Protein AF-0000000080706696 (afdb_homodimer)

Secondary structure (DSSP, 8-state):
--EEEEEE---HHHHHHHHHHHTS--HHHHHTTT-GGGT-HHHHHHHHHHHT--EEEEEPPTTSTT-HHHHH-HHHHHHHHHHHHHHHHHHHHHSTTTEEEEE----S-HHHHHHHHHHHHHTT---EEEEEESTTSPPTTSGGGHHHHHHHHHHT-EEEEEE---TTS-SSGGGTTT---TTHIIIIIHHHHHHHHHHHHHHTTHHHH-TT-EEEESGGGTTTTTSHHHHHHHHHHTT-S-STHHHHHHTT-EE---SSS--HHHHHHHHHHH-GGGB-----TT---SSTTHHHHHHHHHHHHTT--HHHHHIIIIIHHHHHH-GGGGGG-S--------------------/--EEEEEE---HHHHHHHHHHHTS--HHHHHTTT-GGGT-HHHHHHHHHHHT--EEEEEPPTTSTT-HHHHH-HHHHHHHHHHHHHHHHHHHHHSTTTEEEEE----S-HHHHHHHHHHHHHTT---EEEEEESTTSPPTTSGGGHHHHHHHHHHT-EEEEEE---TTS-SSGGGTTT---TTHIIIIIHHHHHHHHHHHHHHTTHHHH-TT-EEEESGGGTTTTTSHHHHHHHHHHHT-S-STHHHHHHTT-EE---SSS--HHHHHHHHHHH-GGGB-----TT---SSTTHHHHHHHHHHHHTT--HHHHHIIIIIHHHHHH-GGGGGG-S--------------------

pLDDT: mean 89.33, std 17.1, range [19.23, 98.94]

Structure (mmCIF, N/CA/C/O backbone):
data_AF-0000000080706696-model_v1
#
loop_
_entity.id
_entity.type
_entity.pdbx_description
1 polymer 'Amidohydrolase-related domain-containing protein'
#
loop_
_atom_site.group_PDB
_atom_site.id
_atom_site.type_symbol
_atom_site.label_atom_id
_atom_site.label_alt_id
_atom_site.label_comp_id
_atom_site.label_asym_id
_atom_site.label_entity_id
_atom_site.label_seq_id
_atom_site.pdbx_PDB_ins_code
_atom_site.Cartn_x
_atom_site.Cartn_y
_atom_site.Cartn_z
_atom_site.occupancy
_atom_site.B_iso_or_equiv
_atom_site.auth_seq_id
_atom_site.auth_comp_id
_atom_site.auth_asym_id
_atom_site.auth_atom_id
_atom_site.pdbx_PDB_model_num
ATOM 1 N N . MET A 1 1 ? -19.75 -23 -13.977 1 93.62 1 MET A N 1
ATOM 2 C CA . MET A 1 1 ? -18.391 -23.438 -13.711 1 93.62 1 MET A CA 1
ATOM 3 C C . MET A 1 1 ? -17.609 -22.344 -12.977 1 93.62 1 MET A C 1
ATOM 5 O O . MET A 1 1 ? -17.719 -21.172 -13.312 1 93.62 1 MET A O 1
ATOM 9 N N . LYS A 1 2 ? -16.906 -22.703 -11.922 1 97 2 LYS A N 1
ATOM 10 C CA . LYS A 1 2 ? -16.031 -21.781 -11.211 1 97 2 LYS A CA 1
ATOM 11 C C . LYS A 1 2 ? -14.602 -22.297 -11.164 1 97 2 LYS A C 1
ATOM 13 O O . LYS A 1 2 ? -14.352 -23.406 -10.68 1 97 2 LYS A O 1
ATOM 18 N N . ILE A 1 3 ? -13.703 -21.5 -11.719 1 97.81 3 ILE A N 1
ATOM 19 C CA . ILE A 1 3 ? -12.273 -21.797 -11.68 1 97.81 3 ILE A CA 1
ATOM 20 C C . ILE A 1 3 ? -11.57 -20.781 -10.781 1 97.81 3 ILE A C 1
ATOM 22 O O . ILE A 1 3 ? -11.547 -19.578 -11.078 1 97.81 3 ILE A O 1
ATOM 26 N N . ASP A 1 4 ? -11.102 -21.234 -9.648 1 98.38 4 ASP A N 1
ATOM 27 C CA . ASP A 1 4 ? -10.289 -20.391 -8.789 1 98.38 4 ASP A CA 1
ATOM 28 C C . ASP A 1 4 ? -8.859 -20.281 -9.305 1 98.38 4 ASP A C 1
ATOM 30 O O . ASP A 1 4 ? -8.078 -21.234 -9.18 1 98.38 4 ASP A O 1
ATOM 34 N N . SER A 1 5 ? -8.539 -19.125 -9.805 1 98.44 5 SER A N 1
ATOM 35 C CA . SER A 1 5 ? -7.324 -18.938 -10.594 1 98.44 5 SER A CA 1
ATOM 36 C C . SER A 1 5 ? -6.105 -18.766 -9.695 1 98.44 5 SER A C 1
ATOM 38 O O . SER A 1 5 ? -4.973 -18.734 -10.18 1 98.44 5 SER A O 1
ATOM 40 N N . TYR A 1 6 ? -6.301 -18.656 -8.406 1 98.56 6 TYR A N 1
ATOM 41 C CA . TYR A 1 6 ? -5.172 -18.391 -7.52 1 98.56 6 TYR A CA 1
ATOM 42 C C . TYR A 1 6 ? -5.395 -19.016 -6.148 1 98.56 6 TYR A C 1
ATOM 44 O O . TYR A 1 6 ? -5.938 -18.359 -5.246 1 98.56 6 TYR A O 1
ATOM 52 N N . THR A 1 7 ? -4.969 -20.188 -5.957 1 98.12 7 THR A N 1
ATOM 53 C CA . THR A 1 7 ? -4.957 -20.922 -4.695 1 98.12 7 THR A CA 1
ATOM 54 C C . THR A 1 7 ? -3.559 -21.453 -4.395 1 98.12 7 THR A C 1
ATOM 56 O O . THR A 1 7 ? -2.646 -21.328 -5.211 1 98.12 7 THR A O 1
ATOM 59 N N . HIS A 1 8 ? -3.451 -22.016 -3.197 1 97.25 8 HIS A N 1
ATOM 60 C CA . HIS A 1 8 ? -2.119 -22.5 -2.84 1 97.25 8 HIS A CA 1
ATOM 61 C C . HIS A 1 8 ? -2.135 -23.984 -2.523 1 97.25 8 HIS A C 1
ATOM 63 O O . HIS A 1 8 ? -3.141 -24.516 -2.041 1 97.25 8 HIS A O 1
ATOM 69 N N . PHE A 1 9 ? -1.037 -24.562 -2.805 1 96.69 9 PHE A N 1
ATOM 70 C CA . PHE A 1 9 ? -0.8 -25.953 -2.434 1 96.69 9 PHE A CA 1
ATOM 71 C C . PHE A 1 9 ? 0.66 -26.172 -2.055 1 96.69 9 PHE A C 1
ATOM 73 O O . PHE A 1 9 ? 1.562 -25.641 -2.705 1 96.69 9 PHE A O 1
ATOM 80 N N . ALA A 1 10 ? 0.862 -26.875 -0.998 1 93.69 10 ALA A N 1
ATOM 81 C CA . ALA A 1 10 ? 2.201 -27.203 -0.517 1 93.69 10 ALA A CA 1
ATOM 82 C C . ALA A 1 10 ? 2.514 -28.688 -0.746 1 93.69 10 ALA A C 1
ATOM 84 O O . ALA A 1 10 ? 1.875 -29.562 -0.156 1 93.69 10 ALA A O 1
ATOM 85 N N . CYS A 1 11 ? 3.51 -28.922 -1.52 1 93.75 11 CYS A N 1
ATOM 86 C CA . CYS A 1 11 ? 3.936 -30.297 -1.795 1 93.75 11 CYS A CA 1
ATOM 87 C C . CYS A 1 11 ? 4.73 -30.859 -0.626 1 93.75 11 CYS A C 1
ATOM 89 O O . CYS A 1 11 ? 5.805 -30.359 -0.297 1 93.75 11 CYS A O 1
ATOM 91 N N . PRO A 1 12 ? 4.277 -31.938 -0.066 1 93 12 PRO A N 1
ATOM 92 C CA . PRO A 1 12 ? 4.949 -32.5 1.104 1 93 12 PRO A CA 1
ATOM 93 C C . PRO A 1 12 ? 6.395 -32.906 0.822 1 93 12 PRO A C 1
ATOM 95 O O . PRO A 1 12 ? 7.281 -32.656 1.643 1 93 12 PRO A O 1
ATOM 98 N N . ALA A 1 13 ? 6.645 -33.5 -0.332 1 95.12 13 ALA A N 1
ATOM 99 C CA . ALA A 1 13 ? 8.008 -33.906 -0.671 1 95.12 13 ALA A CA 1
ATOM 100 C C . ALA A 1 13 ? 8.945 -32.719 -0.729 1 95.12 13 ALA A C 1
ATOM 102 O O . ALA A 1 13 ? 10.109 -32.812 -0.332 1 95.12 13 ALA A O 1
ATOM 103 N N . PHE A 1 14 ? 8.477 -31.656 -1.24 1 95.06 14 PHE A N 1
ATOM 104 C CA . PHE A 1 14 ? 9.234 -30.406 -1.293 1 95.06 14 PHE A CA 1
ATOM 105 C C . PHE A 1 14 ? 9.562 -29.906 0.11 1 95.06 14 PHE A C 1
ATOM 107 O O . PHE A 1 14 ? 10.703 -29.562 0.398 1 95.06 14 PHE A O 1
ATOM 114 N N . MET A 1 15 ? 8.57 -29.938 0.978 1 93.38 15 MET A N 1
ATOM 115 C CA . MET A 1 15 ? 8.766 -29.5 2.357 1 93.38 15 MET A CA 1
ATOM 116 C C . MET A 1 15 ? 9.781 -30.391 3.072 1 93.38 15 MET A C 1
ATOM 118 O O . MET A 1 15 ? 10.656 -29.891 3.777 1 93.38 15 MET A O 1
ATOM 122 N N . ASP A 1 16 ? 9.594 -31.688 2.857 1 95.38 16 ASP A N 1
ATOM 123 C CA . ASP A 1 16 ? 10.539 -32.625 3.443 1 95.38 16 ASP A CA 1
ATOM 124 C C . ASP A 1 16 ? 11.961 -32.344 2.975 1 95.38 16 ASP A C 1
ATOM 126 O O . ASP A 1 16 ? 12.898 -32.375 3.775 1 95.38 16 ASP A O 1
ATOM 130 N N . HIS A 1 17 ? 12.07 -32.125 1.703 1 96.56 17 HIS A N 1
ATOM 131 C CA . HIS A 1 17 ? 13.383 -31.844 1.122 1 96.56 17 HIS A CA 1
ATOM 132 C C . HIS A 1 17 ? 14 -30.578 1.71 1 96.56 17 HIS A C 1
ATOM 134 O O . HIS A 1 17 ? 15.18 -30.578 2.062 1 96.56 17 HIS A O 1
ATOM 140 N N . LEU A 1 18 ? 13.211 -29.5 1.825 1 95.25 18 LEU A N 1
ATOM 141 C CA . LEU A 1 18 ? 13.711 -28.25 2.387 1 95.25 18 LEU A CA 1
ATOM 142 C C . LEU A 1 18 ? 14.18 -28.453 3.824 1 95.25 18 LEU A C 1
ATOM 144 O O . LEU A 1 18 ? 15.234 -27.938 4.215 1 95.25 18 LEU A O 1
ATOM 148 N N . GLU A 1 19 ? 13.398 -29.234 4.57 1 94.75 19 GLU A N 1
ATOM 149 C CA . GLU A 1 19 ? 13.758 -29.5 5.961 1 94.75 19 GLU A CA 1
ATOM 150 C C . GLU A 1 19 ? 15.047 -30.297 6.055 1 94.75 19 GLU A C 1
ATOM 152 O O . GLU A 1 19 ? 15.914 -30.016 6.883 1 94.75 19 GLU A O 1
ATOM 157 N N . ALA A 1 20 ? 15.148 -31.266 5.223 1 96 20 ALA A N 1
ATOM 158 C CA . ALA A 1 20 ? 16.344 -32.125 5.215 1 96 20 ALA A CA 1
ATOM 159 C C . ALA A 1 20 ? 17.578 -31.297 4.863 1 96 20 ALA A C 1
ATOM 161 O O . ALA A 1 20 ? 18.625 -31.438 5.508 1 96 20 ALA A O 1
ATOM 162 N N . GLU A 1 21 ? 17.5 -30.453 3.881 1 95.69 21 GLU A N 1
ATOM 163 C CA . GLU A 1 21 ? 18.641 -29.688 3.396 1 95.69 21 GLU A CA 1
ATOM 164 C C . GLU A 1 21 ? 19 -28.562 4.359 1 95.69 21 GLU A C 1
ATOM 166 O O . GLU A 1 21 ? 20.172 -28.203 4.504 1 95.69 21 GLU A O 1
ATOM 171 N N . SER A 1 22 ? 17.984 -27.953 4.961 1 92.81 22 SER A N 1
ATOM 172 C CA . SER A 1 22 ? 18.234 -26.828 5.848 1 92.81 22 SER A CA 1
ATOM 173 C C . SER A 1 22 ? 18.625 -27.297 7.246 1 92.81 22 SER A C 1
ATOM 175 O O . SER A 1 22 ? 19.234 -26.547 8.008 1 92.81 22 SER A O 1
ATOM 177 N N . GLY A 1 23 ? 18.203 -28.438 7.625 1 92.38 23 GLY A N 1
ATOM 178 C CA . GLY A 1 23 ? 18.578 -29.016 8.906 1 92.38 23 GLY A CA 1
ATOM 179 C C . GLY A 1 23 ? 17.672 -28.578 10.039 1 92.38 23 GLY A C 1
ATOM 180 O O . GLY A 1 23 ? 18.031 -28.703 11.219 1 92.38 23 GLY A O 1
ATOM 181 N N . HIS A 1 24 ? 16.547 -27.938 9.758 1 90.56 24 HIS A N 1
ATOM 182 C CA . HIS A 1 24 ? 15.57 -27.531 10.758 1 90.56 24 HIS A CA 1
ATOM 183 C C . HIS A 1 24 ? 14.148 -27.625 10.203 1 90.56 24 HIS A C 1
ATOM 185 O O . HIS A 1 24 ? 13.945 -27.562 8.992 1 90.56 24 HIS A O 1
ATOM 191 N N . PRO A 1 25 ? 13.234 -27.812 11.133 1 86.25 25 PRO A N 1
ATOM 192 C CA . PRO A 1 25 ? 11.852 -27.844 10.672 1 86.25 25 PRO A CA 1
ATOM 193 C C . PRO A 1 25 ? 11.391 -26.516 10.07 1 86.25 25 PRO A C 1
ATOM 195 O O . PRO A 1 25 ? 11.797 -25.453 10.555 1 86.25 25 PRO A O 1
ATOM 198 N N . MET A 1 26 ? 10.578 -26.672 9.055 1 83.62 26 MET A N 1
ATOM 199 C CA . MET A 1 26 ? 9.984 -25.469 8.492 1 83.62 26 MET A CA 1
ATOM 200 C C . MET A 1 26 ? 8.875 -24.922 9.391 1 83.62 26 MET A C 1
ATOM 202 O O . MET A 1 26 ? 7.98 -25.672 9.789 1 83.62 26 MET A O 1
ATOM 206 N N . VAL A 1 27 ? 8.906 -23.656 9.648 1 77.06 27 VAL A N 1
ATOM 207 C CA . VAL A 1 27 ? 7.945 -23.016 10.539 1 77.06 27 VAL A CA 1
ATOM 208 C C . VAL A 1 27 ? 6.543 -23.141 9.945 1 77.06 27 VAL A C 1
ATOM 210 O O . VAL A 1 27 ? 5.562 -23.281 10.68 1 77.06 27 VAL A O 1
ATOM 213 N N . PHE A 1 28 ? 6.48 -23.297 8.742 1 78.44 28 PHE A N 1
ATOM 214 C CA . PHE A 1 28 ? 5.203 -23.25 8.039 1 78.44 28 PHE A CA 1
ATOM 215 C C . PHE A 1 28 ? 4.465 -24.578 8.18 1 78.44 28 PHE A C 1
ATOM 217 O O . PHE A 1 28 ? 3.236 -24.625 8.086 1 78.44 28 PHE A O 1
ATOM 224 N N . ARG A 1 29 ? 5.242 -25.625 8.367 1 77.38 29 ARG A N 1
ATOM 225 C CA . ARG A 1 29 ? 4.582 -26.906 8.609 1 77.38 29 ARG A CA 1
ATOM 226 C C . ARG A 1 29 ? 3.707 -26.844 9.852 1 77.38 29 ARG A C 1
ATOM 228 O O . ARG A 1 29 ? 2.578 -27.328 9.852 1 77.38 29 ARG A O 1
ATOM 235 N N . GLY A 1 30 ? 4.27 -26.234 10.875 1 74.12 30 GLY A N 1
ATOM 236 C CA . GLY A 1 30 ? 3.492 -26.062 12.094 1 74.12 30 GLY A CA 1
ATOM 237 C C . GLY A 1 30 ? 2.385 -25.031 11.953 1 74.12 30 GLY A C 1
ATOM 238 O O . GLY A 1 30 ? 1.243 -25.297 12.344 1 74.12 30 GLY A O 1
ATOM 239 N N . LEU A 1 31 ? 2.68 -24 11.266 1 71.06 31 LEU A N 1
ATOM 240 C CA . LEU A 1 31 ? 1.763 -22.875 11.141 1 71.06 31 LEU A CA 1
ATOM 241 C C . LEU A 1 31 ? 0.513 -23.266 10.367 1 71.06 31 LEU A C 1
ATOM 243 O O . LEU A 1 31 ? -0.594 -22.844 10.695 1 71.06 31 LEU A O 1
ATOM 247 N N . PHE A 1 32 ? 0.761 -24.156 9.422 1 77.56 32 PHE A N 1
ATOM 248 C CA . PHE A 1 32 ? -0.369 -24.469 8.555 1 77.56 32 PHE A CA 1
ATOM 249 C C . PHE A 1 32 ? -0.854 -25.891 8.773 1 77.56 32 PHE A C 1
ATOM 251 O O . PHE A 1 32 ? -1.543 -26.453 7.926 1 77.56 32 PHE A O 1
ATOM 258 N N . SER A 1 33 ? -0.445 -26.469 9.938 1 79.69 33 SER A N 1
ATOM 259 C CA . SER A 1 33 ? -0.883 -27.812 10.281 1 79.69 33 SER A CA 1
ATOM 260 C C . SER A 1 33 ? -2.396 -27.875 10.461 1 79.69 33 SER A C 1
ATOM 262 O O . SER A 1 33 ? -3.004 -28.938 10.289 1 79.69 33 SER A O 1
ATOM 264 N N . SER A 1 34 ? -2.982 -26.719 10.672 1 82.06 34 SER A N 1
ATOM 265 C CA . SER A 1 34 ? -4.422 -26.656 10.906 1 82.06 34 SER A CA 1
ATOM 266 C C . SER A 1 34 ? -5.188 -26.547 9.594 1 82.06 34 SER A C 1
ATOM 268 O O . SER A 1 34 ? -6.422 -26.531 9.586 1 82.06 34 SER A O 1
ATOM 270 N N . ILE A 1 35 ? -4.457 -26.531 8.5 1 90.75 35 ILE A N 1
ATOM 271 C CA . ILE A 1 35 ? -5.078 -26.438 7.18 1 90.75 35 ILE A CA 1
ATOM 272 C C . ILE A 1 35 ? -4.66 -27.641 6.332 1 90.75 35 ILE A C 1
ATOM 274 O O . ILE A 1 35 ? -3.963 -27.5 5.328 1 90.75 35 ILE A O 1
ATOM 278 N N . PRO A 1 36 ? -5.23 -28.766 6.633 1 92.44 36 PRO A N 1
ATOM 279 C CA . PRO A 1 36 ? -4.785 -29.969 5.922 1 92.44 36 PRO A CA 1
ATOM 280 C C . PRO A 1 36 ? -5.027 -29.891 4.418 1 92.44 36 PRO A C 1
ATOM 282 O O . PRO A 1 36 ? -4.316 -30.531 3.639 1 92.44 36 PRO A O 1
ATOM 285 N N . GLU A 1 37 ? -5.961 -29.047 3.949 1 95.56 37 GLU A N 1
ATOM 286 C CA . GLU A 1 37 ? -6.277 -28.906 2.531 1 95.56 37 GLU A CA 1
ATOM 287 C C . GLU A 1 37 ? -5.109 -28.281 1.769 1 95.56 37 GLU A C 1
ATOM 289 O O . GLU A 1 37 ? -5.09 -28.297 0.536 1 95.56 37 GLU A O 1
ATOM 294 N N . LEU A 1 38 ? -4.172 -27.75 2.52 1 95.62 38 LEU A N 1
ATOM 295 C CA . LEU A 1 38 ? -3.016 -27.109 1.895 1 95.62 38 LEU A CA 1
ATOM 296 C C . LEU A 1 38 ? -2.078 -28.156 1.307 1 95.62 38 LEU A C 1
ATOM 298 O O . LEU A 1 38 ? -1.385 -27.906 0.321 1 95.62 38 LEU A O 1
ATOM 302 N N . SER A 1 39 ? -2.105 -29.453 1.888 1 95.12 39 SER A N 1
ATOM 303 C CA . SER A 1 39 ? -1.116 -30.422 1.453 1 95.12 39 SER A CA 1
ATOM 304 C C . SER A 1 39 ? -1.765 -31.781 1.157 1 95.12 39 SER A C 1
ATOM 306 O O . SER A 1 39 ? -1.125 -32.656 0.597 1 95.12 39 SER A O 1
ATOM 308 N N . ASP A 1 40 ? -2.971 -31.922 1.512 1 96.19 40 ASP A N 1
ATOM 309 C CA . ASP A 1 40 ? -3.727 -33.125 1.224 1 96.19 40 ASP A CA 1
ATOM 310 C C . ASP A 1 40 ? -4.719 -32.906 0.084 1 96.19 40 ASP A C 1
ATOM 312 O O . ASP A 1 40 ? -5.77 -32.312 0.282 1 96.19 40 ASP A O 1
ATOM 316 N N . ILE A 1 41 ? -4.418 -33.5 -1.078 1 97.5 41 ILE A N 1
ATOM 317 C CA . ILE A 1 41 ? -5.164 -33.188 -2.289 1 97.5 41 ILE A CA 1
ATOM 318 C C . ILE A 1 41 ? -6.566 -33.781 -2.211 1 97.5 41 ILE A C 1
ATOM 320 O O . ILE A 1 41 ? -7.52 -33.219 -2.75 1 97.5 41 ILE A O 1
ATOM 324 N N . ASP A 1 42 ? -6.723 -34.906 -1.544 1 98.06 42 ASP A N 1
ATOM 325 C CA . ASP A 1 42 ? -8.055 -35.5 -1.39 1 98.06 42 ASP A CA 1
ATOM 326 C C . ASP A 1 42 ? -8.953 -34.594 -0.557 1 98.06 42 ASP A C 1
ATOM 328 O O . ASP A 1 42 ? -10.117 -34.375 -0.897 1 98.06 42 ASP A O 1
ATOM 332 N N . LEU A 1 43 ? -8.391 -34.062 0.495 1 97.31 43 LEU A N 1
ATOM 333 C CA . LEU A 1 43 ? -9.141 -33.125 1.313 1 97.31 43 LEU A CA 1
ATOM 334 C C . LEU A 1 43 ? -9.422 -31.844 0.539 1 97.31 43 LEU A C 1
ATOM 336 O O . LEU A 1 43 ? -10.484 -31.234 0.706 1 97.31 43 LEU A O 1
ATOM 340 N N . ARG A 1 44 ? -8.508 -31.422 -0.299 1 97.88 44 ARG A N 1
ATOM 341 C CA . ARG A 1 44 ? -8.711 -30.25 -1.14 1 97.88 44 ARG A CA 1
ATOM 342 C C . ARG A 1 44 ? -9.883 -30.453 -2.094 1 97.88 44 ARG A C 1
ATOM 344 O O . ARG A 1 44 ? -10.719 -29.562 -2.258 1 97.88 44 ARG A O 1
ATOM 351 N N . ILE A 1 45 ? -9.969 -31.609 -2.711 1 98.25 45 ILE A N 1
ATOM 352 C CA . ILE A 1 45 ? -11.039 -31.906 -3.654 1 98.25 45 ILE A CA 1
ATOM 353 C C . ILE A 1 45 ? -12.383 -31.891 -2.93 1 98.25 45 ILE A C 1
ATOM 355 O O . ILE A 1 45 ? -13.367 -31.328 -3.439 1 98.25 45 ILE A O 1
ATOM 359 N N . ARG A 1 46 ? -12.414 -32.438 -1.729 1 97.94 46 ARG A N 1
ATOM 360 C CA . ARG A 1 46 ? -13.641 -32.375 -0.936 1 97.94 46 ARG A CA 1
ATOM 361 C C . ARG A 1 46 ? -14.023 -30.938 -0.609 1 97.94 46 ARG A C 1
ATOM 363 O O . ARG A 1 46 ? -15.203 -30.578 -0.657 1 97.94 46 ARG A O 1
ATOM 370 N N . TYR A 1 47 ? -13 -30.203 -0.258 1 96.94 47 TYR A N 1
ATOM 371 C CA . TYR A 1 47 ? -13.203 -28.781 -0.002 1 96.94 47 TYR A CA 1
ATOM 372 C C . TYR A 1 47 ? -13.836 -28.094 -1.208 1 96.94 47 TYR A C 1
ATOM 374 O O . TYR A 1 47 ? -14.789 -27.328 -1.065 1 96.94 47 TYR A O 1
ATOM 382 N N . MET A 1 48 ? -13.312 -28.344 -2.381 1 98 48 MET A N 1
ATOM 383 C CA . MET A 1 48 ? -13.828 -27.766 -3.619 1 98 48 MET A CA 1
ATOM 384 C C . MET A 1 48 ? -15.289 -28.141 -3.828 1 98 48 MET A C 1
ATOM 386 O O . MET A 1 48 ? -16.125 -27.281 -4.133 1 98 48 MET A O 1
ATOM 390 N N . ASP A 1 49 ? -15.648 -29.406 -3.592 1 97.88 49 ASP A N 1
ATOM 391 C CA . ASP A 1 49 ? -17.016 -29.875 -3.734 1 97.88 49 ASP A CA 1
ATOM 392 C C . ASP A 1 49 ? -17.953 -29.156 -2.746 1 97.88 49 ASP A C 1
ATOM 394 O O . ASP A 1 49 ? -19.047 -28.734 -3.113 1 97.88 49 ASP A O 1
ATOM 398 N N . GLU A 1 50 ? -17.453 -29.031 -1.555 1 97.19 50 GLU A N 1
ATOM 399 C CA . GLU A 1 50 ? -18.234 -28.406 -0.494 1 97.19 50 GLU A CA 1
ATOM 400 C C . GLU A 1 50 ? -18.547 -26.938 -0.829 1 97.19 50 GLU A C 1
ATOM 402 O O . GLU A 1 50 ? -19.578 -26.422 -0.426 1 97.19 50 GLU A O 1
ATOM 407 N N . HIS A 1 51 ? -17.672 -26.312 -1.599 1 96.69 51 HIS A N 1
ATOM 408 C CA . HIS A 1 51 ? -17.812 -24.875 -1.798 1 96.69 51 HIS A CA 1
ATOM 409 C C . HIS A 1 51 ? -18.203 -24.562 -3.238 1 96.69 51 HIS A C 1
ATOM 411 O O . HIS A 1 51 ? -18.219 -23.391 -3.639 1 96.69 51 HIS A O 1
ATOM 417 N N . GLY A 1 52 ? -18.438 -25.547 -4.023 1 97 52 GLY A N 1
ATOM 418 C CA . GLY A 1 52 ? -18.922 -25.344 -5.375 1 97 52 GLY A CA 1
ATOM 419 C C . GLY A 1 52 ? -17.859 -24.812 -6.324 1 97 52 GLY A C 1
ATOM 420 O O . GLY A 1 52 ? -18.156 -23.969 -7.18 1 97 52 GLY A O 1
ATOM 421 N N . ILE A 1 53 ? -16.641 -25.234 -6.121 1 98.12 53 ILE A N 1
ATOM 422 C CA . ILE A 1 53 ? -15.547 -24.844 -7.004 1 98.12 53 ILE A CA 1
ATOM 423 C C . ILE A 1 53 ? -15.18 -26.016 -7.91 1 98.12 53 ILE A C 1
ATOM 425 O O . ILE A 1 53 ? -14.961 -27.125 -7.438 1 98.12 53 ILE A O 1
ATOM 429 N N . ASP A 1 54 ? -15.055 -25.766 -9.18 1 97.88 54 ASP A N 1
ATOM 430 C CA . ASP A 1 54 ? -14.836 -26.844 -10.148 1 97.88 54 ASP A CA 1
ATOM 431 C C . ASP A 1 54 ? -13.344 -27.094 -10.352 1 97.88 54 ASP A C 1
ATOM 433 O O . ASP A 1 54 ? -12.914 -28.25 -10.492 1 97.88 54 ASP A O 1
ATOM 437 N N . VAL A 1 55 ? -12.594 -26.062 -10.398 1 98.31 55 VAL A N 1
ATOM 438 C CA . VAL A 1 55 ? -11.172 -26.203 -10.711 1 98.31 55 VAL A CA 1
ATOM 439 C C . VAL A 1 55 ? -10.359 -25.266 -9.82 1 98.31 55 VAL A C 1
ATOM 441 O O . VAL A 1 55 ? -10.75 -24.125 -9.586 1 98.31 55 VAL A O 1
ATOM 444 N N . HIS A 1 56 ? -9.258 -25.719 -9.266 1 98.5 56 HIS A N 1
ATOM 445 C CA . HIS A 1 56 ? -8.266 -24.906 -8.57 1 98.5 56 HIS A CA 1
ATOM 446 C C . HIS A 1 56 ? -6.973 -24.812 -9.375 1 98.5 56 HIS A C 1
ATOM 448 O O . HIS A 1 56 ? -6.434 -25.828 -9.82 1 98.5 56 HIS A O 1
ATOM 454 N N . CYS A 1 57 ? -6.516 -23.609 -9.664 1 98.62 57 CYS 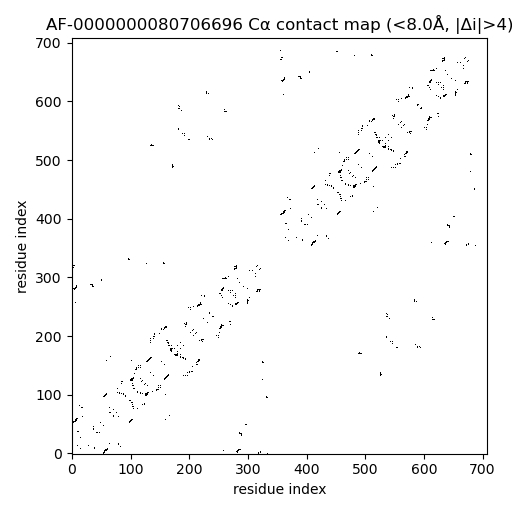A N 1
ATOM 455 C CA . CYS A 1 57 ? -5.105 -23.422 -10 1 98.62 57 CYS A CA 1
ATOM 456 C C . CYS A 1 57 ? -4.238 -23.484 -8.75 1 98.62 57 CYS A C 1
ATOM 458 O O . CYS A 1 57 ? -4.414 -22.688 -7.828 1 98.62 57 CYS A O 1
ATOM 460 N N . LEU A 1 58 ? -3.309 -24.406 -8.695 1 98.69 58 LEU A N 1
ATOM 461 C CA . LEU A 1 58 ? -2.459 -24.609 -7.527 1 98.69 58 LEU A CA 1
ATOM 462 C C . LEU A 1 58 ? -1.138 -23.859 -7.68 1 98.69 58 LEU A C 1
ATOM 464 O O . LEU A 1 58 ? -0.26 -24.297 -8.43 1 98.69 58 LEU A O 1
ATOM 468 N N . VAL A 1 59 ? -0.994 -22.766 -6.938 1 98.56 59 VAL A N 1
ATOM 469 C CA . VAL A 1 59 ? 0.195 -21.922 -6.996 1 98.56 59 VAL A CA 1
ATOM 470 C C . VAL A 1 59 ? 1.098 -22.219 -5.801 1 98.56 59 VAL A C 1
ATOM 472 O O . VAL A 1 59 ? 0.634 -22.25 -4.656 1 98.56 59 VAL A O 1
ATOM 475 N N . PRO A 1 60 ? 2.377 -22.469 -6.07 1 97.19 60 PRO A N 1
ATOM 476 C CA . PRO A 1 60 ? 3.299 -22.719 -4.961 1 97.19 60 PRO A CA 1
ATOM 477 C C . PRO A 1 60 ? 3.461 -21.5 -4.047 1 97.19 60 PRO A C 1
ATOM 479 O O . PRO A 1 60 ? 3.146 -20.375 -4.441 1 97.19 60 PRO A O 1
ATOM 482 N N . LEU A 1 61 ? 3.887 -21.781 -2.816 1 95.06 61 LEU A N 1
ATOM 483 C CA . LEU A 1 61 ? 4.203 -20.75 -1.84 1 95.06 61 LEU A CA 1
ATOM 484 C C . LEU A 1 61 ? 5.699 -20.438 -1.837 1 95.06 61 LEU A C 1
ATOM 486 O O . LEU A 1 61 ? 6.504 -21.266 -2.266 1 95.06 61 LEU A O 1
ATOM 490 N N . PRO A 1 62 ? 6.016 -19.266 -1.403 1 95 62 PRO A N 1
ATOM 491 C CA . PRO A 1 62 ? 7.422 -18.844 -1.435 1 95 62 PRO A CA 1
ATOM 492 C C . PRO A 1 62 ? 8.242 -19.453 -0.296 1 95 62 PRO A C 1
ATOM 494 O O . PRO A 1 62 ? 8.969 -18.734 0.391 1 95 62 PRO A O 1
ATOM 497 N N . TRP A 1 63 ? 8.328 -20.719 -0.204 1 93.5 63 TRP A N 1
ATOM 498 C CA . TRP A 1 63 ? 8.969 -21.359 0.94 1 93.5 63 TRP A CA 1
ATOM 499 C C . TRP A 1 63 ? 10.453 -21.594 0.67 1 93.5 63 TRP A C 1
ATOM 501 O O . TRP A 1 63 ? 11.258 -21.656 1.603 1 93.5 63 TRP A O 1
ATOM 511 N N . LEU A 1 64 ? 10.781 -21.797 -0.619 1 94 64 LEU A N 1
ATOM 512 C CA . LEU A 1 64 ? 12.195 -21.828 -0.953 1 94 64 LEU A CA 1
ATOM 513 C C . LEU A 1 64 ? 12.875 -20.516 -0.6 1 94 64 LEU A C 1
ATOM 515 O O . LEU A 1 64 ? 14.008 -20.5 -0.099 1 94 64 LEU A O 1
ATOM 519 N N . GLU A 1 65 ? 12.172 -19.422 -0.776 1 91.12 65 GLU A N 1
ATOM 520 C CA . GLU A 1 65 ? 12.664 -18.078 -0.48 1 91.12 65 GLU A CA 1
ATOM 521 C C . GLU A 1 65 ? 12.914 -17.906 1.015 1 91.12 65 GLU A C 1
ATOM 523 O O . GLU A 1 65 ? 13.711 -17.047 1.42 1 91.12 65 GLU A O 1
ATOM 528 N N . CYS A 1 66 ? 12.305 -18.672 1.809 1 88.56 66 CYS A N 1
ATOM 529 C CA . CYS A 1 66 ? 12.469 -18.594 3.256 1 88.56 66 CYS A CA 1
ATOM 530 C C . CYS A 1 66 ? 13.742 -19.312 3.699 1 88.56 66 CYS A C 1
ATOM 532 O O . CYS A 1 66 ? 14.125 -19.234 4.867 1 88.56 66 CYS A O 1
ATOM 534 N N . GLU A 1 67 ? 14.312 -20.047 2.838 1 91.69 67 GLU A N 1
ATOM 535 C CA . GLU A 1 67 ? 15.617 -20.672 3.045 1 91.69 67 GLU A CA 1
ATOM 536 C C . GLU A 1 67 ? 16.688 -20.047 2.152 1 91.69 67 GLU A C 1
ATOM 538 O O . GLU A 1 67 ? 17.062 -20.625 1.133 1 91.69 67 GLU A O 1
ATOM 543 N N . PRO A 1 68 ? 17.203 -18.922 2.646 1 89.25 68 PRO A N 1
ATOM 544 C CA . PRO A 1 68 ? 18.047 -18.109 1.766 1 89.25 68 PRO A CA 1
ATOM 545 C C . PRO A 1 68 ? 19.281 -18.875 1.274 1 89.25 68 PRO A C 1
ATOM 547 O O . PRO A 1 68 ? 19.719 -18.688 0.134 1 89.25 68 PRO A O 1
ATOM 550 N N . GLY A 1 69 ? 19.891 -19.672 2.127 1 91.56 69 GLY A N 1
ATOM 551 C CA . GLY A 1 69 ? 21.047 -20.469 1.709 1 91.56 69 GLY A CA 1
ATOM 552 C C . GLY A 1 69 ? 20.734 -21.422 0.578 1 91.56 69 GLY A C 1
ATOM 553 O O . GLY A 1 69 ? 21.531 -21.594 -0.338 1 91.56 69 GLY A O 1
ATOM 554 N N . LEU A 1 70 ? 19.609 -22.047 0.598 1 94.31 70 LEU A N 1
ATOM 555 C CA . LEU A 1 70 ? 19.172 -22.969 -0.451 1 94.31 70 LEU A CA 1
ATOM 556 C C . LEU A 1 70 ? 18.766 -22.203 -1.704 1 94.31 70 LEU A C 1
ATOM 558 O O . LEU A 1 70 ? 19.094 -22.609 -2.82 1 94.31 70 LEU A O 1
ATOM 562 N N . HIS A 1 71 ? 18.109 -21.109 -1.482 1 94.5 71 HIS A N 1
ATOM 563 C CA . HIS A 1 71 ? 17.594 -20.297 -2.576 1 94.5 71 HIS A CA 1
ATOM 564 C C . HIS A 1 71 ? 18.719 -19.703 -3.402 1 94.5 71 HIS A C 1
ATOM 566 O O . HIS A 1 71 ? 18.594 -19.562 -4.621 1 94.5 71 HIS A O 1
ATOM 572 N N . ALA A 1 72 ? 19.844 -19.438 -2.736 1 93.81 72 ALA A N 1
ATOM 573 C CA . ALA A 1 72 ? 20.953 -18.75 -3.393 1 93.81 72 ALA A CA 1
ATOM 574 C C . ALA A 1 72 ? 21.828 -19.734 -4.16 1 93.81 72 ALA A C 1
ATOM 576 O O . ALA A 1 72 ? 22.578 -19.344 -5.055 1 93.81 72 ALA A O 1
ATOM 577 N N . ASP A 1 73 ? 21.766 -21 -3.766 1 95.94 73 ASP A N 1
ATOM 578 C CA . ASP A 1 73 ? 22.562 -22.031 -4.41 1 95.94 73 ASP A CA 1
ATOM 579 C C . ASP A 1 73 ? 21.859 -22.578 -5.652 1 95.94 73 ASP A C 1
ATOM 581 O O . ASP A 1 73 ? 20.812 -23.219 -5.555 1 95.94 73 ASP A O 1
ATOM 585 N N . GLU A 1 74 ? 22.469 -22.375 -6.785 1 95.75 74 GLU A N 1
ATOM 586 C CA . GLU A 1 74 ? 21.828 -22.719 -8.047 1 95.75 74 GLU A CA 1
ATOM 587 C C . GLU A 1 74 ? 21.438 -24.188 -8.086 1 95.75 74 GLU A C 1
ATOM 589 O O . GLU A 1 74 ? 20.297 -24.516 -8.43 1 95.75 74 GLU A O 1
ATOM 594 N N . GLY A 1 75 ? 22.375 -25.047 -7.77 1 96.81 75 GLY A N 1
ATOM 595 C CA . GLY A 1 75 ? 22.109 -26.469 -7.797 1 96.81 75 GLY A CA 1
ATOM 596 C C . GLY A 1 75 ? 21.016 -26.891 -6.82 1 96.81 75 GLY A C 1
ATOM 597 O O . GLY A 1 75 ? 20.109 -27.641 -7.18 1 96.81 75 GLY A O 1
ATOM 598 N N . LYS A 1 76 ? 21.109 -26.422 -5.609 1 97.31 76 LYS A N 1
ATOM 599 C CA . LYS A 1 76 ? 20.141 -26.797 -4.574 1 97.31 76 LYS A CA 1
ATOM 600 C C . LYS A 1 76 ? 18.766 -26.219 -4.883 1 97.31 76 LYS A C 1
ATOM 602 O O . LYS A 1 76 ? 17.75 -26.891 -4.676 1 97.31 76 LYS A O 1
ATOM 607 N N . ALA A 1 77 ? 18.734 -25.016 -5.344 1 97.75 77 ALA A N 1
ATOM 608 C CA . ALA A 1 77 ? 17.469 -24.391 -5.699 1 97.75 77 ALA A CA 1
ATOM 609 C C . ALA A 1 77 ? 16.781 -25.141 -6.848 1 97.75 77 ALA A C 1
ATOM 611 O O . ALA A 1 77 ? 15.578 -25.375 -6.812 1 97.75 77 ALA A O 1
ATOM 612 N N . LEU A 1 78 ? 17.578 -25.453 -7.832 1 97.94 78 LEU A N 1
ATOM 613 C CA . LEU A 1 78 ? 17.031 -26.203 -8.969 1 97.94 78 LEU A CA 1
ATOM 614 C C . LEU A 1 78 ? 16.5 -27.547 -8.531 1 97.94 78 LEU A C 1
ATOM 616 O O . LEU A 1 78 ? 15.406 -27.953 -8.945 1 97.94 78 LEU A O 1
ATOM 620 N N . GLU A 1 79 ? 17.234 -28.219 -7.715 1 98 79 GLU A N 1
ATOM 621 C CA . GLU A 1 79 ? 16.797 -29.531 -7.219 1 98 79 GLU A CA 1
ATOM 622 C C . GLU A 1 79 ? 15.5 -29.406 -6.438 1 98 79 GLU A C 1
ATOM 624 O O . GLU A 1 79 ? 14.578 -30.203 -6.637 1 98 79 GLU A O 1
ATOM 629 N N . ALA A 1 80 ? 15.438 -28.438 -5.574 1 98 80 ALA A N 1
ATOM 630 C CA . ALA A 1 80 ? 14.227 -28.219 -4.789 1 98 80 ALA A CA 1
ATOM 631 C C . ALA A 1 80 ? 13.023 -27.953 -5.695 1 98 80 ALA A C 1
ATOM 633 O O . ALA A 1 80 ? 11.945 -28.516 -5.48 1 98 80 ALA A O 1
ATOM 634 N N . CYS A 1 81 ? 13.227 -27.156 -6.688 1 98.56 81 CYS A N 1
ATOM 635 C CA . CYS A 1 81 ? 12.156 -26.828 -7.617 1 98.56 81 CYS A CA 1
ATOM 636 C C . CYS A 1 81 ? 11.711 -28.047 -8.406 1 98.56 81 CYS A C 1
ATOM 638 O O . CYS A 1 81 ? 10.523 -28.266 -8.625 1 98.56 81 CYS A O 1
ATOM 640 N N . ARG A 1 82 ? 12.656 -28.859 -8.805 1 98.62 82 ARG A N 1
ATOM 641 C CA . ARG A 1 82 ? 12.336 -30.062 -9.555 1 98.62 82 ARG A CA 1
ATOM 642 C C . ARG A 1 82 ? 11.5 -31.031 -8.719 1 98.62 82 ARG A C 1
ATOM 644 O O . ARG A 1 82 ? 10.523 -31.609 -9.211 1 98.62 82 ARG A O 1
ATOM 651 N N . ILE A 1 83 ? 11.836 -31.156 -7.465 1 98.5 83 ILE A N 1
ATOM 652 C CA . ILE A 1 83 ? 11.086 -32 -6.551 1 98.5 83 ILE A CA 1
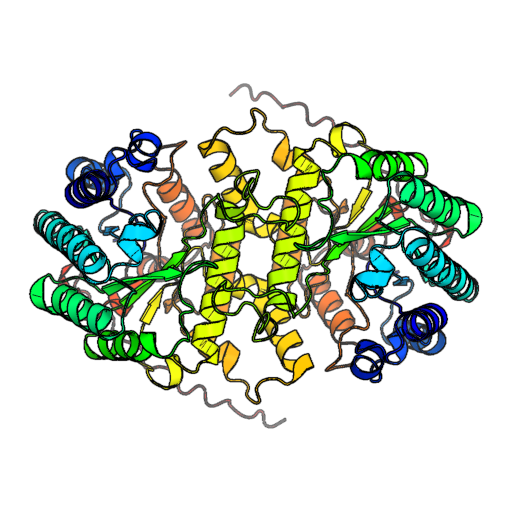ATOM 653 C C . ILE A 1 83 ? 9.656 -31.469 -6.402 1 98.5 83 ILE A C 1
ATOM 655 O O . ILE A 1 83 ? 8.695 -32.219 -6.496 1 98.5 83 ILE A O 1
ATOM 659 N N . ALA A 1 84 ? 9.555 -30.188 -6.23 1 98.44 84 ALA A N 1
ATOM 660 C CA . ALA A 1 84 ? 8.242 -29.562 -6.082 1 98.44 84 ALA A CA 1
ATOM 661 C C . ALA A 1 84 ? 7.395 -29.766 -7.332 1 98.44 84 ALA A C 1
ATOM 663 O O . ALA A 1 84 ? 6.227 -30.141 -7.242 1 98.44 84 ALA A O 1
ATOM 664 N N . ASN A 1 85 ? 8 -29.531 -8.477 1 98.81 85 ASN A N 1
ATOM 665 C CA . ASN A 1 85 ? 7.27 -29.578 -9.742 1 98.81 85 ASN A CA 1
ATOM 666 C C . ASN A 1 85 ? 6.883 -31.016 -10.102 1 98.81 85 ASN A C 1
ATOM 668 O O . ASN A 1 85 ? 5.801 -31.25 -10.641 1 98.81 85 ASN A O 1
ATOM 672 N N . ASP A 1 86 ? 7.773 -31.984 -9.812 1 98.81 86 ASP A N 1
ATOM 673 C CA . ASP A 1 86 ? 7.438 -33.375 -10.047 1 98.81 86 ASP A CA 1
ATOM 674 C C . ASP A 1 86 ? 6.246 -33.812 -9.188 1 98.81 86 ASP A C 1
ATOM 676 O O . ASP A 1 86 ? 5.348 -34.5 -9.672 1 98.81 86 ASP A O 1
ATOM 680 N N . GLU A 1 87 ? 6.289 -33.406 -7.984 1 98.44 87 GLU A N 1
ATOM 681 C CA . GLU A 1 87 ? 5.172 -33.75 -7.105 1 98.44 87 GLU A CA 1
ATOM 682 C C . GLU A 1 87 ? 3.891 -33.031 -7.551 1 98.44 87 GLU A C 1
ATOM 684 O O . GLU A 1 87 ? 2.814 -33.656 -7.535 1 98.44 87 GLU A O 1
ATOM 689 N N . MET A 1 88 ? 3.971 -31.781 -7.891 1 98.69 88 MET A N 1
ATOM 690 C CA . MET A 1 88 ? 2.803 -31.062 -8.383 1 98.69 88 MET A CA 1
ATOM 691 C C . MET A 1 88 ? 2.189 -31.766 -9.586 1 98.69 88 MET A C 1
ATOM 693 O O . MET A 1 88 ? 0.969 -31.922 -9.664 1 98.69 88 MET A O 1
ATOM 697 N N . ALA A 1 89 ? 3.035 -32.219 -10.477 1 98.69 89 ALA A N 1
ATOM 698 C CA . ALA A 1 89 ? 2.566 -32.906 -11.664 1 98.69 89 ALA A CA 1
ATOM 699 C C . ALA A 1 89 ? 1.82 -34.188 -11.281 1 98.69 89 ALA A C 1
ATOM 701 O O . ALA A 1 89 ? 0.782 -34.5 -11.867 1 98.69 89 ALA A O 1
ATOM 702 N N . ARG A 1 90 ? 2.346 -34.938 -10.305 1 98.38 90 ARG A N 1
ATOM 703 C CA . ARG A 1 90 ? 1.692 -36.156 -9.844 1 98.38 90 ARG A CA 1
ATOM 704 C C . ARG A 1 90 ? 0.34 -35.844 -9.211 1 98.38 90 ARG A C 1
ATOM 706 O O . ARG A 1 90 ? -0.632 -36.562 -9.422 1 98.38 90 ARG A O 1
ATOM 713 N N . VAL A 1 91 ? 0.32 -34.781 -8.438 1 98.06 91 VAL A N 1
ATOM 714 C CA . VAL A 1 91 ? -0.903 -34.375 -7.762 1 98.06 91 VAL A CA 1
ATOM 715 C C . VAL A 1 91 ? -1.962 -34 -8.805 1 98.06 91 VAL A C 1
ATOM 717 O O . VAL A 1 91 ? -3.105 -34.438 -8.719 1 98.06 91 VAL A O 1
ATOM 720 N N . VAL A 1 92 ? -1.614 -33.25 -9.797 1 97.94 92 VAL A N 1
ATOM 721 C CA . VAL A 1 92 ? -2.533 -32.781 -10.836 1 97.94 92 VAL A CA 1
ATOM 722 C C . VAL A 1 92 ? -3.025 -33.969 -11.648 1 97.94 92 VAL A C 1
ATOM 724 O O . VAL A 1 92 ? -4.203 -34.062 -12 1 97.94 92 VAL A O 1
ATOM 727 N N . ALA A 1 93 ? -2.166 -34.906 -11.898 1 97.56 93 ALA A N 1
ATOM 728 C CA . ALA A 1 93 ? -2.498 -36.062 -12.703 1 97.56 93 ALA A CA 1
ATOM 729 C C . ALA A 1 93 ? -3.596 -36.906 -12.047 1 97.56 93 ALA A C 1
ATOM 731 O O . ALA A 1 93 ? -4.336 -37.625 -12.727 1 97.56 93 ALA A O 1
ATOM 732 N N . ARG A 1 94 ? -3.709 -36.812 -10.75 1 97.44 94 ARG A N 1
ATOM 733 C CA . ARG A 1 94 ? -4.75 -37.531 -10.039 1 97.44 94 ARG A CA 1
ATOM 734 C C . ARG A 1 94 ? -6.129 -36.969 -10.328 1 97.44 94 ARG A C 1
ATOM 736 O O . ARG A 1 94 ? -7.137 -37.656 -10.258 1 97.44 94 ARG A O 1
ATOM 743 N N . PHE A 1 95 ? -6.207 -35.656 -10.578 1 96.94 95 PHE A N 1
ATOM 744 C CA . PHE A 1 95 ? -7.457 -34.969 -10.867 1 96.94 95 PHE A CA 1
ATOM 745 C C . PHE A 1 95 ? -7.277 -33.969 -12 1 96.94 95 PHE A C 1
ATOM 747 O O . PHE A 1 95 ? -7.488 -32.75 -11.805 1 96.94 95 PHE A O 1
ATOM 754 N N . PRO A 1 96 ? -7.004 -34.438 -13.219 1 95.25 96 PRO A N 1
ATOM 755 C CA . PRO A 1 96 ? -6.602 -33.562 -14.312 1 95.25 96 PRO A CA 1
ATOM 756 C C . PRO A 1 96 ? -7.723 -32.625 -14.758 1 95.25 96 PRO A C 1
ATOM 758 O O . PRO A 1 96 ? -7.461 -31.594 -15.398 1 95.25 96 PRO A O 1
ATOM 761 N N . ASP A 1 97 ? -9 -32.938 -14.398 1 94.75 97 ASP A N 1
ATOM 762 C CA . ASP A 1 97 ? -10.117 -32.062 -14.781 1 94.75 97 ASP A CA 1
ATOM 763 C C . ASP A 1 97 ? -10.469 -31.094 -13.664 1 94.75 97 ASP A C 1
ATOM 765 O O . ASP A 1 97 ? -11.359 -30.25 -13.828 1 94.75 97 ASP A O 1
ATOM 769 N N . ARG A 1 98 ? -9.727 -31.188 -12.516 1 97.25 98 ARG A N 1
ATOM 770 C CA . ARG A 1 98 ? -10.086 -30.391 -11.352 1 97.25 98 ARG A CA 1
ATOM 771 C C . ARG A 1 98 ? -8.945 -29.469 -10.922 1 97.25 98 ARG A C 1
ATOM 773 O O . ARG A 1 98 ? -9.141 -28.547 -10.148 1 97.25 98 ARG A O 1
ATOM 780 N N . LEU A 1 99 ? -7.766 -29.797 -11.43 1 98.06 99 LEU A N 1
ATOM 781 C CA . LEU A 1 99 ? -6.59 -29.094 -10.93 1 98.06 99 LEU A CA 1
ATOM 782 C C . LEU A 1 99 ? -5.719 -28.609 -12.078 1 98.06 99 LEU A C 1
ATOM 784 O O . LEU A 1 99 ? -5.559 -29.297 -13.086 1 98.06 99 LEU A O 1
ATOM 788 N N . ILE A 1 100 ? -5.18 -27.438 -12 1 98.25 100 ILE A N 1
ATOM 789 C CA . ILE A 1 100 ? -4.16 -26.859 -12.867 1 98.25 100 ILE A CA 1
ATOM 790 C C . ILE A 1 100 ? -2.91 -26.547 -12.055 1 98.25 100 ILE A C 1
ATOM 792 O O . ILE A 1 100 ? -2.99 -25.875 -11.023 1 98.25 100 ILE A O 1
ATOM 796 N N . GLY A 1 101 ? -1.798 -27.031 -12.477 1 98.62 101 GLY A N 1
ATOM 797 C CA . GLY A 1 101 ? -0.565 -26.844 -11.727 1 98.62 101 GLY A CA 1
ATOM 798 C C . GLY A 1 101 ? 0.238 -25.641 -12.203 1 98.62 101 GLY A C 1
ATOM 799 O O . GLY A 1 101 ? 0.298 -25.359 -13.398 1 98.62 101 GLY A O 1
ATOM 800 N N . VAL A 1 102 ? 0.877 -24.922 -11.281 1 98.88 102 VAL A N 1
ATOM 801 C CA . VAL A 1 102 ? 1.835 -23.844 -11.508 1 98.88 102 VAL A CA 1
ATOM 802 C C . VAL A 1 102 ? 3.203 -24.234 -10.961 1 98.88 102 VAL A C 1
ATOM 804 O O . VAL A 1 102 ? 3.303 -24.812 -9.875 1 98.88 102 VAL A O 1
ATOM 807 N N . ALA A 1 103 ? 4.18 -23.922 -11.68 1 98.81 103 ALA A N 1
ATOM 808 C CA . ALA A 1 103 ? 5.496 -24.453 -11.352 1 98.81 103 ALA A CA 1
ATOM 809 C C . ALA A 1 103 ? 6.285 -23.484 -10.484 1 98.81 103 ALA A C 1
ATOM 811 O O . ALA A 1 103 ? 6.121 -22.266 -10.602 1 98.81 103 ALA A O 1
ATOM 812 N N . LEU A 1 104 ? 7.113 -24.047 -9.633 1 98.38 104 LEU A N 1
ATOM 813 C CA . LEU A 1 104 ? 8.18 -23.328 -8.953 1 98.38 104 LEU A CA 1
ATOM 814 C C . LEU A 1 104 ? 9.414 -23.203 -9.836 1 98.38 104 LEU A C 1
ATOM 816 O O . LEU A 1 104 ? 9.789 -24.172 -10.516 1 98.38 104 LEU A O 1
ATOM 820 N N . ILE A 1 105 ? 10.023 -22.062 -9.883 1 98.06 105 ILE A N 1
ATOM 821 C CA . ILE A 1 105 ? 11.25 -21.922 -10.656 1 98.06 105 ILE A CA 1
ATOM 822 C C . ILE A 1 105 ? 12.344 -21.312 -9.773 1 98.06 105 ILE A C 1
ATOM 824 O O . ILE A 1 105 ? 12.055 -20.5 -8.898 1 98.06 105 ILE A O 1
ATOM 828 N N . PRO A 1 106 ? 13.555 -21.75 -10 1 96.81 106 PRO A N 1
ATOM 829 C CA . PRO A 1 106 ? 14.672 -21.109 -9.305 1 96.81 106 PRO A CA 1
ATOM 830 C C . PRO A 1 106 ? 15.047 -19.766 -9.914 1 96.81 106 PRO A C 1
ATOM 832 O O . PRO A 1 106 ? 15.203 -19.656 -11.133 1 96.81 106 PRO A O 1
ATOM 835 N N . THR A 1 107 ? 15.102 -18.672 -9.211 1 95.81 107 THR A N 1
ATOM 836 C CA . THR A 1 107 ? 15.414 -17.344 -9.758 1 95.81 107 THR A CA 1
ATOM 837 C C . THR A 1 107 ? 16.891 -17.016 -9.555 1 95.81 107 THR A C 1
ATOM 839 O O . THR A 1 107 ? 17.266 -15.852 -9.422 1 95.81 107 THR A O 1
ATOM 842 N N . THR A 1 108 ? 17.734 -18.031 -9.547 1 94.31 108 THR A N 1
ATOM 843 C CA . THR A 1 108 ? 19.172 -17.859 -9.344 1 94.31 108 THR A CA 1
ATOM 844 C C . THR A 1 108 ? 19.828 -17.312 -10.602 1 94.31 108 THR A C 1
ATOM 846 O O . THR A 1 108 ? 20.531 -16.297 -10.547 1 94.31 108 THR A O 1
ATOM 849 N N . THR A 1 109 ? 19.609 -18.031 -11.758 1 95.81 109 THR A N 1
ATOM 850 C CA . THR A 1 109 ? 20.188 -17.609 -13.031 1 95.81 109 THR A CA 1
ATOM 851 C C . THR A 1 109 ? 19.156 -17.656 -14.148 1 95.81 109 THR A C 1
ATOM 853 O O . THR A 1 109 ? 18.141 -18.359 -14.023 1 95.81 109 THR A O 1
ATOM 856 N N . GLU A 1 110 ? 19.469 -16.922 -15.164 1 97.5 110 GLU A N 1
ATOM 857 C CA . GLU A 1 110 ? 18.609 -16.938 -16.344 1 97.5 110 GLU A CA 1
ATOM 858 C C . GLU A 1 110 ? 18.469 -18.344 -16.906 1 97.5 110 GLU A C 1
ATOM 860 O O . GLU A 1 110 ? 17.359 -18.797 -17.219 1 97.5 110 GLU A O 1
ATOM 865 N N . GLN A 1 111 ? 19.531 -19.031 -16.969 1 97.5 111 GLN A N 1
ATOM 866 C CA . GLN A 1 111 ? 19.531 -20.375 -17.547 1 97.5 111 GLN A CA 1
ATOM 867 C C . GLN A 1 111 ? 18.688 -21.344 -16.703 1 97.5 111 GLN A C 1
ATOM 869 O O . GLN A 1 111 ? 17.938 -22.141 -17.25 1 97.5 111 GLN A O 1
ATOM 874 N N . ALA A 1 112 ? 18.844 -21.266 -15.43 1 97.56 112 ALA A N 1
ATOM 875 C CA . ALA A 1 112 ? 18.047 -22.125 -14.539 1 97.56 112 ALA A CA 1
ATOM 876 C C . ALA A 1 112 ? 16.562 -21.844 -14.695 1 97.56 112 ALA A C 1
ATOM 878 O O . ALA A 1 112 ? 15.75 -22.781 -14.703 1 97.56 112 ALA A O 1
ATOM 879 N N . MET A 1 113 ? 16.219 -20.609 -14.836 1 98.25 113 MET A N 1
ATOM 880 C CA . MET A 1 113 ? 14.82 -20.234 -15.016 1 98.25 113 MET A CA 1
ATOM 881 C C . MET A 1 113 ? 14.273 -20.781 -16.328 1 98.25 113 MET A C 1
ATOM 883 O O . MET A 1 113 ? 13.188 -21.375 -16.359 1 98.25 113 MET A O 1
ATOM 887 N N . ILE A 1 114 ? 15.062 -20.609 -17.391 1 98.5 114 ILE A N 1
ATOM 888 C CA . ILE A 1 114 ? 14.648 -21.062 -18.719 1 98.5 114 ILE A CA 1
ATOM 889 C C . ILE A 1 114 ? 14.477 -22.578 -18.703 1 98.5 114 ILE A C 1
ATOM 891 O O . ILE A 1 114 ? 13.445 -23.109 -19.141 1 98.5 114 ILE A O 1
ATOM 895 N N . GLN A 1 115 ? 15.406 -23.25 -18.109 1 98.31 115 GLN A N 1
ATOM 896 C CA . GLN A 1 115 ? 15.438 -24.703 -18.125 1 98.31 115 GLN A CA 1
ATOM 897 C C . GLN A 1 115 ? 14.242 -25.281 -17.375 1 98.31 115 GLN A C 1
ATOM 899 O O . GLN A 1 115 ? 13.523 -26.141 -17.906 1 98.31 115 GLN A O 1
ATOM 904 N N . GLU A 1 116 ? 14.023 -24.844 -16.203 1 98.75 116 GLU A N 1
ATOM 905 C CA . GLU A 1 116 ? 12.969 -25.453 -15.398 1 98.75 116 GLU A CA 1
ATOM 906 C C . GLU A 1 116 ? 11.586 -25.016 -15.883 1 98.75 116 GLU A C 1
ATOM 908 O O . GLU A 1 116 ? 10.633 -25.797 -15.82 1 98.75 116 GLU A O 1
ATOM 913 N N . THR A 1 117 ? 11.5 -23.797 -16.391 1 98.81 117 THR A N 1
ATOM 914 C CA . THR A 1 117 ? 10.234 -23.375 -16.984 1 98.81 117 THR A CA 1
ATOM 915 C C . THR A 1 117 ? 9.883 -24.25 -18.188 1 98.81 117 THR A C 1
ATOM 917 O O . THR A 1 117 ? 8.758 -24.734 -18.297 1 98.81 117 THR A O 1
ATOM 920 N N . THR A 1 118 ? 10.859 -24.422 -19.016 1 98.88 118 THR A N 1
ATOM 921 C CA . THR A 1 118 ? 10.648 -25.234 -20.203 1 98.88 118 THR A CA 1
ATOM 922 C C . THR A 1 118 ? 10.25 -26.656 -19.844 1 98.88 118 THR A C 1
ATOM 924 O O . THR A 1 118 ? 9.266 -27.188 -20.359 1 98.88 118 THR A O 1
ATOM 927 N N . ARG A 1 119 ? 10.922 -27.25 -18.906 1 98.88 119 ARG A N 1
ATOM 928 C CA . ARG A 1 119 ? 10.609 -28.609 -18.469 1 98.88 119 ARG A CA 1
ATOM 929 C C . ARG A 1 119 ? 9.211 -28.688 -17.859 1 98.88 119 ARG A C 1
ATOM 931 O O . ARG A 1 119 ? 8.414 -29.547 -18.219 1 98.88 119 ARG A O 1
ATOM 938 N N . ALA A 1 120 ? 8.945 -27.781 -16.984 1 98.81 120 ALA A N 1
ATOM 939 C CA . ALA A 1 120 ? 7.68 -27.766 -16.25 1 98.81 120 ALA A CA 1
ATOM 940 C C . ALA A 1 120 ? 6.5 -27.656 -17.219 1 98.81 120 ALA A C 1
ATOM 942 O O . ALA A 1 120 ? 5.48 -28.328 -17.031 1 98.81 120 ALA A O 1
ATOM 943 N N . VAL A 1 121 ? 6.629 -26.859 -18.234 1 98.62 121 VAL A N 1
ATOM 944 C CA . VAL A 1 121 ? 5.52 -26.594 -19.141 1 98.62 121 VAL A CA 1
ATOM 945 C C . VAL A 1 121 ? 5.434 -27.703 -20.203 1 98.62 121 VAL A C 1
ATOM 947 O O . VAL A 1 121 ? 4.375 -28.297 -20.406 1 98.62 121 VAL A O 1
ATOM 950 N N . LYS A 1 122 ? 6.52 -28.094 -20.781 1 98.38 122 LYS A N 1
ATOM 951 C CA . LYS A 1 122 ? 6.504 -29.016 -21.906 1 98.38 122 LYS A CA 1
ATOM 952 C C . LYS A 1 122 ? 6.375 -30.469 -21.438 1 98.38 122 LYS A C 1
ATOM 954 O O . LYS A 1 122 ? 5.684 -31.266 -22.062 1 98.38 122 LYS A O 1
ATOM 959 N N . GLU A 1 123 ? 7.035 -30.797 -20.344 1 98.56 123 GLU A N 1
ATOM 960 C CA . GLU A 1 123 ? 7.105 -32.188 -19.922 1 98.56 123 GLU A CA 1
ATOM 961 C C . GLU A 1 123 ? 6.082 -32.5 -18.828 1 98.56 123 GLU A C 1
ATOM 963 O O . GLU A 1 123 ? 5.523 -33.594 -18.797 1 98.56 123 GLU A O 1
ATOM 968 N N . LEU A 1 124 ? 5.832 -31.516 -17.969 1 98.62 124 LEU A N 1
ATOM 969 C CA . LEU A 1 124 ? 5.004 -31.812 -16.812 1 98.62 124 LEU A CA 1
ATOM 970 C C . LEU A 1 124 ? 3.602 -31.234 -16.984 1 98.62 124 LEU A C 1
ATOM 972 O O . LEU A 1 124 ? 2.713 -31.5 -16.172 1 98.62 124 LEU A O 1
ATOM 976 N N . GLY A 1 125 ? 3.391 -30.375 -17.984 1 97.56 125 GLY A N 1
ATOM 977 C CA . GLY A 1 125 ? 2.064 -29.875 -18.312 1 97.56 125 GLY A CA 1
ATOM 978 C C . GLY A 1 125 ? 1.628 -28.719 -17.422 1 97.56 125 GLY A C 1
ATOM 979 O O . GLY A 1 125 ? 0.432 -28.453 -17.297 1 97.56 125 GLY A O 1
ATOM 980 N N . MET A 1 126 ? 2.561 -28.062 -16.812 1 98.5 126 MET A N 1
ATOM 981 C CA . MET A 1 126 ? 2.227 -26.922 -15.953 1 98.5 126 MET A CA 1
ATOM 982 C C . MET A 1 126 ? 1.704 -25.75 -16.766 1 98.5 126 MET A C 1
ATOM 984 O O . MET A 1 126 ? 2.076 -25.594 -17.938 1 98.5 126 MET A O 1
ATOM 988 N N . ALA A 1 127 ? 0.811 -24.969 -16.219 1 98.62 127 ALA A N 1
ATOM 989 C CA . ALA A 1 127 ? 0.194 -23.828 -16.891 1 98.62 127 ALA A CA 1
ATOM 990 C C . ALA A 1 127 ? 1.162 -22.656 -16.984 1 98.62 127 ALA A C 1
ATOM 992 O O . ALA A 1 127 ? 1.02 -21.781 -17.844 1 98.62 127 ALA A O 1
ATOM 993 N N . GLY A 1 128 ? 2.051 -22.578 -16.109 1 98.69 128 GLY A N 1
ATOM 994 C CA . GLY A 1 128 ? 3.021 -21.5 -16.016 1 98.69 128 GLY A CA 1
ATOM 995 C C . GLY A 1 128 ? 3.895 -21.594 -14.781 1 98.69 128 GLY A C 1
ATOM 996 O O . GLY A 1 128 ? 4.203 -22.688 -14.297 1 98.69 128 GLY A O 1
ATOM 997 N N . VAL A 1 129 ? 4.367 -20.375 -14.359 1 98.88 129 VAL A N 1
ATOM 998 C CA . VAL A 1 129 ? 5.348 -20.375 -13.281 1 98.88 129 VAL A CA 1
ATOM 999 C C . VAL A 1 129 ? 4.949 -19.328 -12.234 1 98.88 129 VAL A C 1
ATOM 1001 O O . VAL A 1 129 ? 4.281 -18.344 -12.555 1 98.88 129 VAL A O 1
ATOM 1004 N N . ALA A 1 130 ? 5.371 -19.609 -10.992 1 98.75 130 ALA A N 1
ATOM 1005 C CA . ALA A 1 130 ? 5.266 -18.625 -9.93 1 98.75 130 ALA A CA 1
ATOM 1006 C C . ALA A 1 130 ? 6.516 -17.75 -9.867 1 98.75 130 ALA A C 1
ATOM 1008 O O . ALA A 1 130 ? 7.641 -18.25 -9.898 1 98.75 130 ALA A O 1
ATOM 1009 N N . LEU A 1 131 ? 6.32 -16.484 -9.875 1 98.62 131 LEU A N 1
ATOM 1010 C CA . LEU A 1 131 ? 7.391 -15.516 -9.68 1 98.62 131 LEU A CA 1
ATOM 1011 C C . LEU A 1 131 ? 7.215 -14.773 -8.359 1 98.62 131 LEU A C 1
ATOM 1013 O O . LEU A 1 131 ? 6.242 -14.031 -8.188 1 98.62 131 LEU A O 1
ATOM 1017 N N . PHE A 1 132 ? 8.117 -14.945 -7.48 1 98.25 132 PHE A N 1
ATOM 1018 C CA . PHE A 1 132 ? 8.031 -14.32 -6.164 1 98.25 132 PHE A CA 1
ATOM 1019 C C . PHE A 1 132 ? 8.742 -12.969 -6.164 1 98.25 132 PHE A C 1
ATOM 1021 O O . PHE A 1 132 ? 9.852 -12.844 -6.68 1 98.25 132 PHE A O 1
ATOM 1028 N N . VAL A 1 133 ? 8.07 -11.961 -5.617 1 98.25 133 VAL A N 1
ATOM 1029 C CA . VAL A 1 133 ? 8.578 -10.594 -5.664 1 98.25 133 VAL A CA 1
ATOM 1030 C C . VAL A 1 133 ? 8.602 -10.008 -4.254 1 98.25 133 VAL A C 1
ATOM 1032 O O . VAL A 1 133 ? 7.82 -10.406 -3.391 1 98.25 133 VAL A O 1
ATOM 1035 N N . GLY A 1 134 ? 9.469 -9.039 -3.986 1 97.69 134 GLY A N 1
ATOM 1036 C CA . GLY A 1 134 ? 9.664 -8.406 -2.693 1 97.69 134 GLY A CA 1
ATOM 1037 C C . GLY A 1 134 ? 11.031 -7.766 -2.543 1 97.69 134 GLY A C 1
ATOM 1038 O O . GLY A 1 134 ? 11.875 -7.883 -3.432 1 97.69 134 GLY A O 1
ATOM 1039 N N . PRO A 1 135 ? 11.211 -7.148 -1.479 1 97.25 135 PRO A N 1
ATOM 1040 C CA . PRO A 1 135 ? 12.422 -6.348 -1.313 1 97.25 135 PRO A CA 1
ATOM 1041 C C . PRO A 1 135 ? 13.695 -7.199 -1.304 1 97.25 135 PRO A C 1
ATOM 1043 O O . PRO A 1 135 ? 14.773 -6.707 -1.645 1 97.25 135 PRO A O 1
ATOM 1046 N N . THR A 1 136 ? 13.57 -8.484 -0.918 1 95.88 136 THR A N 1
ATOM 1047 C CA . THR A 1 136 ? 14.75 -9.336 -0.818 1 95.88 136 THR A CA 1
ATOM 1048 C C . THR A 1 136 ? 14.93 -10.156 -2.09 1 95.88 136 THR A C 1
ATOM 1050 O O . THR A 1 136 ? 15.961 -10.805 -2.275 1 95.88 136 THR A O 1
ATOM 1053 N N . ALA A 1 137 ? 13.914 -10.211 -2.945 1 96.44 137 ALA A N 1
ATOM 1054 C CA . ALA A 1 137 ? 13.977 -10.938 -4.211 1 96.44 137 ALA A CA 1
ATOM 1055 C C . ALA A 1 137 ? 14.703 -10.117 -5.277 1 96.44 137 ALA A C 1
ATOM 1057 O O . ALA A 1 137 ? 14.812 -8.898 -5.16 1 96.44 137 ALA A O 1
ATOM 1058 N N . LYS A 1 138 ? 15.188 -10.773 -6.289 1 96.25 138 LYS A N 1
ATOM 1059 C CA . LYS A 1 138 ? 15.727 -10.055 -7.441 1 96.25 138 LYS A CA 1
ATOM 1060 C C . LYS A 1 138 ? 14.641 -9.234 -8.133 1 96.25 138 LYS A C 1
ATOM 1062 O O . LYS A 1 138 ? 13.531 -9.727 -8.352 1 96.25 138 LYS A O 1
ATOM 1067 N N . PRO A 1 139 ? 14.977 -7.977 -8.414 1 97.88 139 PRO A N 1
ATOM 1068 C CA . PRO A 1 139 ? 14 -7.172 -9.156 1 97.88 139 PRO A CA 1
ATOM 1069 C C . PRO A 1 139 ? 13.633 -7.777 -10.508 1 97.88 139 PRO A C 1
ATOM 1071 O O . PRO A 1 139 ? 14.516 -8.18 -11.266 1 97.88 139 PRO A O 1
ATOM 1074 N N . PRO A 1 140 ? 12.367 -7.77 -10.812 1 98.06 140 PRO A N 1
ATOM 1075 C CA . PRO A 1 140 ? 11.938 -8.477 -12.016 1 98.06 140 PRO A CA 1
ATOM 1076 C C . PRO A 1 140 ? 12.305 -7.742 -13.305 1 98.06 140 PRO A C 1
ATOM 1078 O O . PRO A 1 140 ? 12.094 -8.258 -14.398 1 98.06 140 PRO A O 1
ATOM 1081 N N . ASP A 1 141 ? 12.828 -6.523 -13.195 1 96.5 141 ASP A N 1
ATOM 1082 C CA . ASP A 1 141 ? 13.266 -5.785 -14.383 1 96.5 141 ASP A CA 1
ATOM 1083 C C . ASP A 1 141 ? 14.75 -6.016 -14.656 1 96.5 141 ASP A C 1
ATOM 1085 O O . ASP A 1 141 ? 15.312 -5.426 -15.578 1 96.5 141 ASP A O 1
ATOM 1089 N N . MET A 1 142 ? 15.406 -6.816 -13.883 1 97.12 142 MET A N 1
ATOM 1090 C CA . MET A 1 142 ? 16.812 -7.156 -14.141 1 97.12 142 MET A CA 1
ATOM 1091 C C . MET A 1 142 ? 16.938 -7.969 -15.422 1 97.12 142 MET A C 1
ATOM 1093 O O . MET A 1 142 ? 16.047 -8.727 -15.773 1 97.12 142 MET A O 1
ATOM 1097 N N . ALA A 1 143 ? 18.078 -7.926 -15.984 1 96.88 143 ALA A N 1
ATOM 1098 C CA . ALA A 1 143 ? 18.359 -8.555 -17.281 1 96.88 143 ALA A CA 1
ATOM 1099 C C . ALA A 1 143 ? 18.234 -10.07 -17.188 1 96.88 143 ALA A C 1
ATOM 1101 O O . ALA A 1 143 ? 17.844 -10.727 -18.172 1 96.88 143 ALA A O 1
ATOM 1102 N N . CYS A 1 144 ? 18.438 -10.625 -16.078 1 96.44 144 CYS A N 1
ATOM 1103 C CA . CYS A 1 144 ? 18.438 -12.078 -15.914 1 96.44 144 CYS A CA 1
ATOM 1104 C C . CYS A 1 144 ? 17.031 -12.641 -16.078 1 96.44 144 CYS A C 1
ATOM 1106 O O . CYS A 1 144 ? 16.859 -13.852 -16.25 1 96.44 144 CYS A O 1
ATOM 1108 N N . PHE A 1 145 ? 16.031 -11.781 -16.062 1 98.38 145 PHE A N 1
ATOM 1109 C CA . PHE A 1 145 ? 14.656 -12.258 -16.188 1 98.38 145 PHE A CA 1
ATOM 1110 C C . PHE A 1 145 ? 14.211 -12.258 -17.641 1 98.38 145 PHE A C 1
ATOM 1112 O O . PHE A 1 145 ? 13.133 -12.75 -17.969 1 98.38 145 PHE A O 1
ATOM 1119 N N . GLU A 1 146 ? 15.023 -11.688 -18.531 1 97.94 146 GLU A N 1
ATOM 1120 C CA . GLU A 1 146 ? 14.656 -11.57 -19.938 1 97.94 146 GLU A CA 1
ATOM 1121 C C . GLU A 1 146 ? 14.336 -12.93 -20.531 1 97.94 146 GLU A C 1
ATOM 1123 O O . GLU A 1 146 ? 13.344 -13.086 -21.25 1 97.94 146 GLU A O 1
ATOM 1128 N N . GLY A 1 147 ? 15.195 -13.852 -20.281 1 98.38 147 GLY A N 1
ATOM 1129 C CA . GLY A 1 147 ? 14.977 -15.203 -20.766 1 98.38 147 GLY A CA 1
ATOM 1130 C C . GLY A 1 147 ? 13.695 -15.828 -20.266 1 98.38 147 GLY A C 1
ATOM 1131 O O . GLY A 1 147 ? 13.039 -16.578 -20.984 1 98.38 147 GLY A O 1
ATOM 1132 N N . LEU A 1 148 ? 13.359 -15.555 -19.031 1 98.75 148 LEU A N 1
ATOM 1133 C CA . LEU A 1 148 ? 12.109 -16.062 -18.453 1 98.75 148 LEU A CA 1
ATOM 1134 C C . LEU A 1 148 ? 10.906 -15.531 -19.234 1 98.75 148 LEU A C 1
ATOM 1136 O O . LEU A 1 148 ? 10.023 -16.297 -19.625 1 98.75 148 LEU A O 1
ATOM 1140 N N . TYR A 1 149 ? 10.891 -14.203 -19.453 1 98.81 149 TYR A N 1
ATOM 1141 C CA . TYR A 1 149 ? 9.766 -13.578 -20.141 1 98.81 149 TYR A CA 1
ATOM 1142 C C . TYR A 1 149 ? 9.633 -14.094 -21.562 1 98.81 149 TYR A C 1
ATOM 1144 O O . TYR A 1 149 ? 8.539 -14.438 -22.016 1 98.81 149 TYR A O 1
ATOM 1152 N N . ARG A 1 150 ? 10.727 -14.18 -22.188 1 98.69 150 ARG A N 1
ATOM 1153 C CA . ARG A 1 150 ? 10.742 -14.711 -23.547 1 98.69 150 ARG A CA 1
ATOM 1154 C C . ARG A 1 150 ? 10.219 -16.141 -23.578 1 98.69 150 ARG A C 1
AT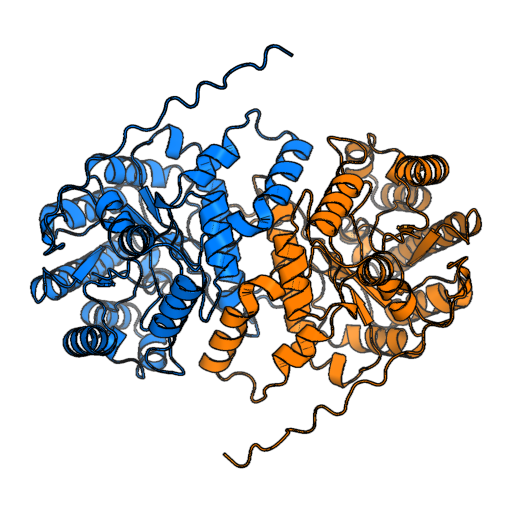OM 1156 O O . ARG A 1 150 ? 9.367 -16.484 -24.406 1 98.69 150 ARG A O 1
ATOM 1163 N N . THR A 1 151 ? 10.695 -16.984 -22.719 1 98.81 151 THR A N 1
ATOM 1164 C CA . THR A 1 151 ? 10.32 -18.391 -22.656 1 98.81 151 THR A CA 1
ATOM 1165 C C . THR A 1 151 ? 8.828 -18.531 -22.344 1 98.81 151 THR A C 1
ATOM 1167 O O . THR A 1 151 ? 8.133 -19.328 -22.984 1 98.81 151 THR A O 1
ATOM 1170 N N . CYS A 1 152 ? 8.336 -17.781 -21.422 1 98.81 152 CYS A N 1
ATOM 1171 C CA . CYS A 1 152 ? 6.93 -17.844 -21.047 1 98.81 152 CYS A CA 1
ATOM 1172 C C . CYS A 1 152 ? 6.043 -17.453 -22.219 1 98.81 152 CYS A C 1
ATOM 1174 O O . CYS A 1 152 ? 5.027 -18.094 -22.484 1 98.81 152 CYS A O 1
ATOM 1176 N N . GLU A 1 153 ? 6.461 -16.391 -22.891 1 98.62 153 GLU A N 1
ATOM 1177 C CA . GLU A 1 153 ? 5.668 -15.992 -24.047 1 98.62 153 GLU A CA 1
ATOM 1178 C C . GLU A 1 153 ? 5.668 -17.078 -25.125 1 98.62 153 GLU A C 1
ATOM 1180 O O . GLU A 1 153 ? 4.613 -17.438 -25.641 1 98.62 153 GLU A O 1
ATOM 1185 N N . GLU A 1 154 ? 6.836 -17.594 -25.391 1 98.25 154 GLU A N 1
ATOM 1186 C CA . GLU A 1 154 ? 6.988 -18.594 -26.453 1 98.25 154 GLU A CA 1
ATOM 1187 C C . GLU A 1 154 ? 6.16 -19.844 -26.141 1 98.25 154 GLU A C 1
ATOM 1189 O O . GLU A 1 154 ? 5.574 -20.438 -27.047 1 98.25 154 GLU A O 1
ATOM 1194 N N . LEU A 1 155 ? 6.066 -20.234 -24.922 1 98.12 155 LEU A N 1
ATOM 1195 C CA . LEU A 1 155 ? 5.395 -21.469 -24.516 1 98.12 155 LEU A CA 1
ATOM 1196 C C . LEU A 1 155 ? 3.922 -21.203 -24.219 1 98.12 155 LEU A C 1
ATOM 1198 O O . LEU A 1 155 ? 3.156 -22.156 -24 1 98.12 155 LEU A O 1
ATOM 1202 N N . GLY A 1 156 ? 3.525 -19.969 -24.172 1 97.81 156 GLY A N 1
ATOM 1203 C CA . GLY A 1 156 ? 2.182 -19.625 -23.734 1 97.81 156 GLY A CA 1
ATOM 1204 C C . GLY A 1 156 ? 1.975 -19.844 -22.234 1 97.81 156 GLY A C 1
ATOM 1205 O O . GLY A 1 156 ? 0.86 -20.141 -21.797 1 97.81 156 GLY A O 1
ATOM 1206 N N . ALA A 1 157 ? 3.049 -19.828 -21.516 1 98.5 157 ALA A N 1
ATOM 1207 C CA . ALA A 1 157 ? 3.012 -20.016 -20.062 1 98.5 157 ALA A CA 1
ATOM 1208 C C . ALA A 1 157 ? 2.676 -18.719 -19.344 1 98.5 157 ALA A C 1
ATOM 1210 O O . ALA A 1 157 ? 3.145 -17.641 -19.734 1 98.5 157 ALA A O 1
ATOM 1211 N N . VAL A 1 158 ? 1.895 -18.812 -18.344 1 98.75 158 VAL A N 1
ATOM 1212 C CA . VAL A 1 158 ? 1.489 -17.656 -17.562 1 98.75 158 VAL A CA 1
ATOM 1213 C C . VAL A 1 158 ? 2.439 -17.469 -16.375 1 98.75 158 VAL A C 1
ATOM 1215 O O . VAL A 1 158 ? 2.918 -18.438 -15.797 1 98.75 158 VAL A O 1
ATOM 1218 N N . VAL A 1 159 ? 2.719 -16.219 -16.016 1 98.94 159 VAL A N 1
ATOM 1219 C CA . VAL A 1 159 ? 3.494 -15.906 -14.82 1 98.94 159 VAL A CA 1
ATOM 1220 C C . VAL A 1 159 ? 2.553 -15.484 -13.688 1 98.94 159 VAL A C 1
ATOM 1222 O O . VAL A 1 159 ? 1.882 -14.453 -13.789 1 98.94 159 VAL A O 1
ATOM 1225 N N . TRP A 1 160 ? 2.475 -16.297 -12.617 1 98.88 160 TRP A N 1
ATOM 1226 C CA . TRP A 1 160 ? 1.77 -15.922 -11.391 1 98.88 160 TRP A CA 1
ATOM 1227 C C . TRP A 1 160 ? 2.705 -15.203 -10.422 1 98.88 160 TRP A C 1
ATOM 1229 O O . TRP A 1 160 ? 3.619 -15.82 -9.867 1 98.88 160 TRP A O 1
ATOM 1239 N N . MET A 1 161 ? 2.426 -13.945 -10.156 1 98.62 161 MET A N 1
ATOM 1240 C CA . MET A 1 161 ? 3.256 -13.211 -9.203 1 98.62 161 MET A CA 1
ATOM 1241 C C . MET A 1 161 ? 2.719 -13.367 -7.785 1 98.62 161 MET A C 1
ATOM 1243 O O . MET A 1 161 ? 1.507 -13.312 -7.566 1 98.62 161 MET A O 1
ATOM 1247 N N . HIS A 1 162 ? 3.584 -13.57 -6.867 1 98.25 162 HIS A N 1
ATOM 1248 C CA . HIS A 1 162 ? 3.271 -13.648 -5.445 1 98.25 162 HIS A CA 1
ATOM 1249 C C . HIS A 1 162 ? 4.328 -12.93 -4.613 1 98.25 162 HIS A C 1
ATOM 1251 O O . HIS A 1 162 ? 5.527 -13.133 -4.816 1 98.25 162 HIS A O 1
ATOM 1257 N N . PRO A 1 163 ? 3.889 -12.078 -3.678 1 97.56 163 PRO A N 1
ATOM 1258 C CA . PRO A 1 163 ? 4.879 -11.445 -2.803 1 97.56 163 PRO A CA 1
ATOM 1259 C C . PRO A 1 163 ? 5.508 -12.43 -1.816 1 97.56 163 PRO A C 1
ATOM 1261 O O . PRO A 1 163 ? 4.906 -13.461 -1.495 1 97.56 163 PRO A O 1
ATOM 1264 N N . CYS A 1 164 ? 6.758 -12.086 -1.387 1 96.75 164 CYS A N 1
ATOM 1265 C CA . CYS A 1 164 ? 7.441 -13.023 -0.501 1 96.75 164 CYS A CA 1
ATOM 1266 C C . CYS A 1 164 ? 8.219 -12.281 0.58 1 96.75 164 CYS A C 1
ATOM 1268 O O . CYS A 1 164 ? 9.148 -12.836 1.174 1 96.75 164 CYS A O 1
ATOM 1270 N N . ARG A 1 165 ? 7.883 -10.984 0.833 1 96.44 165 ARG A N 1
ATOM 1271 C CA . ARG A 1 165 ? 8.508 -10.273 1.947 1 96.44 165 ARG A CA 1
ATOM 1272 C C . ARG A 1 165 ? 8.406 -11.086 3.232 1 96.44 165 ARG A C 1
ATOM 1274 O O . ARG A 1 165 ? 7.328 -11.562 3.598 1 96.44 165 ARG A O 1
ATOM 1281 N N . PRO A 1 166 ? 9.562 -11.312 3.896 1 93.69 166 PRO A N 1
ATOM 1282 C CA . PRO A 1 166 ? 9.5 -12.039 5.164 1 93.69 166 PRO A CA 1
ATOM 1283 C C . PRO A 1 166 ? 9.141 -11.141 6.344 1 93.69 166 PRO A C 1
ATOM 1285 O O . PRO A 1 166 ? 9.312 -9.914 6.27 1 93.69 166 PRO A O 1
ATOM 1288 N N . GLN A 1 167 ? 8.703 -11.695 7.391 1 91.19 167 GLN A N 1
ATOM 1289 C CA . GLN A 1 167 ? 8.398 -10.969 8.617 1 91.19 167 GLN A CA 1
ATOM 1290 C C . GLN A 1 167 ? 9.641 -10.289 9.18 1 91.19 167 GLN A C 1
ATOM 1292 O O . GLN A 1 167 ? 9.547 -9.25 9.836 1 91.19 167 GLN A O 1
ATOM 1297 N N . SER A 1 168 ? 10.781 -10.867 8.914 1 94.06 168 SER A N 1
ATOM 1298 C CA . SER A 1 168 ? 12.031 -10.344 9.461 1 94.06 168 SER A CA 1
ATOM 1299 C C . SER A 1 168 ? 12.406 -9.016 8.812 1 94.06 168 SER A C 1
ATOM 1301 O O . SER A 1 168 ? 13.297 -8.312 9.281 1 94.06 168 SER A O 1
ATOM 1303 N N . TYR A 1 169 ? 11.75 -8.656 7.699 1 96.12 169 TYR A N 1
ATOM 1304 C CA . TYR A 1 169 ? 12.016 -7.391 7.027 1 96.12 169 TYR A CA 1
ATOM 1305 C C . TYR A 1 169 ? 11.297 -6.242 7.723 1 96.12 169 TYR A C 1
ATOM 1307 O O . TYR A 1 169 ? 10.078 -6.102 7.598 1 96.12 169 TYR A O 1
ATOM 1315 N N . ALA A 1 170 ? 12.008 -5.34 8.352 1 97.38 170 ALA A N 1
ATOM 1316 C CA . ALA A 1 170 ? 11.453 -4.312 9.227 1 97.38 170 ALA A CA 1
ATOM 1317 C C . ALA A 1 170 ? 10.828 -3.18 8.414 1 97.38 170 ALA A C 1
ATOM 1319 O O . ALA A 1 170 ? 11.281 -2.881 7.309 1 97.38 170 ALA A O 1
ATOM 1320 N N . ASP A 1 171 ? 9.844 -2.523 9.008 1 97.94 171 ASP A N 1
ATOM 1321 C CA . ASP A 1 171 ? 9.188 -1.378 8.383 1 97.94 171 ASP A CA 1
ATOM 1322 C C . ASP A 1 171 ? 9.906 -0.076 8.734 1 97.94 171 ASP A C 1
ATOM 1324 O O . ASP A 1 171 ? 9.711 0.945 8.078 1 97.94 171 ASP A O 1
ATOM 1328 N N . TYR A 1 172 ? 10.602 -0.07 9.828 1 98.12 172 TYR A N 1
ATOM 1329 C CA . TYR A 1 172 ? 11.398 1.055 10.297 1 98.12 172 TYR A CA 1
ATOM 1330 C C . TYR A 1 172 ? 12.867 0.663 10.438 1 98.12 172 TYR A C 1
ATOM 1332 O O . TYR A 1 172 ? 13.18 -0.438 10.891 1 98.12 172 TYR A O 1
ATOM 1340 N N . ASP A 1 173 ? 13.711 1.594 10.039 1 96.75 173 ASP A N 1
ATOM 1341 C CA . ASP A 1 173 ? 15.141 1.369 10.242 1 96.75 173 ASP A CA 1
ATOM 1342 C C . ASP A 1 173 ? 15.445 1.118 11.719 1 96.75 173 ASP A C 1
ATOM 1344 O O . ASP A 1 173 ? 16.297 0.29 12.047 1 96.75 173 ASP A O 1
ATOM 1348 N N . SER A 1 174 ? 14.703 1.736 12.641 1 96.25 174 SER A N 1
ATOM 1349 C CA . SER A 1 174 ? 14.906 1.619 14.078 1 96.25 174 SER A CA 1
ATOM 1350 C C . SER A 1 174 ? 14.555 0.221 14.578 1 96.25 174 SER A C 1
ATOM 1352 O O . SER A 1 174 ? 14.938 -0.168 15.68 1 96.25 174 SER A O 1
ATOM 1354 N N . TYR A 1 175 ? 13.844 -0.494 13.797 1 96.94 175 TYR A N 1
ATOM 1355 C CA . TYR A 1 175 ? 13.398 -1.816 14.219 1 96.94 175 TYR A CA 1
ATOM 1356 C C . TYR A 1 175 ? 14.102 -2.91 13.43 1 96.94 175 TYR A C 1
ATOM 1358 O O . TYR A 1 175 ? 13.664 -4.062 13.43 1 96.94 175 TYR A O 1
ATOM 1366 N N . LYS A 1 176 ? 15.203 -2.455 12.805 1 93.62 176 LYS A N 1
ATOM 1367 C CA . LYS A 1 176 ? 15.992 -3.471 12.117 1 93.62 176 LYS A CA 1
ATOM 1368 C C . LYS A 1 176 ? 16.469 -4.551 13.086 1 93.62 176 LYS A C 1
ATOM 1370 O O . LYS A 1 176 ? 16.891 -4.25 14.203 1 93.62 176 LYS A O 1
ATOM 1375 N N . GLY A 1 177 ? 16.391 -5.793 12.867 1 94.12 177 GLY A N 1
ATOM 1376 C CA . GLY A 1 177 ? 16.719 -6.906 13.742 1 94.12 177 GLY A CA 1
ATOM 1377 C C . GLY A 1 177 ? 15.5 -7.512 14.414 1 94.12 177 GLY A C 1
ATOM 1378 O O . GLY A 1 177 ? 15.523 -8.68 14.82 1 94.12 177 GLY A O 1
ATOM 1379 N N . GLU A 1 178 ? 14.461 -6.586 14.578 1 95.19 178 GLU A N 1
ATOM 1380 C CA . GLU A 1 178 ? 13.234 -7.055 15.203 1 95.19 178 GLU A CA 1
ATOM 1381 C C . GLU A 1 178 ? 12.203 -7.473 14.156 1 95.19 178 GLU A C 1
ATOM 1383 O O . GLU A 1 178 ? 11.266 -8.211 14.461 1 95.19 178 GLU A O 1
ATOM 1388 N N . GLY A 1 179 ? 12.352 -6.961 12.945 1 96.19 179 GLY A N 1
ATOM 1389 C CA . GLY A 1 179 ? 11.438 -7.309 11.867 1 96.19 179 GLY A CA 1
ATOM 1390 C C . GLY A 1 179 ? 10.211 -6.418 11.812 1 96.19 179 GLY A C 1
ATOM 1391 O O . GLY A 1 179 ? 10.219 -5.312 12.359 1 96.19 179 GLY A O 1
ATOM 1392 N N . SER A 1 180 ? 9.344 -6.777 10.984 1 94.94 180 SER A N 1
ATOM 1393 C CA . SER A 1 180 ? 8.047 -6.105 10.875 1 94.94 180 SER A CA 1
ATOM 1394 C C . SER A 1 180 ? 7.129 -6.492 12.031 1 94.94 180 SER A C 1
ATOM 1396 O O . SER A 1 180 ? 7.094 -7.652 12.438 1 94.94 180 SER A O 1
ATOM 1398 N N . LYS A 1 181 ? 6.422 -5.531 12.523 1 91.19 181 LYS A N 1
ATOM 1399 C CA . LYS A 1 181 ? 5.527 -5.766 13.656 1 91.19 181 LYS A CA 1
ATOM 1400 C C . LYS A 1 181 ? 4.07 -5.793 13.203 1 91.19 181 LYS A C 1
ATOM 1402 O O . LYS A 1 181 ? 3.736 -5.305 12.125 1 91.19 181 LYS A O 1
ATOM 1407 N N . HIS A 1 182 ? 3.242 -6.484 13.93 1 88.31 182 HIS A N 1
ATOM 1408 C CA . HIS A 1 182 ? 1.788 -6.441 13.828 1 88.31 182 HIS A CA 1
ATOM 1409 C C . HIS A 1 182 ? 1.316 -6.992 12.484 1 88.31 182 HIS A C 1
ATOM 1411 O O . HIS A 1 182 ? 0.322 -6.52 11.93 1 88.31 182 HIS A O 1
ATOM 1417 N N . GLN A 1 183 ? 2.094 -7.859 11.883 1 88.44 183 GLN A N 1
ATOM 1418 C CA . GLN A 1 183 ? 1.786 -8.547 10.641 1 88.44 183 GLN A CA 1
ATOM 1419 C C . GLN A 1 183 ? 1.696 -7.57 9.477 1 88.44 183 GLN A C 1
ATOM 1421 O O . GLN A 1 183 ? 1.078 -7.871 8.453 1 88.44 183 GLN A O 1
ATOM 1426 N N . ILE A 1 184 ? 2.324 -6.43 9.633 1 93.69 184 ILE A N 1
ATOM 1427 C CA . ILE A 1 184 ? 2.297 -5.402 8.602 1 93.69 184 ILE A CA 1
ATOM 1428 C C . ILE A 1 184 ? 2.992 -5.918 7.34 1 93.69 184 ILE A C 1
ATOM 1430 O O . ILE A 1 184 ? 2.561 -5.629 6.223 1 93.69 184 ILE A O 1
ATOM 1434 N N . TRP A 1 185 ? 4.004 -6.75 7.5 1 94.06 185 TRP A N 1
ATOM 1435 C CA . TRP A 1 185 ? 4.773 -7.297 6.387 1 94.06 185 TRP A CA 1
ATOM 1436 C C . TRP A 1 185 ? 3.867 -8.016 5.395 1 94.06 185 TRP A C 1
ATOM 1438 O O . TRP A 1 185 ? 4.035 -7.883 4.18 1 94.06 185 TRP A O 1
ATOM 1448 N N . ASN A 1 186 ? 2.924 -8.695 5.871 1 91.75 186 ASN A N 1
ATOM 1449 C CA . ASN A 1 186 ? 2.029 -9.5 5.043 1 91.75 186 ASN A CA 1
ATOM 1450 C C . ASN A 1 186 ? 0.809 -8.695 4.598 1 91.75 186 ASN A C 1
ATOM 1452 O O . ASN A 1 186 ? 0.424 -8.742 3.43 1 91.75 186 ASN A O 1
ATOM 1456 N N . THR A 1 187 ? 0.221 -7.906 5.48 1 91.88 187 THR A N 1
ATOM 1457 C CA . THR A 1 187 ? -1.061 -7.254 5.23 1 91.88 187 THR A CA 1
ATOM 1458 C C . THR A 1 187 ? -0.891 -6.07 4.281 1 91.88 187 THR A C 1
ATOM 1460 O O . THR A 1 187 ? -1.665 -5.914 3.334 1 91.88 187 THR A O 1
ATOM 1463 N N . PHE A 1 188 ? 0.106 -5.258 4.496 1 95.5 188 PHE A N 1
ATOM 1464 C CA . PHE A 1 188 ? 0.338 -4.09 3.652 1 95.5 188 PHE A CA 1
ATOM 1465 C C . PHE A 1 188 ? 1.622 -4.254 2.846 1 95.5 188 PHE A C 1
ATOM 1467 O O . PHE A 1 188 ? 1.687 -3.848 1.685 1 95.5 188 PHE A O 1
ATOM 1474 N N . GLY A 1 189 ? 2.572 -4.902 3.443 1 97.06 189 GLY A N 1
ATOM 1475 C CA . GLY A 1 189 ? 3.855 -5.059 2.779 1 97.06 189 GLY A CA 1
ATOM 1476 C C . GLY A 1 189 ? 3.766 -5.84 1.482 1 97.06 189 GLY A C 1
ATOM 1477 O O . GLY A 1 189 ? 4.34 -5.438 0.468 1 97.06 189 GLY A O 1
ATOM 1478 N N . TRP A 1 190 ? 3.1 -6.914 1.492 1 96.88 190 TRP A N 1
ATOM 1479 C CA . TRP A 1 190 ? 2.945 -7.742 0.3 1 96.88 190 TRP A CA 1
ATOM 1480 C C . TRP A 1 190 ? 2.24 -6.969 -0.811 1 96.88 190 TRP A C 1
ATOM 1482 O O . TRP A 1 190 ? 2.592 -7.102 -1.985 1 96.88 190 TRP A O 1
ATOM 1492 N N . ILE A 1 191 ? 1.234 -6.188 -0.451 1 97.12 191 ILE A N 1
ATOM 1493 C CA . ILE A 1 191 ? 0.506 -5.375 -1.418 1 97.12 191 ILE A CA 1
ATOM 1494 C C . ILE A 1 191 ? 1.444 -4.34 -2.033 1 97.12 191 ILE A C 1
ATOM 1496 O O . ILE A 1 191 ? 1.461 -4.152 -3.252 1 97.12 191 ILE A O 1
ATOM 1500 N N . TYR A 1 192 ? 2.252 -3.736 -1.194 1 98.19 192 TYR A N 1
ATOM 1501 C CA . TYR A 1 192 ? 3.229 -2.752 -1.649 1 98.19 192 TYR A CA 1
ATOM 1502 C C . TYR A 1 192 ? 4.238 -3.385 -2.6 1 98.19 192 TYR A C 1
ATOM 1504 O O . TYR A 1 192 ? 4.496 -2.855 -3.684 1 98.19 192 TYR A O 1
ATOM 1512 N N . ASP A 1 193 ? 4.758 -4.512 -2.268 1 98.56 193 ASP A N 1
ATOM 1513 C CA . ASP A 1 193 ? 5.816 -5.164 -3.029 1 98.56 193 ASP A CA 1
ATOM 1514 C C . ASP A 1 193 ? 5.316 -5.602 -4.402 1 98.56 193 ASP A C 1
ATOM 1516 O O . ASP A 1 193 ? 6.043 -5.5 -5.395 1 98.56 193 ASP A O 1
ATOM 1520 N N . THR A 1 194 ? 4.121 -6.098 -4.434 1 98.31 194 THR A N 1
ATOM 1521 C CA . THR A 1 194 ? 3.533 -6.461 -5.719 1 98.31 194 THR A CA 1
ATOM 1522 C C . THR A 1 194 ? 3.391 -5.238 -6.617 1 98.31 194 THR A C 1
ATOM 1524 O O . THR A 1 194 ? 3.697 -5.293 -7.809 1 98.31 194 THR A O 1
ATOM 1527 N N . SER A 1 195 ? 3.002 -4.102 -6.078 1 97.81 195 SER A N 1
ATOM 1528 C CA . SER A 1 195 ? 2.875 -2.855 -6.824 1 97.81 195 SER A CA 1
ATOM 1529 C C . SER A 1 195 ? 4.219 -2.412 -7.395 1 97.81 195 SER A C 1
ATOM 1531 O O . SER A 1 195 ? 4.305 -2.008 -8.555 1 97.81 195 SER A O 1
ATOM 1533 N N . VAL A 1 196 ? 5.199 -2.498 -6.582 1 97.75 196 VAL A N 1
ATOM 1534 C CA . VAL A 1 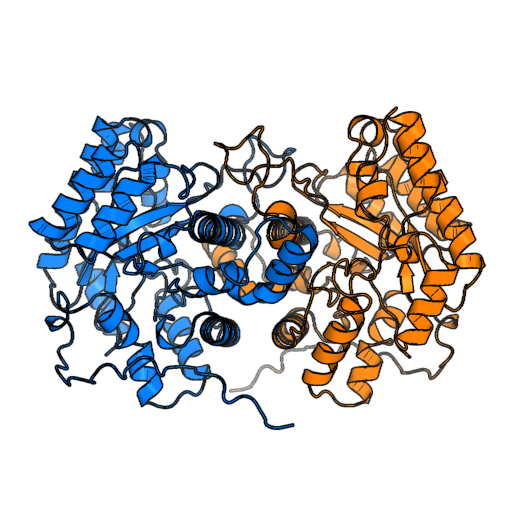196 ? 6.551 -2.129 -6.992 1 97.75 196 VAL A CA 1
ATOM 1535 C C . VAL A 1 196 ? 6.98 -2.99 -8.18 1 97.75 196 VAL A C 1
ATOM 1537 O O . VAL A 1 196 ? 7.488 -2.471 -9.18 1 97.75 196 VAL A O 1
ATOM 1540 N N . ALA A 1 197 ? 6.758 -4.25 -8.086 1 98.56 197 ALA A N 1
ATOM 1541 C CA . ALA A 1 197 ? 7.145 -5.184 -9.148 1 98.56 197 ALA A CA 1
ATOM 1542 C C . ALA A 1 197 ? 6.414 -4.867 -10.445 1 98.56 197 ALA A C 1
ATOM 1544 O O . ALA A 1 197 ? 7.016 -4.906 -11.523 1 98.56 197 ALA A O 1
ATOM 1545 N N . MET A 1 198 ? 5.16 -4.562 -10.367 1 97.62 198 MET A N 1
ATOM 1546 C CA . MET A 1 198 ? 4.367 -4.23 -11.547 1 97.62 198 MET A CA 1
ATOM 1547 C C . MET A 1 198 ? 4.961 -3.035 -12.281 1 97.62 198 MET A C 1
ATOM 1549 O O . MET A 1 198 ? 5.121 -3.068 -13.5 1 97.62 198 MET A O 1
ATOM 1553 N N . VAL A 1 199 ? 5.301 -2.016 -11.531 1 94.75 199 VAL A N 1
ATOM 1554 C CA . VAL A 1 199 ? 5.828 -0.794 -12.133 1 94.75 199 VAL A CA 1
ATOM 1555 C C . VAL A 1 199 ? 7.172 -1.081 -12.797 1 94.75 199 VAL A C 1
ATOM 1557 O O . VAL A 1 199 ? 7.426 -0.642 -13.922 1 94.75 199 VAL A O 1
ATOM 1560 N N . HIS A 1 200 ? 7.984 -1.849 -12.125 1 95.75 200 HIS A N 1
ATOM 1561 C CA . HIS A 1 200 ? 9.289 -2.184 -12.688 1 95.75 200 HIS A CA 1
ATOM 1562 C C . HIS A 1 200 ? 9.148 -2.982 -13.977 1 95.75 200 HIS A C 1
ATOM 1564 O O . HIS A 1 200 ? 9.836 -2.701 -14.961 1 95.75 200 HIS A O 1
ATOM 1570 N N . ILE A 1 201 ? 8.281 -3.928 -13.984 1 96.94 201 ILE A N 1
ATOM 1571 C CA . ILE A 1 201 ? 8.062 -4.746 -15.172 1 96.94 201 ILE A CA 1
ATOM 1572 C C . ILE A 1 201 ? 7.551 -3.869 -16.312 1 96.94 201 ILE A C 1
ATOM 1574 O O . ILE A 1 201 ? 8.078 -3.924 -17.438 1 96.94 201 ILE A O 1
ATOM 1578 N N . ALA A 1 202 ? 6.551 -3.068 -16.047 1 93.5 202 ALA A N 1
ATOM 1579 C CA . ALA A 1 202 ? 5.922 -2.232 -17.062 1 93.5 202 ALA A CA 1
ATOM 1580 C C . ALA A 1 202 ? 6.914 -1.217 -17.625 1 93.5 202 ALA A C 1
ATOM 1582 O O . ALA A 1 202 ? 7.059 -1.093 -18.844 1 93.5 202 ALA A O 1
ATOM 1583 N N . LEU A 1 203 ? 7.66 -0.578 -16.797 1 89.56 203 LEU A N 1
ATOM 1584 C CA . LEU A 1 203 ? 8.531 0.51 -17.234 1 89.56 203 LEU A CA 1
ATOM 1585 C C . LEU A 1 203 ? 9.805 -0.034 -17.875 1 89.56 203 LEU A C 1
ATOM 1587 O O . LEU A 1 203 ? 10.492 0.676 -18.609 1 89.56 203 LEU A O 1
ATOM 1591 N N . ALA A 1 204 ? 10.086 -1.23 -17.531 1 92.75 204 ALA A N 1
ATOM 1592 C CA . ALA A 1 204 ? 11.227 -1.865 -18.188 1 92.75 204 ALA A CA 1
ATOM 1593 C C . ALA A 1 204 ? 10.883 -2.24 -19.625 1 92.75 204 ALA A C 1
ATOM 1595 O O . ALA A 1 204 ? 11.75 -2.689 -20.375 1 92.75 204 ALA A O 1
ATOM 1596 N N . GLY A 1 205 ? 9.633 -2.082 -20 1 93.06 205 GLY A N 1
ATOM 1597 C CA . GLY A 1 205 ? 9.211 -2.359 -21.359 1 93.06 205 GLY A CA 1
ATOM 1598 C C . GLY A 1 205 ? 8.992 -3.836 -21.641 1 93.06 205 GLY A C 1
ATOM 1599 O O . GLY A 1 205 ? 9.055 -4.277 -22.781 1 93.06 205 GLY A O 1
ATOM 1600 N N . VAL A 1 206 ? 8.758 -4.594 -20.656 1 96.75 206 VAL A N 1
ATOM 1601 C CA . VAL A 1 206 ? 8.641 -6.043 -20.797 1 96.75 206 VAL A CA 1
ATOM 1602 C C . VAL A 1 206 ? 7.469 -6.379 -21.703 1 96.75 206 VAL A C 1
ATOM 1604 O O . VAL A 1 206 ? 7.609 -7.168 -22.641 1 96.75 206 VAL A O 1
ATOM 1607 N N . PHE A 1 207 ? 6.348 -5.73 -21.547 1 96.5 207 PHE A N 1
ATOM 1608 C CA . PHE A 1 207 ? 5.152 -6.035 -22.328 1 96.5 207 PHE A CA 1
ATOM 1609 C C . PHE A 1 207 ? 5.309 -5.555 -23.766 1 96.5 207 PHE A C 1
ATOM 1611 O O . PHE A 1 207 ? 4.656 -6.078 -24.672 1 96.5 207 PHE A O 1
ATOM 1618 N N . ARG A 1 208 ? 6.082 -4.59 -23.953 1 94.69 208 ARG A N 1
ATOM 1619 C CA . ARG A 1 208 ? 6.352 -4.121 -25.312 1 94.69 208 ARG A CA 1
ATOM 1620 C C . ARG A 1 208 ? 7.25 -5.102 -26.062 1 94.69 208 ARG A C 1
ATOM 1622 O O . ARG A 1 208 ? 7.062 -5.332 -27.266 1 94.69 208 ARG A O 1
ATOM 1629 N N . ARG A 1 209 ? 8.195 -5.613 -25.375 1 96.5 209 ARG A N 1
ATOM 1630 C CA . ARG A 1 209 ? 9.094 -6.586 -25.984 1 96.5 209 ARG A CA 1
ATOM 1631 C C . ARG A 1 209 ? 8.422 -7.945 -26.109 1 96.5 209 ARG A C 1
ATOM 1633 O O . ARG A 1 209 ? 8.695 -8.688 -27.062 1 96.5 209 ARG A O 1
ATOM 1640 N N . TYR A 1 210 ? 7.512 -8.242 -25.203 1 98 210 TYR A N 1
ATOM 1641 C CA . TYR A 1 210 ? 6.793 -9.516 -25.203 1 98 210 TYR A CA 1
ATOM 1642 C C . TYR A 1 210 ? 5.293 -9.289 -25.062 1 98 210 TYR A C 1
ATOM 1644 O O . TYR A 1 210 ? 4.711 -9.586 -24.016 1 98 210 TYR A O 1
ATOM 1652 N N . PRO A 1 211 ? 4.613 -8.93 -26.078 1 97.12 211 PRO A N 1
ATOM 1653 C CA . PRO A 1 211 ? 3.207 -8.523 -26.016 1 97.12 211 PRO A CA 1
ATOM 1654 C C . PRO A 1 211 ? 2.268 -9.688 -25.703 1 97.12 211 PRO A C 1
ATOM 1656 O O . PRO A 1 211 ? 1.128 -9.477 -25.297 1 97.12 211 PRO A O 1
ATOM 1659 N N . GLY A 1 212 ? 2.715 -10.914 -25.922 1 97.62 212 GLY A N 1
ATOM 1660 C CA . GLY A 1 212 ? 1.888 -12.07 -25.641 1 97.62 212 GLY A CA 1
ATOM 1661 C C . GLY A 1 212 ? 2.078 -12.609 -24.234 1 97.62 212 GLY A C 1
ATOM 1662 O O . GLY A 1 212 ? 1.4 -13.562 -23.844 1 97.62 212 GLY A O 1
ATOM 1663 N N . LEU A 1 213 ? 3.002 -11.969 -23.484 1 98.5 213 LEU A N 1
ATOM 1664 C CA . LEU A 1 213 ? 3.27 -12.406 -22.109 1 98.5 213 LEU A CA 1
ATOM 1665 C C . LEU A 1 213 ? 2.068 -12.141 -21.219 1 98.5 213 LEU A C 1
ATOM 1667 O O . LEU A 1 213 ? 1.45 -11.078 -21.297 1 98.5 213 LEU A O 1
ATOM 1671 N N . LYS A 1 214 ? 1.712 -13.102 -20.422 1 98.62 214 LYS A N 1
ATOM 1672 C CA . LYS A 1 214 ? 0.63 -12.969 -19.453 1 98.62 214 LYS A CA 1
ATOM 1673 C C . LYS A 1 214 ? 1.162 -13.031 -18.031 1 98.62 214 LYS A C 1
ATOM 1675 O O . LYS A 1 214 ? 1.838 -14 -17.656 1 98.62 214 LYS A O 1
ATOM 1680 N N . VAL A 1 215 ? 0.853 -12.023 -17.266 1 98.88 215 VAL A N 1
ATOM 1681 C CA . VAL A 1 215 ? 1.293 -11.938 -15.867 1 98.88 215 VAL A CA 1
ATOM 1682 C C . VAL A 1 215 ? 0.093 -11.68 -14.961 1 98.88 215 VAL A C 1
ATOM 1684 O O . VAL A 1 215 ? -0.643 -10.711 -15.156 1 98.88 215 VAL A O 1
ATOM 1687 N N . VAL A 1 216 ? -0.108 -12.547 -13.969 1 98.81 216 VAL A N 1
ATOM 1688 C CA . VAL A 1 216 ? -1.201 -12.414 -13.008 1 98.81 216 VAL A CA 1
ATOM 1689 C C . VAL A 1 216 ? -0.683 -11.781 -11.719 1 98.81 216 VAL A C 1
ATOM 1691 O O . VAL A 1 216 ? 0.261 -12.289 -11.109 1 98.81 216 VAL A O 1
ATOM 1694 N N . THR A 1 217 ? -1.285 -10.664 -11.367 1 98.12 217 THR A N 1
ATOM 1695 C CA . THR A 1 217 ? -0.978 -10.023 -10.086 1 98.12 217 THR A CA 1
ATOM 1696 C C . THR A 1 217 ? -1.968 -10.461 -9.016 1 98.12 217 THR A C 1
ATOM 1698 O O . THR A 1 217 ? -3.137 -10.727 -9.305 1 98.12 217 THR A O 1
ATOM 1701 N N . HIS A 1 218 ? -1.456 -10.547 -7.816 1 96.12 218 HIS A N 1
ATOM 1702 C CA . HIS A 1 218 ? -2.234 -11.031 -6.684 1 96.12 218 HIS A CA 1
ATOM 1703 C C . HIS A 1 218 ? -2.971 -9.891 -5.992 1 96.12 218 HIS A C 1
ATOM 1705 O O . HIS A 1 218 ? -2.631 -8.719 -6.184 1 96.12 218 HIS A O 1
ATOM 1711 N N . HIS A 1 219 ? -4.055 -10.148 -5.309 1 95.5 219 HIS A N 1
ATOM 1712 C CA . HIS A 1 219 ? -4.758 -9.266 -4.391 1 95.5 219 HIS A CA 1
ATOM 1713 C C . HIS A 1 219 ? -5.355 -8.07 -5.129 1 95.5 219 HIS A C 1
ATOM 1715 O O . HIS A 1 219 ? -5.121 -6.918 -4.75 1 95.5 219 HIS A O 1
ATOM 1721 N N . HIS A 1 220 ? -6.07 -8.258 -6.164 1 95.25 220 HIS A N 1
ATOM 1722 C CA . HIS A 1 220 ? -6.824 -7.266 -6.926 1 95.25 220 HIS A CA 1
ATOM 1723 C C . HIS A 1 220 ? -5.887 -6.328 -7.684 1 95.25 220 HIS A C 1
ATOM 1725 O O . HIS A 1 220 ? -6.234 -5.176 -7.945 1 95.25 220 HIS A O 1
ATOM 1731 N N . GLY A 1 221 ? -4.633 -6.695 -7.938 1 96.06 221 GLY A N 1
ATOM 1732 C CA . GLY A 1 221 ? -3.697 -5.812 -8.617 1 96.06 221 GLY A CA 1
ATOM 1733 C C . GLY A 1 221 ? -2.973 -4.875 -7.668 1 96.06 221 GLY A C 1
ATOM 1734 O O . GLY A 1 221 ? -2.434 -3.85 -8.094 1 96.06 221 GLY A O 1
ATOM 1735 N N . ALA A 1 222 ? -3.088 -5.254 -6.418 1 96.44 222 ALA A N 1
ATOM 1736 C CA . ALA A 1 222 ? -2.361 -4.555 -5.359 1 96.44 222 ALA A CA 1
ATOM 1737 C C . ALA A 1 222 ? -2.82 -3.104 -5.246 1 96.44 222 ALA A C 1
ATOM 1739 O O . ALA A 1 222 ? -4.016 -2.832 -5.125 1 96.44 222 ALA A O 1
ATOM 1740 N N . MET A 1 223 ? -1.894 -2.094 -5.293 1 95.75 223 MET A N 1
ATOM 1741 C CA . MET A 1 223 ? -2.25 -0.694 -5.074 1 95.75 223 MET A CA 1
ATOM 1742 C C . MET A 1 223 ? -2.605 -0.008 -6.387 1 95.75 223 MET A C 1
ATOM 1744 O O . MET A 1 223 ? -3.246 1.044 -6.391 1 95.75 223 MET A O 1
ATOM 1748 N N . VAL A 1 224 ? -2.227 -0.527 -7.48 1 94.81 224 VAL A N 1
ATOM 1749 C CA . VAL A 1 224 ? -2.191 0.154 -8.773 1 94.81 224 VAL A CA 1
ATOM 1750 C C . VAL A 1 224 ? -3.602 0.588 -9.164 1 94.81 224 VAL A C 1
ATOM 1752 O O . VAL A 1 224 ? -3.832 1.758 -9.484 1 94.81 224 VAL A O 1
ATOM 1755 N N . PRO A 1 225 ? -4.602 -0.278 -9.016 1 93.06 225 PRO A N 1
ATOM 1756 C CA . PRO A 1 225 ? -5.938 0.153 -9.445 1 93.06 225 PRO A CA 1
ATOM 1757 C C . PRO A 1 225 ? -6.531 1.222 -8.531 1 93.06 225 PRO A C 1
ATOM 1759 O O . PRO A 1 225 ? -7.438 1.952 -8.938 1 93.06 225 PRO A O 1
ATOM 1762 N N . PHE A 1 226 ? -5.988 1.392 -7.324 1 90.62 226 PHE A N 1
ATOM 1763 C CA . PHE A 1 226 ? -6.605 2.258 -6.328 1 90.62 226 PHE A CA 1
ATOM 1764 C C . PHE A 1 226 ? -5.918 3.615 -6.285 1 90.62 226 PHE A C 1
ATOM 1766 O O . PHE A 1 226 ? -6.488 4.594 -5.801 1 90.62 226 PHE A O 1
ATOM 1773 N N . PHE A 1 227 ? -4.715 3.637 -6.777 1 89.88 227 PHE A N 1
ATOM 1774 C CA . PHE A 1 227 ? -3.924 4.859 -6.703 1 89.88 227 PHE A CA 1
ATOM 1775 C C . PHE A 1 227 ? -3.369 5.23 -8.07 1 89.88 227 PHE A C 1
ATOM 1777 O O . PHE A 1 227 ? -2.258 5.754 -8.18 1 89.88 227 PHE A O 1
ATOM 1784 N N . THR A 1 228 ? -4.172 4.949 -9.109 1 83.06 228 THR A N 1
ATOM 1785 C CA . THR A 1 228 ? -3.791 5.176 -10.5 1 83.06 228 THR A CA 1
ATOM 1786 C C . THR A 1 228 ? -3.531 6.656 -10.758 1 83.06 228 THR A C 1
ATOM 1788 O O . THR A 1 228 ? -2.51 7.02 -11.344 1 83.06 228 THR A O 1
ATOM 1791 N N . ALA A 1 229 ? -4.422 7.461 -10.297 1 79.19 229 ALA A N 1
ATOM 1792 C CA . ALA A 1 229 ? -4.332 8.898 -10.562 1 79.19 229 ALA A CA 1
ATOM 1793 C C . ALA A 1 229 ? -3.088 9.492 -9.914 1 79.19 229 ALA A C 1
ATOM 1795 O O . ALA A 1 229 ? -2.406 10.328 -10.516 1 79.19 229 ALA A O 1
ATOM 1796 N N . ARG A 1 230 ? -2.865 9.055 -8.734 1 84 230 ARG A N 1
ATOM 1797 C CA . ARG A 1 230 ? -1.677 9.516 -8.023 1 84 230 ARG A CA 1
ATOM 1798 C C . ARG A 1 230 ? -0.407 9.148 -8.781 1 84 230 ARG A C 1
ATOM 1800 O O . ARG A 1 230 ? 0.474 9.992 -8.977 1 84 230 ARG A O 1
ATOM 1807 N N . PHE A 1 231 ? -0.372 7.953 -9.203 1 80.62 231 PHE A N 1
ATOM 1808 C CA . PHE A 1 231 ? 0.796 7.457 -9.922 1 80.62 231 PHE A CA 1
ATOM 1809 C C . PHE A 1 231 ? 0.975 8.203 -11.242 1 80.62 231 PHE A C 1
ATOM 1811 O O . PHE A 1 231 ? 2.076 8.656 -11.562 1 80.62 231 PHE A O 1
ATOM 1818 N N . ASP A 1 232 ? -0.082 8.375 -11.945 1 78.06 232 ASP A N 1
ATOM 1819 C CA . ASP A 1 232 ? -0.037 9.031 -13.242 1 78.06 232 ASP A CA 1
ATOM 1820 C C . ASP A 1 232 ? 0.376 10.5 -13.109 1 78.06 232 ASP A C 1
ATOM 1822 O O . ASP A 1 232 ? 1.215 10.984 -13.867 1 78.06 232 ASP A O 1
ATOM 1826 N N . THR A 1 233 ? -0.13 11.125 -12.141 1 77.62 233 THR A N 1
ATOM 1827 C CA . THR A 1 233 ? 0.14 12.547 -11.922 1 77.62 233 THR A CA 1
ATOM 1828 C C . THR A 1 233 ? 1.599 12.766 -11.531 1 77.62 233 THR A C 1
ATOM 1830 O O . THR A 1 233 ? 2.275 13.625 -12.094 1 77.62 233 THR A O 1
ATOM 1833 N N . GLN A 1 234 ? 2.039 11.977 -10.625 1 77.69 234 GLN A N 1
ATOM 1834 C CA . GLN A 1 234 ? 3.393 12.172 -10.125 1 77.69 234 GLN A CA 1
ATOM 1835 C C . GLN A 1 234 ? 4.434 11.812 -11.18 1 77.69 234 GLN A C 1
ATOM 1837 O O . GLN A 1 234 ? 5.5 12.43 -11.242 1 77.69 234 GLN A O 1
ATOM 1842 N N . ARG A 1 235 ? 4.113 10.844 -11.906 1 73.38 235 ARG A N 1
ATOM 1843 C CA . ARG A 1 235 ? 5 10.5 -13.016 1 73.38 235 ARG A CA 1
ATOM 1844 C C . ARG A 1 235 ? 5.117 11.656 -14 1 73.38 235 ARG A C 1
ATOM 1846 O O . ARG A 1 235 ? 6.215 11.969 -14.477 1 73.38 235 ARG A O 1
ATOM 1853 N N . ARG A 1 236 ? 4.027 12.281 -14.258 1 71.69 236 ARG A N 1
ATOM 1854 C CA . ARG A 1 236 ? 4.02 13.398 -15.195 1 71.69 236 ARG A CA 1
ATOM 1855 C C . ARG A 1 236 ? 4.742 14.609 -14.609 1 71.69 236 ARG A C 1
ATOM 1857 O O . ARG A 1 236 ? 5.391 15.359 -15.336 1 71.69 236 ARG A O 1
ATOM 1864 N N . ASN A 1 237 ? 4.578 14.727 -13.352 1 70.44 237 ASN A N 1
ATOM 1865 C CA . ASN A 1 237 ? 5.223 15.852 -12.688 1 70.44 237 ASN A CA 1
ATOM 1866 C C . ASN A 1 237 ? 6.742 15.719 -12.711 1 70.44 237 ASN A C 1
ATOM 1868 O O . ASN A 1 237 ? 7.453 16.719 -12.773 1 70.44 237 ASN A O 1
ATOM 1872 N N . PHE A 1 238 ? 7.207 14.508 -12.68 1 66 238 PHE A N 1
ATOM 1873 C CA . PHE A 1 238 ? 8.656 14.344 -12.594 1 66 238 PHE A CA 1
ATOM 1874 C C . PHE A 1 238 ? 9.219 13.812 -13.906 1 66 238 PHE A C 1
ATOM 1876 O O . PHE A 1 238 ? 10.422 13.562 -14.016 1 66 238 PHE A O 1
ATOM 1883 N N . GLN A 1 239 ? 8.633 14.062 -15.016 1 59.91 239 GLN A N 1
ATOM 1884 C CA . GLN A 1 239 ? 8.852 13.828 -16.438 1 59.91 239 GLN A CA 1
ATOM 1885 C C . GLN A 1 239 ? 9.789 12.648 -16.672 1 59.91 239 GLN A C 1
ATOM 1887 O O . GLN A 1 239 ? 10.578 12.648 -17.609 1 59.91 239 GLN A O 1
ATOM 1892 N N . GLU A 1 240 ? 9.812 11.781 -15.789 1 54.22 240 GLU A N 1
ATOM 1893 C CA . GLU A 1 240 ? 10.859 10.812 -16.078 1 54.22 240 GLU A CA 1
ATOM 1894 C C . GLU A 1 240 ? 10.648 10.164 -17.453 1 54.22 240 GLU A C 1
ATOM 1896 O O . GLU A 1 240 ? 11.609 9.953 -18.188 1 54.22 240 GLU A O 1
ATOM 1901 N N . VAL A 1 241 ? 9.57 9.578 -17.766 1 53.5 241 VAL A N 1
ATOM 1902 C CA . VAL A 1 241 ? 9.477 8.82 -19 1 53.5 241 VAL A CA 1
ATOM 1903 C C . VAL A 1 241 ? 8.461 9.484 -19.938 1 53.5 241 VAL A C 1
ATOM 1905 O O . VAL A 1 241 ? 7.402 9.93 -19.5 1 53.5 241 VAL A O 1
ATOM 1908 N N . GLU A 1 242 ? 8.969 10.016 -20.969 1 48.22 242 GLU A N 1
ATOM 1909 C CA . GLU A 1 242 ? 8.211 10.461 -22.125 1 48.22 242 GLU A CA 1
ATOM 1910 C C . GLU A 1 242 ? 7.246 9.383 -22.609 1 48.22 242 GLU A C 1
ATOM 1912 O O . GLU A 1 242 ? 7.559 8.188 -22.547 1 48.22 242 GLU A O 1
ATOM 1917 N N . GLY A 1 243 ? 5.836 9.43 -22.422 1 52.41 243 GLY A N 1
ATOM 1918 C CA . GLY A 1 243 ? 4.91 8.633 -23.219 1 52.41 243 GLY A CA 1
ATOM 1919 C C . GLY A 1 243 ? 3.766 8.062 -22.406 1 52.41 243 GLY A C 1
ATOM 1920 O O . GLY A 1 243 ? 3.912 7.816 -21.203 1 52.41 243 GLY A O 1
ATOM 1921 N N . ASP A 1 244 ? 2.52 8.328 -22.688 1 55.06 244 ASP A N 1
ATOM 1922 C CA . ASP A 1 244 ? 1.197 7.797 -22.375 1 55.06 244 ASP A CA 1
ATOM 1923 C C . ASP A 1 244 ? 1.25 6.285 -22.156 1 55.06 244 ASP A C 1
ATOM 1925 O O . ASP A 1 244 ? 0.304 5.691 -21.641 1 55.06 244 ASP A O 1
ATOM 1929 N N . ASP A 1 245 ? 2.52 5.652 -22.109 1 68.38 245 ASP A N 1
ATOM 1930 C CA . ASP A 1 245 ? 2.689 4.223 -22.344 1 68.38 245 ASP A CA 1
ATOM 1931 C C . ASP A 1 245 ? 2.723 3.447 -21.031 1 68.38 245 ASP A C 1
ATOM 1933 O O . ASP A 1 245 ? 2.281 2.299 -20.969 1 68.38 245 ASP A O 1
ATOM 1937 N N . LEU A 1 246 ? 2.85 4.137 -19.906 1 75.12 246 LEU A N 1
ATOM 1938 C CA . LEU A 1 246 ? 3.023 3.352 -18.688 1 75.12 246 LEU A CA 1
ATOM 1939 C C . LEU A 1 246 ? 1.691 2.785 -18.219 1 75.12 246 LEU A C 1
ATOM 1941 O O . LEU A 1 246 ? 1.592 1.596 -17.906 1 75.12 246 LEU A O 1
ATOM 1945 N N . LEU A 1 247 ? 0.698 3.637 -18.188 1 82 247 LEU A N 1
ATOM 1946 C CA . LEU A 1 247 ? -0.604 3.156 -17.734 1 82 247 LEU A CA 1
ATOM 1947 C C . LEU A 1 247 ? -1.137 2.074 -18.656 1 82 247 LEU A C 1
ATOM 1949 O O . LEU A 1 247 ? -1.777 1.121 -18.219 1 82 247 LEU A O 1
ATOM 1953 N N . GLU A 1 248 ? -0.741 2.271 -19.875 1 88.06 248 GLU A N 1
ATOM 1954 C CA . GLU A 1 248 ? -1.178 1.266 -20.844 1 88.06 248 GLU A CA 1
ATOM 1955 C C . GLU A 1 248 ? -0.497 -0.077 -20.594 1 88.06 248 GLU A C 1
ATOM 1957 O O . GLU A 1 248 ? -1.137 -1.128 -20.672 1 88.06 248 GLU A O 1
ATOM 1962 N N . ASP A 1 249 ? 0.745 -0.015 -20.25 1 91.69 249 ASP A N 1
ATOM 1963 C CA . ASP A 1 249 ? 1.475 -1.244 -19.953 1 91.69 249 ASP A CA 1
ATOM 1964 C C . ASP A 1 249 ? 0.979 -1.874 -18.641 1 91.69 249 ASP A C 1
ATOM 1966 O O . ASP A 1 249 ? 0.87 -3.098 -18.547 1 91.69 249 ASP A O 1
ATOM 1970 N N . LEU A 1 250 ? 0.657 -1.047 -17.688 1 93.88 250 LEU A N 1
ATOM 1971 C CA . LEU A 1 250 ? 0.169 -1.549 -16.406 1 93.88 250 LEU A CA 1
ATOM 1972 C C . LEU A 1 250 ? -1.18 -2.242 -16.562 1 93.88 250 LEU A C 1
ATOM 1974 O O . LEU A 1 250 ? -1.491 -3.188 -15.844 1 93.88 250 LEU A O 1
ATOM 1978 N N . ARG A 1 251 ? -1.929 -1.823 -17.531 1 95.12 251 ARG A N 1
ATOM 1979 C CA . ARG A 1 251 ? -3.26 -2.373 -17.766 1 95.12 251 ARG A CA 1
ATOM 1980 C C . ARG A 1 251 ? -3.176 -3.752 -18.406 1 95.12 251 ARG A C 1
ATOM 1982 O O . ARG A 1 251 ? -4.172 -4.477 -18.469 1 95.12 251 ARG A O 1
ATOM 1989 N N . LEU A 1 252 ? -2.006 -4.133 -18.797 1 96.88 252 LEU A N 1
ATOM 1990 C CA . LEU A 1 252 ? -1.836 -5.406 -19.484 1 96.88 252 LEU A CA 1
ATOM 1991 C C . LEU A 1 252 ? -1.722 -6.551 -18.484 1 96.88 252 LEU A C 1
ATOM 1993 O O . LEU A 1 252 ? -1.824 -7.723 -18.859 1 96.88 252 LEU A O 1
ATOM 1997 N N . PHE A 1 253 ? -1.561 -6.25 -17.219 1 98.38 253 PHE A N 1
ATOM 1998 C CA . PHE A 1 253 ? -1.542 -7.285 -16.203 1 98.38 253 PHE A CA 1
ATOM 1999 C C . PHE A 1 253 ? -2.928 -7.895 -16.016 1 98.38 253 PHE A C 1
ATOM 2001 O O . PHE A 1 253 ? -3.938 -7.246 -16.297 1 98.38 253 PHE A O 1
ATOM 2008 N N . TYR A 1 254 ? -3.004 -9.156 -15.625 1 98.56 254 TYR A N 1
ATOM 2009 C CA . TYR A 1 254 ? -4.188 -9.75 -15.008 1 98.56 254 TYR A CA 1
ATOM 2010 C C . TYR A 1 254 ? -4.152 -9.594 -13.492 1 98.56 254 TYR A C 1
ATOM 2012 O O . TYR A 1 254 ? -3.096 -9.336 -12.914 1 98.56 254 TYR A O 1
ATOM 2020 N N . CYS A 1 255 ? -5.289 -9.68 -12.859 1 98 255 CYS A N 1
ATOM 2021 C CA . CYS A 1 255 ? -5.281 -9.742 -11.406 1 98 255 CYS A CA 1
ATOM 2022 C C . CYS A 1 255 ? -6.344 -10.711 -10.898 1 98 255 CYS A C 1
ATOM 2024 O O . CYS A 1 255 ? -7.309 -11.008 -11.602 1 98 255 CYS A O 1
ATOM 2026 N N . ASP A 1 256 ? -6.078 -11.258 -9.719 1 97.75 256 ASP A N 1
ATOM 2027 C CA . ASP A 1 256 ? -7.09 -12.07 -9.047 1 97.75 256 ASP A CA 1
ATOM 2028 C C . ASP A 1 256 ? -7.941 -11.227 -8.109 1 97.75 256 ASP A C 1
ATOM 2030 O O . ASP A 1 256 ? -7.836 -9.992 -8.102 1 97.75 256 ASP A O 1
ATOM 2034 N N . THR A 1 257 ? -8.805 -11.875 -7.355 1 95.94 257 THR A N 1
ATOM 2035 C CA . THR A 1 257 ? -9.734 -11.164 -6.488 1 95.94 257 THR A CA 1
ATOM 2036 C C . THR A 1 257 ? -9.516 -11.539 -5.027 1 95.94 257 THR A C 1
ATOM 2038 O O . THR A 1 257 ? -10.43 -11.43 -4.207 1 95.94 257 THR A O 1
ATOM 2041 N N . ALA A 1 258 ? -8.281 -11.906 -4.773 1 91.81 258 ALA A N 1
ATOM 2042 C CA . ALA A 1 258 ? -8.008 -12.359 -3.412 1 91.81 258 ALA A CA 1
ATOM 2043 C C . ALA A 1 258 ? -7.773 -11.172 -2.48 1 91.81 258 ALA A C 1
ATOM 2045 O O . ALA A 1 258 ? -6.77 -10.469 -2.6 1 91.81 258 ALA A O 1
ATOM 2046 N N . THR A 1 259 ? -8.586 -10.703 -1.536 1 77.19 259 THR A N 1
ATOM 2047 C CA . THR A 1 259 ? -8.25 -9.672 -0.553 1 77.19 259 THR A CA 1
ATOM 2048 C C . THR A 1 259 ? -8.844 -10.016 0.81 1 77.19 259 THR A C 1
ATOM 2050 O O . THR A 1 259 ? -8.68 -9.266 1.772 1 77.19 259 THR A O 1
ATOM 2053 N N . PHE A 1 260 ? -9.344 -11.047 1.034 1 79 260 PHE A N 1
ATOM 2054 C CA . PHE A 1 260 ? -9.773 -11.57 2.324 1 79 260 PHE A CA 1
ATOM 2055 C C . PHE A 1 260 ? -11.016 -10.844 2.814 1 79 260 PHE A C 1
ATOM 2057 O O . PHE A 1 260 ? -10.922 -9.758 3.4 1 79 260 PHE A O 1
ATOM 2064 N N . GLY A 1 261 ? -12.102 -11.281 2.588 1 77.75 261 GLY A N 1
ATOM 2065 C CA . GLY A 1 261 ? -13.367 -10.672 2.967 1 77.75 261 GLY A CA 1
ATOM 2066 C C . GLY A 1 261 ? -14.148 -10.133 1.783 1 77.75 261 GLY A C 1
ATOM 2067 O O . GLY A 1 261 ? -13.734 -10.297 0.634 1 77.75 261 GLY A O 1
ATOM 2068 N N . GLU A 1 262 ? -15.234 -9.531 2.123 1 80.81 262 GLU A N 1
ATOM 2069 C CA . GLU A 1 262 ? -16.047 -8.945 1.065 1 80.81 262 GLU A CA 1
ATOM 2070 C C . GLU A 1 262 ? -15.5 -7.586 0.631 1 80.81 262 GLU A C 1
ATOM 2072 O O . GLU A 1 262 ? -15.273 -6.707 1.464 1 80.81 262 GLU A O 1
ATOM 2077 N N . SER A 1 263 ? -15.234 -7.484 -0.576 1 88.19 263 SER A N 1
ATOM 2078 C CA . SER A 1 263 ? -14.586 -6.293 -1.114 1 88.19 263 SER A CA 1
ATOM 2079 C C . SER A 1 263 ? -15.055 -6.004 -2.535 1 88.19 263 SER A C 1
ATOM 2081 O O . SER A 1 263 ? -14.242 -5.824 -3.441 1 88.19 263 SER A O 1
ATOM 2083 N N . ALA A 1 264 ? -16.375 -5.891 -2.748 1 91.19 264 ALA A N 1
ATOM 2084 C CA . ALA A 1 264 ? -16.938 -5.66 -4.074 1 91.19 264 ALA A CA 1
ATOM 2085 C C . ALA A 1 264 ? -16.391 -4.379 -4.691 1 91.19 264 ALA A C 1
ATOM 2087 O O . ALA A 1 264 ? -16.141 -4.324 -5.898 1 91.19 264 ALA A O 1
ATOM 2088 N N . ALA A 1 265 ? -16.172 -3.395 -3.875 1 90.25 265 ALA A N 1
ATOM 2089 C CA . ALA A 1 265 ? -15.656 -2.117 -4.355 1 90.25 265 ALA A CA 1
ATOM 2090 C C . ALA A 1 265 ? -14.266 -2.289 -4.965 1 90.25 265 ALA A C 1
ATOM 2092 O O . ALA A 1 265 ? -13.953 -1.681 -5.988 1 90.25 265 ALA A O 1
ATOM 2093 N N . ASN A 1 266 ? -13.43 -3.109 -4.359 1 93.5 266 ASN A N 1
ATOM 2094 C CA . ASN A 1 266 ? -12.086 -3.363 -4.883 1 93.5 266 ASN A CA 1
ATOM 2095 C C . ASN A 1 266 ? -12.141 -4.074 -6.23 1 93.5 266 ASN A C 1
ATOM 2097 O O . ASN A 1 266 ? -11.359 -3.762 -7.133 1 93.5 266 ASN A O 1
ATOM 2101 N N . ILE A 1 267 ? -13.047 -5.062 -6.332 1 95.06 267 ILE A N 1
ATOM 2102 C CA . ILE A 1 267 ? -13.195 -5.777 -7.598 1 95.06 267 ILE A CA 1
ATOM 2103 C C . ILE A 1 267 ? -13.625 -4.809 -8.695 1 95.06 267 ILE A C 1
ATOM 2105 O O . ILE A 1 267 ? -13.094 -4.836 -9.805 1 95.06 267 ILE A O 1
ATOM 2109 N N . GLN A 1 268 ? -14.531 -3.918 -8.336 1 94 268 GLN A N 1
ATOM 2110 C CA . GLN A 1 268 ? -14.992 -2.947 -9.32 1 94 268 GLN A CA 1
ATOM 2111 C C . GLN A 1 268 ? -13.867 -2.021 -9.766 1 94 268 GLN A C 1
ATOM 2113 O O . GLN A 1 268 ? -13.719 -1.729 -10.953 1 94 268 GLN A O 1
ATOM 2118 N N . GLN A 1 269 ? -13.078 -1.557 -8.867 1 93.69 269 GLN A N 1
ATOM 2119 C CA . GLN A 1 269 ? -11.969 -0.68 -9.211 1 93.69 269 GLN A CA 1
ATOM 2120 C C . GLN A 1 269 ? -10.93 -1.414 -10.062 1 93.69 269 GLN A C 1
ATOM 2122 O O . GLN A 1 269 ? -10.328 -0.823 -10.961 1 93.69 269 GLN A O 1
ATOM 2127 N N . ALA A 1 270 ? -10.711 -2.678 -9.766 1 95.69 270 ALA A N 1
ATOM 2128 C CA . ALA A 1 270 ? -9.82 -3.484 -10.594 1 95.69 270 ALA A CA 1
ATOM 2129 C C . ALA A 1 270 ? -10.352 -3.607 -12.016 1 95.69 270 ALA A C 1
ATOM 2131 O O . ALA A 1 270 ? -9.602 -3.459 -12.984 1 95.69 270 ALA A O 1
ATOM 2132 N N . ILE A 1 271 ? -11.672 -3.855 -12.141 1 96 271 ILE A N 1
ATOM 2133 C CA . ILE A 1 271 ? -12.305 -3.98 -13.453 1 96 271 ILE A CA 1
ATOM 2134 C C . ILE A 1 271 ? -12.188 -2.662 -14.211 1 96 271 ILE A C 1
ATOM 2136 O O . ILE A 1 271 ? -11.867 -2.652 -15.398 1 96 271 ILE A O 1
ATOM 2140 N N . ASP A 1 272 ? -12.414 -1.571 -13.469 1 93.56 272 ASP A N 1
ATOM 2141 C CA . ASP A 1 272 ? -12.344 -0.253 -14.094 1 93.56 272 ASP A CA 1
ATOM 2142 C C . ASP A 1 272 ? -10.945 0.03 -14.625 1 93.56 272 ASP A C 1
ATOM 2144 O O . ASP A 1 272 ? -10.781 0.681 -15.656 1 93.56 272 ASP A O 1
ATOM 2148 N N . PHE A 1 273 ? -9.977 -0.489 -14 1 94.75 273 PHE A N 1
ATOM 2149 C CA . PHE A 1 273 ? -8.602 -0.197 -14.391 1 94.75 273 PHE A CA 1
ATOM 2150 C C . PHE A 1 273 ? -8.117 -1.181 -15.453 1 94.75 273 PHE A C 1
ATOM 2152 O O . PHE A 1 273 ? -7.676 -0.775 -16.531 1 94.75 273 PHE A O 1
ATOM 2159 N N . PHE A 1 274 ? -8.195 -2.502 -15.164 1 96.5 274 PHE A N 1
ATOM 2160 C CA . PHE A 1 274 ? -7.59 -3.527 -16 1 96.5 274 PHE A CA 1
ATOM 2161 C C . PHE A 1 274 ? -8.508 -3.883 -17.172 1 96.5 274 PHE A C 1
ATOM 2163 O O . PHE A 1 274 ? -8.039 -4.359 -18.203 1 96.5 274 PHE A O 1
ATOM 2170 N N . GLY A 1 275 ? -9.781 -3.727 -17.016 1 95.88 275 GLY A N 1
ATOM 2171 C CA . GLY A 1 275 ? -10.773 -4.297 -17.906 1 95.88 275 GLY A CA 1
ATOM 2172 C C . GLY A 1 275 ? -11.352 -5.605 -17.406 1 95.88 275 GLY A C 1
ATOM 2173 O O . GLY A 1 275 ? -10.664 -6.367 -16.719 1 95.88 275 GLY A O 1
ATOM 2174 N N . LYS A 1 276 ? -12.531 -5.898 -17.719 1 95.44 276 LYS A N 1
ATOM 2175 C CA . LYS A 1 276 ? -13.273 -7.047 -17.219 1 95.44 276 LYS A CA 1
ATOM 2176 C C . LYS A 1 276 ? -12.562 -8.352 -17.547 1 95.44 276 LYS A C 1
ATOM 2178 O O . LYS A 1 276 ? -12.531 -9.273 -16.719 1 95.44 276 LYS A O 1
ATOM 2183 N N . SER A 1 277 ? -11.977 -8.453 -18.688 1 96.56 277 SER A N 1
ATOM 2184 C CA . SER A 1 277 ? -11.398 -9.703 -19.156 1 96.56 277 SER A CA 1
ATOM 2185 C C . SER A 1 277 ? -10.117 -10.031 -18.391 1 96.56 277 SER A C 1
ATOM 2187 O O . SER A 1 277 ? -9.641 -11.172 -18.438 1 96.56 277 SER A O 1
ATOM 2189 N N . GLN A 1 278 ? -9.578 -9.023 -17.688 1 97.75 278 GLN A N 1
ATOM 2190 C CA . GLN A 1 278 ? -8.289 -9.234 -17.047 1 97.75 278 GLN A CA 1
ATOM 2191 C C . GLN A 1 278 ? -8.453 -9.469 -15.547 1 97.75 278 GLN A C 1
ATOM 2193 O O . GLN A 1 278 ? -7.469 -9.641 -14.82 1 97.75 278 GLN A O 1
ATOM 2198 N N . VAL A 1 279 ? -9.633 -9.484 -15.047 1 97.44 279 VAL A N 1
ATOM 2199 C CA . VAL A 1 279 ? -9.891 -9.773 -13.641 1 97.44 279 VAL A CA 1
ATOM 2200 C C . VAL A 1 279 ? -10.383 -11.211 -13.492 1 97.44 279 VAL A C 1
ATOM 2202 O O . VAL A 1 279 ? -11.383 -11.602 -14.094 1 97.44 279 VAL A O 1
ATOM 2205 N N . LEU A 1 280 ? -9.656 -11.961 -12.703 1 98.25 280 LEU A N 1
ATOM 2206 C CA . LEU A 1 280 ? -9.875 -13.391 -12.57 1 98.25 280 LEU A CA 1
ATOM 2207 C C . LEU A 1 280 ? -10.391 -13.742 -11.18 1 98.25 280 LEU A C 1
ATOM 2209 O O . LEU A 1 280 ? -9.914 -13.188 -10.18 1 98.25 280 LEU A O 1
ATOM 2213 N N . PHE A 1 281 ? -11.375 -14.656 -11.141 1 97.75 281 PHE A N 1
ATOM 2214 C CA . PHE A 1 281 ? -11.789 -15.188 -9.844 1 97.75 281 PHE A CA 1
ATOM 2215 C C . PHE A 1 281 ? -10.648 -15.93 -9.172 1 97.75 281 PHE A C 1
ATOM 2217 O O . PHE A 1 281 ? -10.109 -16.891 -9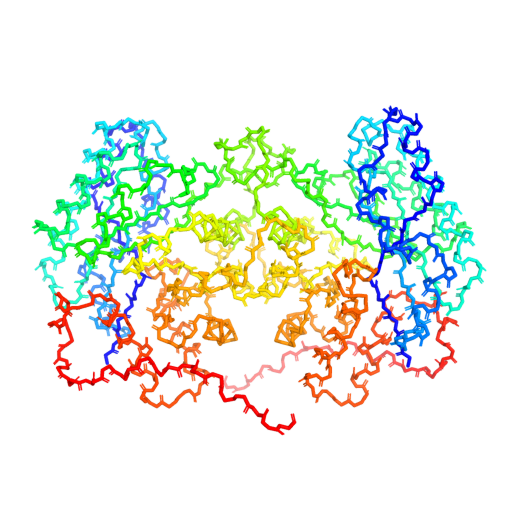.734 1 97.75 281 PHE A O 1
ATOM 2224 N N . GLY A 1 282 ? -10.156 -15.469 -8.086 1 98 282 GLY A N 1
ATOM 2225 C CA . GLY A 1 282 ? -9.102 -16.047 -7.262 1 98 282 GLY A CA 1
ATOM 2226 C C . GLY A 1 282 ? -9.266 -15.742 -5.785 1 98 282 GLY A C 1
ATOM 2227 O O . GLY A 1 282 ? -9.602 -14.617 -5.41 1 98 282 GLY A O 1
ATOM 2228 N N . THR A 1 283 ? -9 -16.75 -4.867 1 96.31 283 THR A N 1
ATOM 2229 C CA . THR A 1 283 ? -9.484 -16.578 -3.5 1 96.31 283 THR A CA 1
ATOM 2230 C C . THR A 1 283 ? -8.336 -16.703 -2.502 1 96.31 283 THR A C 1
ATOM 2232 O O . THR A 1 283 ? -8.492 -16.359 -1.327 1 96.31 283 THR A O 1
ATOM 2235 N N . ASP A 1 284 ? -7.207 -17.156 -2.855 1 95.5 284 ASP A N 1
ATOM 2236 C CA . ASP A 1 284 ? -6.086 -17.406 -1.953 1 95.5 284 ASP A CA 1
ATOM 2237 C C . ASP A 1 284 ? -6.34 -18.625 -1.081 1 95.5 284 ASP A C 1
ATOM 2239 O O . ASP A 1 284 ? -5.609 -18.875 -0.116 1 95.5 284 ASP A O 1
ATOM 2243 N N . THR A 1 285 ? -7.238 -19.438 -1.354 1 94.25 285 THR A N 1
ATOM 2244 C CA . THR A 1 285 ? -7.527 -20.672 -0.646 1 94.25 285 THR A CA 1
ATOM 2245 C C . THR A 1 285 ? -6.316 -21.594 -0.664 1 94.25 285 THR A C 1
ATOM 2247 O O . THR A 1 285 ? -5.555 -21.625 -1.634 1 94.25 285 THR A O 1
ATOM 2250 N N . PRO A 1 286 ? -6.16 -22.344 0.403 1 93.38 286 PRO A N 1
ATOM 2251 C CA . PRO A 1 286 ? -6.996 -22.469 1.599 1 93.38 286 PRO A CA 1
ATOM 2252 C C . PRO A 1 286 ? -6.438 -21.688 2.791 1 93.38 286 PRO A C 1
ATOM 2254 O O . PRO A 1 286 ? -6.504 -22.172 3.926 1 93.38 286 PRO A O 1
ATOM 2257 N N . MET A 1 287 ? -5.934 -20.5 2.576 1 87.94 287 MET A N 1
ATOM 2258 C CA . MET A 1 287 ? -5.168 -19.781 3.588 1 87.94 287 MET A CA 1
ATOM 2259 C C . MET A 1 287 ? -6.094 -19.062 4.562 1 87.94 287 MET A C 1
ATOM 2261 O O . MET A 1 287 ? -5.684 -18.109 5.227 1 87.94 287 MET A O 1
ATOM 2265 N N . ASP A 1 288 ? -7.387 -19.438 4.66 1 83.94 288 ASP A N 1
ATOM 2266 C CA . ASP A 1 288 ? -8.359 -18.844 5.57 1 83.94 288 ASP A CA 1
ATOM 2267 C C . ASP A 1 288 ? -8.25 -19.469 6.965 1 83.94 288 ASP A C 1
ATOM 2269 O O . ASP A 1 288 ? -9.211 -20.047 7.465 1 83.94 288 ASP A O 1
ATOM 2273 N N . MET A 1 289 ? -7.191 -19.469 7.652 1 73.56 289 MET A N 1
ATOM 2274 C CA . MET A 1 289 ? -6.777 -20.125 8.891 1 73.56 289 MET A CA 1
ATOM 2275 C C . MET A 1 289 ? -7.852 -20 9.961 1 73.56 289 MET A C 1
ATOM 2277 O O . MET A 1 289 ? -8.008 -20.891 10.797 1 73.56 289 MET A O 1
ATOM 2281 N N . GLY A 1 290 ? -8.609 -19 10.023 1 73.75 290 GLY A N 1
ATOM 2282 C CA . GLY A 1 290 ? -9.555 -18.781 11.102 1 73.75 290 GLY A CA 1
ATOM 2283 C C . GLY A 1 290 ? -10.891 -19.453 10.875 1 73.75 290 GLY A C 1
ATOM 2284 O O . GLY A 1 290 ? -11.422 -20.125 11.766 1 73.75 290 GLY A O 1
ATOM 2285 N N . THR A 1 291 ? -11.414 -19.328 9.711 1 83 291 THR A N 1
ATOM 2286 C CA . THR A 1 291 ? -12.711 -19.906 9.336 1 83 291 THR A CA 1
ATOM 2287 C C . THR A 1 291 ? -12.617 -20.609 7.988 1 83 291 THR A C 1
ATOM 2289 O O . THR A 1 291 ? -12.602 -19.953 6.941 1 83 291 THR A O 1
ATOM 2292 N N . ARG A 1 292 ? -12.641 -21.922 8.125 1 89 292 ARG A N 1
ATOM 2293 C CA . ARG A 1 292 ? -12.508 -22.75 6.922 1 89 292 ARG A CA 1
ATOM 2294 C C . ARG A 1 292 ? -13.516 -22.328 5.863 1 89 292 ARG A C 1
ATOM 2296 O O . ARG A 1 292 ? -14.719 -22.25 6.137 1 89 292 ARG A O 1
ATOM 2303 N N . GLY A 1 293 ? -13.055 -21.969 4.699 1 92.19 293 GLY A N 1
ATOM 2304 C CA . GLY A 1 293 ? -13.914 -21.656 3.566 1 92.19 293 GLY A CA 1
ATOM 2305 C C . GLY A 1 293 ? -14.266 -20.188 3.467 1 92.19 293 GLY A C 1
ATOM 2306 O O . GLY A 1 293 ? -14.906 -19.766 2.504 1 92.19 293 GLY A O 1
ATOM 2307 N N . MET A 1 294 ? -13.797 -19.438 4.379 1 91.44 294 MET A N 1
ATOM 2308 C CA . MET A 1 294 ? -14.164 -18.031 4.438 1 91.44 294 MET A CA 1
ATOM 2309 C C . MET A 1 294 ? -13.672 -17.281 3.197 1 91.44 294 MET A C 1
ATOM 2311 O O . MET A 1 294 ? -14.398 -16.469 2.633 1 91.44 294 MET A O 1
ATOM 2315 N N . PHE A 1 295 ? -12.469 -17.516 2.725 1 93.25 295 PHE A N 1
ATOM 2316 C CA . PHE A 1 295 ? -11.93 -16.812 1.57 1 93.25 295 PHE A CA 1
ATOM 2317 C C . PHE A 1 295 ? -12.766 -17.094 0.327 1 93.25 295 PHE A C 1
ATOM 2319 O O . PHE A 1 295 ? -13.109 -16.172 -0.413 1 93.25 295 PHE A O 1
ATOM 2326 N N . THR A 1 296 ? -13.156 -18.344 0.154 1 95.94 296 THR A N 1
ATOM 2327 C CA . THR A 1 296 ? -13.984 -18.703 -0.994 1 95.94 296 THR A CA 1
ATOM 2328 C C . THR A 1 296 ? -15.359 -18.062 -0.899 1 95.94 296 THR A C 1
ATOM 2330 O O . THR A 1 296 ? -15.82 -17.422 -1.847 1 95.94 296 THR A O 1
ATOM 2333 N N . ARG A 1 297 ? -15.977 -18.125 0.225 1 95 297 ARG A N 1
ATOM 2334 C CA . ARG A 1 297 ? -17.344 -17.641 0.408 1 95 297 ARG A CA 1
ATOM 2335 C C . ARG A 1 297 ? -17.406 -16.125 0.277 1 95 297 ARG A C 1
ATOM 2337 O O . ARG A 1 297 ? -18.297 -15.578 -0.38 1 95 297 ARG A O 1
ATOM 2344 N N . THR A 1 298 ? -16.453 -15.438 0.862 1 93.06 298 THR A N 1
ATOM 2345 C CA . THR A 1 298 ? -16.484 -13.977 0.844 1 93.06 298 THR A CA 1
ATOM 2346 C C . THR A 1 298 ? -16.156 -13.445 -0.544 1 93.06 298 THR A C 1
ATOM 2348 O O . THR A 1 298 ? -16.672 -12.406 -0.96 1 93.06 298 THR A O 1
ATOM 2351 N N . THR A 1 299 ? -15.25 -14.109 -1.244 1 95 299 THR A N 1
ATOM 2352 C CA . THR A 1 299 ? -14.953 -13.695 -2.611 1 95 299 THR A CA 1
ATOM 2353 C C . THR A 1 299 ? -16.172 -13.875 -3.508 1 95 299 THR A C 1
ATOM 2355 O O . THR A 1 299 ? -16.5 -12.992 -4.297 1 95 299 THR A O 1
ATOM 2358 N N . ILE A 1 300 ? -16.859 -15.008 -3.381 1 95.75 300 ILE A N 1
ATOM 2359 C CA . ILE A 1 300 ? -18.094 -15.242 -4.141 1 95.75 300 ILE A CA 1
ATOM 2360 C C . ILE A 1 300 ? -19.125 -14.164 -3.795 1 95.75 300 ILE A C 1
ATOM 2362 O O . ILE A 1 300 ? -19.75 -13.594 -4.684 1 95.75 300 ILE A O 1
ATOM 2366 N N . ALA A 1 301 ? -19.219 -13.906 -2.512 1 94.56 301 ALA A N 1
ATOM 2367 C CA . ALA A 1 301 ? -20.156 -12.875 -2.072 1 94.56 301 ALA A CA 1
ATOM 2368 C C . ALA A 1 301 ? -19.812 -11.523 -2.689 1 94.56 301 ALA A C 1
ATOM 2370 O O . ALA A 1 301 ? -20.703 -10.766 -3.072 1 94.56 301 ALA A O 1
ATOM 2371 N N . SER A 1 302 ? -18.531 -11.195 -2.75 1 93.44 302 SER A N 1
ATOM 2372 C CA . SER A 1 302 ? -18.094 -9.945 -3.354 1 93.44 302 SER A CA 1
ATOM 2373 C C . SER A 1 302 ? -18.484 -9.867 -4.824 1 93.44 302 SER A C 1
ATOM 2375 O O . SER A 1 302 ? -18.938 -8.828 -5.305 1 93.44 302 SER A O 1
ATOM 2377 N N . VAL A 1 303 ? -18.266 -10.945 -5.535 1 92.88 303 VAL A N 1
ATOM 2378 C CA . VAL A 1 303 ? -18.594 -11 -6.957 1 92.88 303 VAL A CA 1
ATOM 2379 C C . VAL A 1 303 ? -20.109 -10.844 -7.148 1 92.88 303 VAL A C 1
ATOM 2381 O O . VAL A 1 303 ? -20.562 -10.078 -8.008 1 92.88 303 VAL A O 1
ATOM 2384 N N . GLU A 1 304 ? -20.844 -11.492 -6.332 1 93.69 304 GLU A N 1
ATOM 2385 C CA . GLU A 1 304 ? -22.297 -11.422 -6.422 1 93.69 304 GLU A CA 1
ATOM 2386 C C . GLU A 1 304 ? -22.797 -10.016 -6.121 1 93.69 304 GLU A C 1
ATOM 2388 O O . GLU A 1 304 ? -23.781 -9.555 -6.715 1 93.69 304 GLU A O 1
ATOM 2393 N N . ALA A 1 305 ? -22.141 -9.367 -5.277 1 93.12 305 ALA A N 1
ATOM 2394 C CA . ALA A 1 305 ? -22.547 -8.031 -4.84 1 93.12 305 ALA A CA 1
ATOM 2395 C C . ALA A 1 305 ? -22.344 -7.008 -5.957 1 93.12 305 ALA A C 1
ATOM 2397 O O . ALA A 1 305 ? -22.891 -5.902 -5.898 1 93.12 305 ALA A O 1
ATOM 2398 N N . LEU A 1 306 ? -21.547 -7.355 -6.926 1 92.06 306 LEU A N 1
ATOM 2399 C CA . LEU A 1 306 ? -21.344 -6.449 -8.047 1 92.06 306 LEU A CA 1
ATOM 2400 C C . LEU A 1 306 ? -22.641 -6.289 -8.852 1 92.06 306 LEU A C 1
ATOM 2402 O O . LEU A 1 306 ? -22.781 -5.324 -9.609 1 92.06 306 LEU A O 1
ATOM 2406 N N . GLY A 1 307 ? -23.516 -7.273 -8.805 1 89.12 307 GLY A N 1
ATOM 2407 C CA . GLY A 1 307 ? -24.781 -7.219 -9.5 1 89.12 307 GLY A CA 1
ATOM 2408 C C . GLY A 1 307 ? -24.656 -7.395 -11 1 89.12 307 GLY A C 1
ATOM 2409 O O . GLY A 1 307 ? -25.469 -6.859 -11.758 1 89.12 307 GLY A O 1
ATOM 2410 N N . ALA A 1 308 ? -23.672 -8.102 -11.414 1 87.56 308 ALA A N 1
ATOM 2411 C CA . ALA A 1 308 ? -23.438 -8.312 -12.836 1 87.56 308 ALA A CA 1
ATOM 2412 C C . ALA A 1 308 ? -24.438 -9.305 -13.422 1 87.56 308 ALA A C 1
ATOM 2414 O O . ALA A 1 308 ? -25.016 -10.117 -12.688 1 87.56 308 ALA A O 1
ATOM 2415 N N . ALA A 1 309 ? -24.656 -9.188 -14.711 1 88.44 309 ALA A N 1
ATOM 2416 C CA . ALA A 1 309 ? -25.5 -10.133 -15.43 1 88.44 309 ALA A CA 1
ATOM 2417 C C . ALA A 1 309 ? -24.891 -11.531 -15.422 1 88.44 309 ALA A C 1
ATOM 2419 O O . ALA A 1 309 ? -23.688 -11.688 -15.266 1 88.44 309 ALA A O 1
ATOM 2420 N N . PRO A 1 310 ? -25.766 -12.5 -15.578 1 86.94 310 PRO A N 1
ATOM 2421 C CA . PRO A 1 310 ? -25.297 -13.891 -15.516 1 86.94 310 PRO A CA 1
ATOM 2422 C C . PRO A 1 310 ? -24.141 -14.164 -16.484 1 86.94 310 PRO A C 1
ATOM 2424 O O . PRO A 1 310 ? -23.188 -14.859 -16.141 1 86.94 310 PRO A O 1
ATOM 2427 N N . GLU A 1 311 ? -24.219 -13.602 -17.641 1 86.12 311 GLU A N 1
ATOM 2428 C CA . GL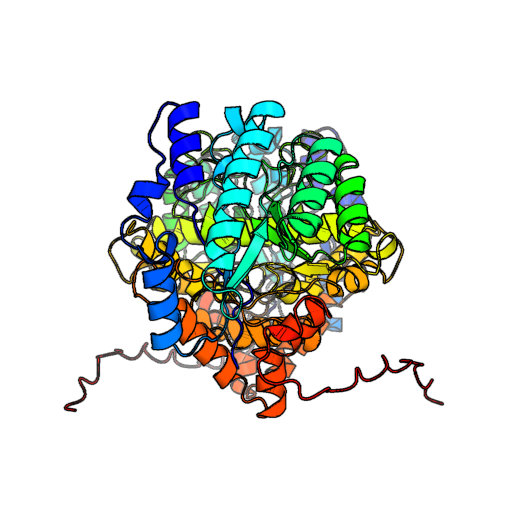U A 1 311 ? -23.172 -13.828 -18.625 1 86.12 311 GLU A CA 1
ATOM 2429 C C . GLU A 1 311 ? -21.844 -13.242 -18.172 1 86.12 311 GLU A C 1
ATOM 2431 O O . GLU A 1 311 ? -20.797 -13.844 -18.391 1 86.12 311 GLU A O 1
ATOM 2436 N N . ASP A 1 312 ? -21.906 -12.18 -17.562 1 89.06 312 ASP A N 1
ATOM 2437 C CA . ASP A 1 312 ? -20.703 -11.531 -17.031 1 89.06 312 ASP A CA 1
ATOM 2438 C C . ASP A 1 312 ? -20.125 -12.32 -15.867 1 89.06 312 ASP A C 1
ATOM 2440 O O . ASP A 1 312 ? -18.906 -12.414 -15.727 1 89.06 312 ASP A O 1
ATOM 2444 N N . LYS A 1 313 ? -20.984 -12.93 -15.18 1 92.94 313 LYS A N 1
ATOM 2445 C CA . LYS A 1 313 ? -20.531 -13.742 -14.055 1 92.94 313 LYS A CA 1
ATOM 2446 C C . LYS A 1 313 ? -19.812 -15 -14.547 1 92.94 313 LYS A C 1
ATOM 2448 O O . LYS A 1 313 ? -18.797 -15.398 -13.969 1 92.94 313 LYS A O 1
ATOM 2453 N N . GLU A 1 314 ? -20.312 -15.586 -15.594 1 93.19 314 GLU A N 1
ATOM 2454 C CA . GLU A 1 314 ? -19.672 -16.766 -16.172 1 93.19 314 GLU A CA 1
ATOM 2455 C C . GLU A 1 314 ? -18.281 -16.438 -16.672 1 93.19 314 GLU A C 1
ATOM 2457 O O . GLU A 1 314 ? -17.344 -17.219 -16.469 1 93.19 314 GLU A O 1
ATOM 2462 N N . SER A 1 315 ? -18.172 -15.32 -17.328 1 94 315 SER A N 1
ATOM 2463 C CA . SER A 1 315 ? -16.859 -14.867 -17.797 1 94 315 SER A CA 1
ATOM 2464 C C . SER A 1 315 ? -15.922 -14.617 -16.625 1 94 315 SER A C 1
ATOM 2466 O O . SER A 1 315 ? -14.75 -14.984 -16.688 1 94 315 SER A O 1
ATOM 2468 N N . PHE A 1 316 ? -16.5 -14.125 -15.617 1 94.94 316 PHE A N 1
ATOM 2469 C CA . PHE A 1 316 ? -15.703 -13.797 -14.445 1 94.94 316 PHE A CA 1
ATOM 2470 C C . PHE A 1 316 ? -15.227 -15.062 -13.742 1 94.94 316 PHE A C 1
ATOM 2472 O O . PHE A 1 316 ? -14.047 -15.195 -13.414 1 94.94 316 PHE A O 1
ATOM 2479 N N . TYR A 1 317 ? -16.078 -16.016 -13.594 1 96.19 317 TYR A N 1
ATOM 2480 C CA . TYR A 1 317 ? -15.797 -17.203 -12.797 1 96.19 317 TYR A CA 1
ATOM 2481 C C . TYR A 1 317 ? -14.922 -18.188 -13.578 1 96.19 317 TYR A C 1
ATOM 2483 O O . TYR A 1 317 ? -14.172 -18.953 -12.984 1 96.19 317 TYR A O 1
ATOM 2491 N N . ALA A 1 318 ? -15.031 -18.156 -14.961 1 95.94 318 ALA A N 1
ATOM 2492 C CA . ALA A 1 318 ? -14.336 -19.234 -15.672 1 95.94 318 ALA A CA 1
ATOM 2493 C C . ALA A 1 318 ? -13.797 -18.734 -17.016 1 95.94 318 ALA A C 1
ATOM 2495 O O . ALA A 1 318 ? -12.656 -19.031 -17.375 1 95.94 318 ALA A O 1
ATOM 2496 N N . GLY A 1 319 ? -14.562 -17.922 -17.672 1 95.19 319 GLY A N 1
ATOM 2497 C CA . GLY A 1 319 ? -14.219 -17.531 -19.031 1 95.19 319 GLY A CA 1
ATOM 2498 C C . GLY A 1 319 ? -12.898 -16.797 -19.125 1 95.19 319 GLY A C 1
ATOM 2499 O O . GLY A 1 319 ? -12.062 -17.109 -19.984 1 95.19 319 GLY A O 1
ATOM 2500 N N . ASN A 1 320 ? -12.703 -15.852 -18.25 1 96.94 320 ASN A N 1
ATOM 2501 C CA . ASN A 1 320 ? -11.5 -15.023 -18.297 1 96.94 320 ASN A CA 1
ATOM 2502 C C . ASN A 1 320 ? -10.242 -15.852 -18.094 1 96.94 320 ASN A C 1
ATOM 2504 O O . ASN A 1 320 ? -9.273 -15.703 -18.844 1 96.94 320 ASN A O 1
ATOM 2508 N N . VAL A 1 321 ? -10.25 -16.734 -17.109 1 97.75 321 VAL A N 1
ATOM 2509 C CA . VAL A 1 321 ? -9.055 -17.516 -16.828 1 97.75 321 VAL A CA 1
ATOM 2510 C C . VAL A 1 321 ? -8.82 -18.531 -17.938 1 97.75 321 VAL A C 1
ATOM 2512 O O . VAL A 1 321 ? -7.68 -18.812 -18.312 1 97.75 321 VAL A O 1
ATOM 2515 N N . LEU A 1 322 ? -9.836 -19.094 -18.531 1 96.44 322 LEU A N 1
ATOM 2516 C CA . LEU A 1 322 ? -9.688 -20.047 -19.641 1 96.44 322 LEU A CA 1
ATOM 2517 C C . LEU A 1 322 ? -9.102 -19.359 -20.875 1 96.44 322 LEU A C 1
ATOM 2519 O O . LEU A 1 322 ? -8.242 -19.922 -21.547 1 96.44 322 LEU A O 1
ATOM 2523 N N . ASP A 1 323 ? -9.586 -18.156 -21.109 1 96.19 323 ASP A N 1
ATOM 2524 C CA . ASP A 1 323 ? -9.031 -17.391 -22.219 1 96.19 323 ASP A CA 1
ATOM 2525 C C . ASP A 1 323 ? -7.551 -17.078 -22 1 96.19 323 ASP A C 1
ATOM 2527 O O . ASP A 1 323 ? -6.746 -17.172 -22.922 1 96.19 323 ASP A O 1
ATOM 2531 N N . MET A 1 324 ? -7.195 -16.766 -20.766 1 97.56 324 MET A N 1
ATOM 2532 C CA . MET A 1 324 ? -5.805 -16.469 -20.422 1 97.56 324 MET A CA 1
ATOM 2533 C C . MET A 1 324 ? -4.922 -17.688 -20.609 1 97.56 324 MET A C 1
ATOM 2535 O O . MET A 1 324 ? -3.82 -17.594 -21.156 1 97.56 324 MET A O 1
ATOM 2539 N N . LEU A 1 325 ? -5.398 -18.844 -20.219 1 97 325 LEU A N 1
ATOM 2540 C CA . LEU A 1 325 ? -4.625 -20.078 -20.25 1 97 325 LEU A CA 1
ATOM 2541 C C . LEU A 1 325 ? -4.492 -20.609 -21.672 1 97 325 LEU A C 1
ATOM 2543 O O . LEU A 1 325 ? -3.529 -21.297 -22 1 97 325 LEU A O 1
ATOM 2547 N N . GLY A 1 326 ? -5.477 -20.359 -22.484 1 93.12 326 GLY A N 1
ATOM 2548 C CA . GLY A 1 326 ? -5.41 -20.734 -23.891 1 93.12 326 GLY A CA 1
ATOM 2549 C C . GLY A 1 326 ? -5.91 -22.141 -24.156 1 93.12 326 GLY A C 1
ATOM 2550 O O . GLY A 1 326 ? -6.523 -22.766 -23.281 1 93.12 326 GLY A O 1
ATOM 2551 N N . GLU A 1 327 ? -5.613 -22.672 -25.281 1 88.25 327 GLU A N 1
ATOM 2552 C CA . GLU A 1 327 ? -6.207 -23.875 -25.828 1 88.25 327 GLU A CA 1
ATOM 2553 C C . GLU A 1 327 ? -5.711 -25.125 -25.094 1 88.25 327 GLU A C 1
ATOM 2555 O O . GLU A 1 327 ? -6.418 -26.125 -25.016 1 88.25 327 GLU A O 1
ATOM 2560 N N . ARG A 1 328 ? -4.578 -25 -24.516 1 86.5 328 ARG A N 1
ATOM 2561 C CA . ARG A 1 328 ? -3.998 -26.125 -23.797 1 86.5 328 ARG A CA 1
ATOM 2562 C C . ARG A 1 328 ? -4.91 -26.594 -22.672 1 86.5 328 ARG A C 1
ATOM 2564 O O . ARG A 1 328 ? -4.859 -27.75 -22.266 1 86.5 328 ARG A O 1
ATOM 2571 N N . PHE A 1 329 ? -5.762 -25.688 -22.188 1 90.75 329 PHE A N 1
ATOM 2572 C CA . PHE A 1 329 ? -6.59 -26.016 -21.031 1 90.75 329 PHE A CA 1
ATOM 2573 C C . PHE A 1 329 ? -8.07 -25.938 -21.391 1 90.75 329 PHE A C 1
ATOM 2575 O O . PHE A 1 329 ? -8.922 -25.844 -20.516 1 90.75 329 PHE A O 1
ATOM 2582 N N . ALA A 1 330 ? -8.406 -25.953 -22.594 1 81.31 330 ALA A 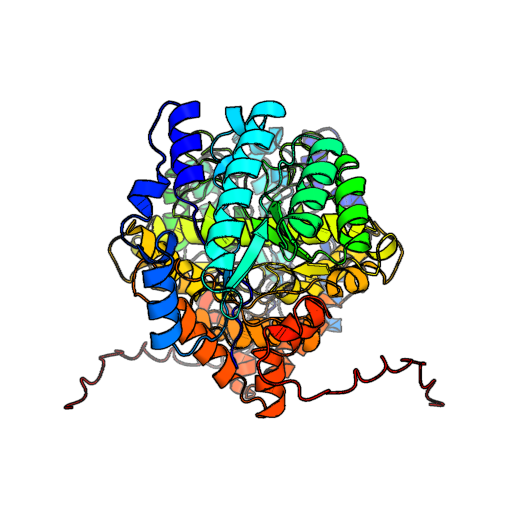N 1
ATOM 2583 C CA . ALA A 1 330 ? -9.773 -25.922 -23.094 1 81.31 330 ALA A CA 1
ATOM 2584 C C . ALA A 1 330 ? -10.562 -27.141 -22.625 1 81.31 330 ALA A C 1
ATOM 2586 O O . ALA A 1 330 ? -11.789 -27.078 -22.484 1 81.31 330 ALA A O 1
ATOM 2587 N N . GLY A 1 331 ? -9.891 -28.219 -22.406 1 77.44 331 GLY A N 1
ATOM 2588 C CA . GLY A 1 331 ? -10.539 -29.469 -22.016 1 77.44 331 GLY A CA 1
ATOM 2589 C C . GLY A 1 331 ? -10.977 -29.469 -20.562 1 77.44 331 GLY A C 1
ATOM 2590 O O . GLY A 1 331 ? -11.75 -30.344 -20.141 1 77.44 331 GLY A O 1
ATOM 2591 N N . ILE A 1 332 ? -10.367 -28.594 -19.781 1 80.38 332 ILE A N 1
ATOM 2592 C CA . ILE A 1 332 ? -10.773 -28.547 -18.375 1 80.38 332 ILE A CA 1
ATOM 2593 C C . ILE A 1 332 ? -12.258 -28.188 -18.281 1 80.38 332 ILE A C 1
ATOM 2595 O O . ILE A 1 332 ? -12.953 -28.656 -17.375 1 80.38 332 ILE A O 1
ATOM 2599 N N . SER A 1 333 ? -12.758 -27.234 -19.219 1 60.28 333 SER A N 1
ATOM 2600 C CA . SER A 1 333 ? -14.148 -26.797 -19.25 1 60.28 333 SER A CA 1
ATOM 2601 C C . SER A 1 333 ? -15.078 -27.938 -19.672 1 60.28 333 SER A C 1
ATOM 2603 O O . SER A 1 333 ? -14.789 -28.641 -20.625 1 60.28 333 SER A O 1
ATOM 2605 N N . GLY A 1 334 ? -15.453 -28.672 -18.828 1 50.19 334 GLY A N 1
ATOM 2606 C CA . GLY A 1 334 ? -16.453 -29.547 -19.406 1 50.19 334 GLY A CA 1
ATOM 2607 C C . GLY A 1 334 ? -17.281 -28.875 -20.5 1 50.19 334 GLY A C 1
ATOM 2608 O O . GLY A 1 334 ? -18.109 -29.531 -21.141 1 50.19 334 GLY A O 1
ATOM 2609 N N . ALA A 1 335 ? -17.531 -27.438 -20.422 1 42.91 335 ALA A N 1
ATOM 2610 C CA . ALA A 1 335 ? -18.5 -26.75 -21.281 1 42.91 335 ALA A CA 1
ATOM 2611 C C . ALA A 1 335 ? -17.859 -26.297 -22.594 1 42.91 335 ALA A C 1
ATOM 2613 O O . ALA A 1 335 ? -17 -25.406 -22.594 1 42.91 335 ALA A O 1
ATOM 2614 N N . ARG A 1 336 ? -17.516 -26.984 -23.516 1 37.16 336 ARG A N 1
ATOM 2615 C CA . ARG A 1 336 ? -17.062 -26.656 -24.875 1 37.16 336 ARG A CA 1
ATOM 2616 C C . ARG A 1 336 ? -17.891 -25.516 -25.469 1 37.16 336 ARG A C 1
ATOM 2618 O O . ARG A 1 336 ? -17.891 -25.297 -26.672 1 37.16 336 ARG A O 1
ATOM 2625 N N . GLY A 1 337 ? -18.828 -24.672 -24.781 1 34.47 337 GLY A N 1
ATOM 2626 C CA . GLY A 1 337 ? -19.438 -23.812 -25.781 1 34.47 337 GLY A CA 1
ATOM 2627 C C . GLY A 1 337 ? -18.5 -22.703 -26.266 1 34.47 337 GLY A C 1
ATOM 2628 O O . GLY A 1 337 ? -17.828 -22.062 -25.453 1 34.47 337 GLY A O 1
ATOM 2629 N N . ALA A 1 338 ? -17.922 -22.672 -27.5 1 31.66 338 ALA A N 1
ATOM 2630 C CA . ALA A 1 338 ? -17.031 -21.828 -28.297 1 31.66 338 ALA A CA 1
ATOM 2631 C C . ALA A 1 338 ? -17.422 -20.359 -28.172 1 31.66 338 ALA A C 1
ATOM 2633 O O . ALA A 1 338 ? -18.438 -19.922 -28.734 1 31.66 338 ALA A O 1
ATOM 2634 N N . VAL A 1 339 ? -17.281 -19.547 -27.094 1 32.97 339 VAL A N 1
ATOM 2635 C CA . VAL A 1 339 ? -17.562 -18.141 -27.328 1 32.97 339 VAL A CA 1
ATOM 2636 C C . VAL A 1 339 ? -16.453 -17.516 -28.172 1 32.97 339 VAL A C 1
ATOM 2638 O O . VAL A 1 339 ? -15.273 -17.609 -27.812 1 32.97 339 VAL A O 1
ATOM 2641 N N . ALA A 1 340 ? -16.562 -17.266 -29.469 1 31.03 340 ALA A N 1
ATOM 2642 C CA . ALA A 1 340 ? -15.734 -16.562 -30.453 1 31.03 340 ALA A CA 1
ATOM 2643 C C . ALA A 1 340 ? -15.164 -15.273 -29.844 1 31.03 340 ALA A C 1
ATOM 2645 O O . ALA A 1 340 ? -15.898 -14.469 -29.281 1 31.03 340 ALA A O 1
ATOM 2646 N N . ALA A 1 341 ? -13.906 -15.164 -29.688 1 35.31 341 ALA A N 1
ATOM 2647 C CA . ALA A 1 341 ? -13.125 -13.992 -29.328 1 35.31 341 ALA A CA 1
ATOM 2648 C C . ALA A 1 341 ? -13.594 -12.758 -30.094 1 35.31 341 ALA A C 1
ATOM 2650 O O . ALA A 1 341 ? -13.625 -12.766 -31.328 1 35.31 341 ALA A O 1
ATOM 2651 N N . ARG A 1 342 ? -14.375 -11.805 -29.578 1 29.78 342 ARG A N 1
ATOM 2652 C CA . ARG A 1 342 ? -14.688 -10.57 -30.281 1 29.78 342 ARG A CA 1
ATOM 2653 C C . ARG A 1 342 ? -13.414 -9.797 -30.609 1 29.78 342 ARG A C 1
ATOM 2655 O O . ARG A 1 342 ? -12.516 -9.68 -29.781 1 29.78 342 ARG A O 1
ATOM 2662 N N . PRO A 1 343 ? -13.164 -9.484 -31.844 1 27.73 343 PRO A N 1
ATOM 2663 C CA . PRO A 1 343 ? -12.008 -8.695 -32.25 1 27.73 343 PRO A CA 1
ATOM 2664 C C . PRO A 1 343 ? -11.875 -7.383 -31.469 1 27.73 343 PRO A C 1
ATOM 2666 O O . PRO A 1 343 ? -12.875 -6.836 -31.016 1 27.73 343 PRO A O 1
ATOM 2669 N N . LYS A 1 344 ? -10.789 -7.176 -30.906 1 36.03 344 LYS A N 1
ATOM 2670 C CA . LYS A 1 344 ? -10.43 -5.914 -30.266 1 36.03 344 LYS A CA 1
ATOM 2671 C C . LYS A 1 344 ? -10.867 -4.727 -31.125 1 36.03 344 LYS A C 1
ATOM 2673 O O . LYS A 1 344 ? -10.484 -4.621 -32.281 1 36.03 344 LYS A O 1
ATOM 2678 N N . GLY A 1 345 ? -12.102 -4.141 -31.047 1 29.19 345 GLY A N 1
ATOM 2679 C CA . GLY A 1 345 ? -12.5 -2.926 -31.75 1 29.19 345 GLY A CA 1
ATOM 2680 C C . GLY A 1 345 ? -11.398 -1.89 -31.812 1 29.19 345 GLY A C 1
ATOM 2681 O O . GLY A 1 345 ? -10.57 -1.792 -30.906 1 29.19 345 GLY A O 1
ATOM 2682 N N . ASP A 1 346 ? -11.023 -1.519 -33.094 1 30.47 346 ASP A N 1
ATOM 2683 C CA . ASP A 1 346 ? -10.203 -0.373 -33.469 1 30.47 346 ASP A CA 1
ATOM 2684 C C . ASP A 1 346 ? -10.672 0.896 -32.781 1 30.47 346 ASP A C 1
ATOM 2686 O O . ASP A 1 346 ? -11.797 1.347 -32.969 1 30.47 346 ASP A O 1
ATOM 2690 N N . SER A 1 347 ? -10.445 1.111 -31.625 1 26.66 347 SER A N 1
ATOM 2691 C CA . SER A 1 347 ? -10.773 2.355 -30.938 1 26.66 347 SER A CA 1
ATOM 2692 C C . SER A 1 347 ? -10.312 3.568 -31.734 1 26.66 347 SER A C 1
ATOM 2694 O O . SER A 1 347 ? -9.172 4.016 -31.578 1 26.66 347 SER A O 1
ATOM 2696 N N . THR A 1 348 ? -10.484 3.578 -33.125 1 26.62 348 THR A N 1
ATOM 2697 C CA . THR A 1 348 ? -10.352 4.887 -33.75 1 26.62 348 THR A CA 1
ATOM 2698 C C . THR A 1 348 ? -11.32 5.887 -33.125 1 26.62 348 THR A C 1
ATOM 2700 O O . THR A 1 348 ? -12.531 5.648 -33.094 1 26.62 348 THR A O 1
ATOM 2703 N N . ARG A 1 349 ? -10.883 6.777 -32.344 1 24.95 349 ARG A N 1
ATOM 2704 C CA . ARG A 1 349 ? -11.562 7.992 -31.906 1 24.95 349 ARG A CA 1
ATOM 2705 C C . ARG A 1 349 ? -12.227 8.703 -33.062 1 24.95 349 ARG A C 1
ATOM 2707 O O . ARG A 1 349 ? -11.562 9.016 -34.062 1 24.95 349 ARG A O 1
ATOM 2714 N N . ILE A 1 350 ? -13.461 8.547 -33.25 1 21.17 350 ILE A N 1
ATOM 2715 C CA . ILE A 1 350 ? -14.305 9.562 -33.875 1 21.17 350 ILE A CA 1
ATOM 2716 C C . ILE A 1 350 ? -13.977 10.93 -33.281 1 21.17 350 ILE A C 1
ATOM 2718 O O . ILE A 1 350 ? -14.117 11.141 -32.062 1 21.17 350 ILE A O 1
ATOM 2722 N N . ALA A 1 351 ? -13.039 11.781 -34 1 25.06 351 ALA A N 1
ATOM 2723 C CA . ALA A 1 351 ? -12.844 13.227 -33.969 1 25.06 351 ALA A CA 1
ATOM 2724 C C . ALA A 1 351 ? -14.18 13.961 -34.062 1 25.06 351 ALA A C 1
ATOM 2726 O O . ALA A 1 351 ? -14.961 13.758 -34.969 1 25.06 351 ALA A O 1
ATOM 2727 N N . ALA A 1 352 ? -14.82 14.359 -33 1 20.03 352 ALA A N 1
ATOM 2728 C CA . ALA A 1 352 ? -15.867 15.383 -32.969 1 20.03 352 ALA A CA 1
ATOM 2729 C C . ALA A 1 352 ? -15.516 16.562 -33.875 1 20.03 352 ALA A C 1
ATOM 2731 O O . ALA A 1 352 ? -14.383 17.047 -33.875 1 20.03 352 ALA A O 1
ATOM 2732 N N . SER A 1 353 ? -16.156 16.734 -34.969 1 20.2 353 SER A N 1
ATOM 2733 C CA . SER A 1 353 ? -16.547 17.984 -35.625 1 20.2 353 SER A CA 1
ATOM 2734 C C . SER A 1 353 ? -17 19.031 -34.625 1 20.2 353 SER A C 1
ATOM 2736 O O . SER A 1 353 ? -17.422 20.125 -35 1 20.2 353 SER A O 1
ATOM 2738 N N . LEU A 1 354 ? -16.703 19.094 -33.312 1 19.48 354 LEU A N 1
ATOM 2739 C CA . LEU A 1 354 ? -16.828 20.516 -33 1 19.48 354 LEU A CA 1
ATOM 2740 C C . LEU A 1 354 ? -15.57 21.266 -33.375 1 19.48 354 LEU A C 1
ATOM 2742 O O . LEU A 1 354 ? -14.461 20.75 -33.25 1 19.48 354 LEU A O 1
ATOM 2746 N N . MET B 1 1 ? -18.812 27.594 2.248 1 93.62 1 MET B N 1
ATOM 2747 C CA . MET B 1 1 ? -17.453 27.719 2.764 1 93.62 1 MET B CA 1
ATOM 2748 C C . MET B 1 1 ? -16.641 26.469 2.484 1 93.62 1 MET B C 1
ATOM 2750 O O . MET B 1 1 ? -17.141 25.344 2.648 1 93.62 1 MET B O 1
ATOM 2754 N N . LYS B 1 2 ? -15.445 26.625 1.97 1 97 2 LYS B N 1
ATOM 2755 C CA . LYS B 1 2 ? -14.531 25.5 1.764 1 97 2 LYS B CA 1
ATOM 2756 C C . LYS B 1 2 ? -13.219 25.719 2.506 1 97 2 LYS B C 1
ATOM 2758 O O . LYS B 1 2 ? -12.531 26.719 2.285 1 97 2 LYS B O 1
ATOM 2763 N N . ILE B 1 3 ? -12.922 24.781 3.412 1 97.81 3 ILE B N 1
ATOM 2764 C CA . ILE B 1 3 ? -11.656 24.766 4.145 1 97.81 3 ILE B CA 1
ATOM 2765 C C . ILE B 1 3 ? -10.805 23.594 3.686 1 97.81 3 ILE B C 1
ATOM 2767 O O . ILE B 1 3 ? -11.188 22.422 3.883 1 97.81 3 ILE B O 1
ATOM 2771 N N . ASP B 1 4 ? -9.734 23.875 3 1 98.38 4 ASP B N 1
ATOM 2772 C CA . ASP B 1 4 ? -8.789 22.828 2.637 1 98.38 4 ASP B CA 1
ATOM 2773 C C . ASP B 1 4 ? -7.891 22.469 3.82 1 98.38 4 ASP B C 1
ATOM 2775 O O . ASP B 1 4 ? -6.992 23.234 4.184 1 98.38 4 ASP B O 1
ATOM 2779 N N . SER B 1 5 ? -8.117 21.297 4.336 1 98.44 5 SER B N 1
ATOM 2780 C CA . SER B 1 5 ? -7.566 20.922 5.633 1 98.44 5 SER B CA 1
ATOM 2781 C C . SER B 1 5 ? -6.125 20.438 5.5 1 98.44 5 SER B C 1
ATOM 2783 O O . SER B 1 5 ? -5.453 20.203 6.504 1 98.44 5 SER B O 1
ATOM 2785 N N . TYR B 1 6 ? -5.637 20.297 4.301 1 98.56 6 TYR B N 1
ATOM 2786 C CA . TYR B 1 6 ? -4.293 19.75 4.129 1 98.56 6 TYR B CA 1
ATOM 2787 C C . TYR B 1 6 ? -3.629 20.328 2.881 1 98.56 6 TYR B C 1
ATOM 2789 O O . TYR B 1 6 ? -3.734 19.75 1.794 1 98.56 6 TYR B O 1
ATOM 2797 N N . THR B 1 7 ? -2.947 21.391 3.006 1 98.19 7 THR B N 1
ATOM 2798 C CA . THR B 1 7 ? -2.129 22.031 1.98 1 98.19 7 THR B CA 1
ATOM 2799 C C . THR B 1 7 ? -0.705 22.25 2.484 1 98.19 7 THR B C 1
ATOM 2801 O O . THR B 1 7 ? -0.403 21.969 3.648 1 98.19 7 THR B O 1
ATOM 2804 N N . HIS B 1 8 ? 0.121 22.703 1.558 1 97.25 8 HIS B N 1
ATOM 2805 C CA . HIS B 1 8 ? 1.507 22.891 1.978 1 97.25 8 HIS B CA 1
ATOM 2806 C C . HIS B 1 8 ? 1.957 24.328 1.784 1 97.25 8 HIS B C 1
ATOM 2808 O O . HIS B 1 8 ? 1.481 25.016 0.877 1 97.25 8 HIS B O 1
ATOM 2814 N N . PHE B 1 9 ? 2.836 24.703 2.633 1 96.69 9 PHE B N 1
ATOM 2815 C CA . PHE B 1 9 ? 3.504 26 2.52 1 96.69 9 PHE B CA 1
ATOM 2816 C C . PHE B 1 9 ? 4.957 25.891 2.973 1 96.69 9 PHE B C 1
ATOM 2818 O O . PHE B 1 9 ? 5.258 25.234 3.965 1 96.69 9 PHE B O 1
ATOM 2825 N N . ALA B 1 10 ? 5.82 26.469 2.227 1 93.75 10 ALA B N 1
ATOM 2826 C CA . ALA B 1 10 ? 7.246 26.5 2.537 1 93.75 10 ALA B CA 1
ATOM 2827 C C . ALA B 1 10 ? 7.684 27.906 2.982 1 93.75 10 ALA B C 1
ATOM 2829 O O . ALA B 1 10 ? 7.641 28.844 2.195 1 93.75 10 ALA B O 1
ATOM 2830 N N . CYS B 1 11 ? 8.141 27.984 4.176 1 93.81 11 CYS B N 1
ATOM 2831 C CA . CYS B 1 11 ? 8.617 29.266 4.707 1 93.81 11 CYS B CA 1
ATOM 2832 C C . CYS B 1 11 ? 10.008 29.594 4.172 1 93.81 11 CYS B C 1
ATOM 2834 O O . CYS B 1 11 ? 10.969 28.859 4.422 1 93.81 11 CYS B O 1
ATOM 2836 N N . PRO B 1 12 ? 10.141 30.703 3.523 1 92.94 12 PRO B N 1
ATOM 2837 C CA . PRO B 1 12 ? 11.422 31.062 2.912 1 92.94 12 PRO B CA 1
ATOM 2838 C C . PRO B 1 12 ? 12.555 31.172 3.934 1 92.94 12 PRO B C 1
ATOM 2840 O O . PRO B 1 12 ? 13.664 30.688 3.682 1 92.94 12 PRO B O 1
ATOM 2843 N N . ALA B 1 13 ? 12.289 31.75 5.07 1 95 13 ALA B N 1
ATOM 2844 C CA . ALA B 1 13 ? 13.32 31.906 6.094 1 95 13 ALA B CA 1
ATOM 2845 C C . ALA B 1 13 ? 13.828 30.531 6.562 1 95 13 ALA B C 1
ATOM 2847 O O . ALA B 1 13 ? 15.016 30.375 6.84 1 95 13 ALA B O 1
ATOM 2848 N N . PHE B 1 14 ? 12.953 29.625 6.695 1 95 14 PHE B N 1
ATOM 2849 C CA . PHE B 1 14 ? 13.297 28.25 7.062 1 95 14 PHE B CA 1
ATOM 2850 C C . PHE B 1 14 ? 14.203 27.625 6.008 1 95 14 PHE B C 1
ATOM 2852 O O . PHE B 1 14 ? 15.227 27.031 6.34 1 95 14 PHE B O 1
ATOM 2859 N N . MET B 1 15 ? 13.836 27.812 4.758 1 93.25 15 MET B N 1
ATOM 2860 C CA . MET B 1 15 ? 14.633 27.266 3.656 1 93.25 15 MET B CA 1
ATOM 2861 C C . MET B 1 15 ? 16.031 27.875 3.629 1 93.25 15 MET B C 1
ATOM 2863 O O . MET B 1 15 ? 17.016 27.172 3.461 1 93.25 15 MET B O 1
ATOM 2867 N N . ASP B 1 16 ? 16.016 29.203 3.793 1 95.25 16 ASP B N 1
ATOM 2868 C CA . ASP B 1 16 ? 17.297 29.906 3.84 1 95.25 16 ASP B CA 1
ATOM 2869 C C . ASP B 1 16 ? 18.172 29.375 4.969 1 95.25 16 ASP B C 1
ATOM 2871 O O . ASP B 1 16 ? 19.375 29.172 4.781 1 95.25 16 ASP B O 1
ATOM 2875 N N . HIS B 1 17 ? 17.547 29.188 6.098 1 96.5 17 HIS B N 1
ATOM 2876 C CA . HIS B 1 17 ? 18.281 28.688 7.262 1 96.5 17 HIS B CA 1
ATOM 2877 C C . HIS B 1 17 ? 18.844 27.297 7.008 1 96.5 17 HIS B C 1
ATOM 2879 O O . HIS B 1 17 ? 20 27.031 7.336 1 96.5 17 HIS B O 1
ATOM 2885 N N . LEU B 1 18 ? 18.031 26.391 6.426 1 95.19 18 LEU B N 1
ATOM 2886 C CA . LEU B 1 18 ? 18.5 25.031 6.137 1 95.19 18 LEU B CA 1
ATOM 2887 C C . LEU B 1 18 ? 19.672 25.062 5.176 1 95.19 18 LEU B C 1
ATOM 2889 O O . LEU B 1 18 ? 20.656 24.328 5.359 1 95.19 18 LEU B O 1
ATOM 2893 N N . GLU B 1 19 ? 19.594 25.938 4.176 1 94.62 19 GLU B N 1
ATOM 2894 C CA . GLU B 1 19 ? 20.672 26.062 3.203 1 94.62 19 GLU B CA 1
ATOM 2895 C C . GLU B 1 19 ? 21.953 26.578 3.855 1 94.62 19 GLU B C 1
ATOM 2897 O O . GLU B 1 19 ? 23.031 26.062 3.588 1 94.62 19 GLU B O 1
ATOM 2902 N N . ALA B 1 20 ? 21.781 27.547 4.664 1 95.94 20 ALA B N 1
ATOM 2903 C CA . ALA B 1 20 ? 22.938 28.125 5.344 1 95.94 20 ALA B CA 1
ATOM 2904 C C . ALA B 1 20 ? 23.609 27.094 6.246 1 95.94 20 ALA B C 1
ATOM 2906 O O . ALA B 1 20 ? 24.844 27 6.266 1 95.94 20 ALA B O 1
ATOM 2907 N N . GLU B 1 21 ? 22.859 26.344 6.996 1 95.69 21 GLU B N 1
ATOM 2908 C CA . GLU B 1 21 ? 23.406 25.391 7.961 1 95.69 21 GLU B CA 1
ATOM 2909 C C . GLU B 1 21 ? 23.969 24.156 7.262 1 95.69 21 GLU B C 1
ATOM 2911 O O . GLU B 1 21 ? 24.953 23.562 7.73 1 95.69 21 GLU B O 1
ATOM 2916 N N . SER B 1 22 ? 23.328 23.734 6.18 1 92.75 22 SER B N 1
ATOM 2917 C CA . SER B 1 22 ? 23.781 22.531 5.484 1 92.75 22 SER B CA 1
ATOM 2918 C C . SER B 1 22 ? 24.922 22.844 4.535 1 92.75 22 SER B C 1
ATOM 2920 O O . SER B 1 22 ? 25.688 21.938 4.16 1 92.75 22 SER B O 1
ATOM 2922 N N . GLY B 1 23 ? 25.016 24.016 4.07 1 92.31 23 GLY B N 1
ATOM 2923 C CA . GLY B 1 23 ? 26.109 24.438 3.211 1 92.31 23 GLY B CA 1
ATOM 2924 C C . GLY B 1 23 ? 25.875 24.125 1.745 1 92.31 23 GLY B C 1
ATOM 2925 O O . GLY B 1 23 ? 26.797 24.125 0.943 1 92.31 23 GLY B O 1
ATOM 2926 N N . HIS B 1 24 ? 24.656 23.734 1.361 1 90.31 24 HIS B N 1
ATOM 2927 C CA . HIS B 1 24 ? 24.297 23.484 -0.025 1 90.31 24 HIS B CA 1
ATOM 2928 C C . HIS B 1 24 ? 22.844 23.891 -0.297 1 90.31 24 HIS B C 1
ATOM 2930 O O . HIS B 1 24 ? 22.031 23.953 0.625 1 90.31 24 HIS B O 1
ATOM 2936 N N . PRO B 1 25 ? 22.609 24.219 -1.554 1 85.81 25 PRO B N 1
ATOM 2937 C CA . PRO B 1 25 ? 21.234 24.547 -1.887 1 85.81 25 PRO B CA 1
ATOM 2938 C C . PRO B 1 25 ? 20.266 23.391 -1.693 1 85.81 25 PRO B C 1
ATOM 2940 O O . PRO B 1 25 ? 20.641 22.234 -1.95 1 85.81 25 PRO B O 1
ATOM 2943 N N . MET B 1 26 ? 19.094 23.766 -1.236 1 83.56 26 MET B N 1
ATOM 2944 C CA . MET B 1 26 ? 18.047 22.75 -1.132 1 83.56 26 MET B CA 1
ATOM 2945 C C . MET B 1 26 ? 17.516 22.375 -2.51 1 83.56 26 MET B C 1
ATOM 2947 O O . MET B 1 26 ? 17.141 23.25 -3.293 1 83.56 26 MET B O 1
ATOM 2951 N N . VAL B 1 27 ? 17.438 21.109 -2.773 1 77.06 27 VAL B N 1
ATOM 2952 C CA . VAL B 1 27 ? 16.969 20.609 -4.066 1 77.06 27 VAL B CA 1
ATOM 2953 C C . VAL B 1 27 ? 15.531 21.047 -4.301 1 77.06 27 VAL B C 1
ATOM 2955 O O . VAL B 1 27 ? 15.133 21.328 -5.438 1 77.06 27 VAL B O 1
ATOM 2958 N N . PHE B 1 28 ? 14.859 21.297 -3.303 1 78.38 28 PHE B N 1
ATOM 2959 C CA . PHE B 1 28 ? 13.43 21.562 -3.379 1 78.38 28 PHE B CA 1
ATOM 2960 C C . PHE B 1 28 ? 13.172 22.984 -3.83 1 78.38 28 PHE B C 1
ATOM 2962 O O . PHE B 1 28 ? 12.109 23.297 -4.379 1 78.38 28 PHE B O 1
ATOM 2969 N N . ARG B 1 29 ? 14.125 23.844 -3.537 1 77.31 29 ARG B N 1
ATOM 2970 C CA . ARG B 1 29 ? 13.969 25.203 -4.023 1 77.31 29 ARG B CA 1
ATOM 2971 C C . ARG B 1 29 ? 13.883 25.25 -5.543 1 77.31 29 ARG B C 1
ATOM 2973 O O . ARG B 1 29 ? 13.055 25.953 -6.109 1 77.31 29 ARG B O 1
ATOM 2980 N N . GLY B 1 30 ? 14.75 24.469 -6.156 1 74.19 30 GLY B N 1
ATOM 2981 C CA . GLY B 1 30 ? 14.703 24.375 -7.605 1 74.19 30 GLY B CA 1
ATOM 2982 C C . GLY B 1 30 ? 13.5 23.594 -8.117 1 74.19 30 GLY B C 1
ATOM 2983 O O . GLY B 1 30 ? 12.812 24.047 -9.031 1 74.19 30 GLY B O 1
ATOM 2984 N N . LEU B 1 31 ? 13.172 22.594 -7.418 1 71.12 31 LEU B N 1
ATOM 2985 C CA . LEU B 1 31 ? 12.117 21.672 -7.848 1 71.12 31 LEU B CA 1
ATOM 2986 C C . LEU B 1 31 ? 10.758 22.375 -7.812 1 71.12 31 LEU B C 1
ATOM 2988 O O . LEU B 1 31 ? 9.922 22.156 -8.695 1 71.12 31 LEU B O 1
ATOM 2992 N N . PHE B 1 32 ? 10.656 23.25 -6.836 1 77.56 32 PHE B N 1
ATOM 2993 C CA . PHE B 1 32 ? 9.328 23.828 -6.668 1 77.56 32 PHE B CA 1
ATOM 2994 C C . PHE B 1 32 ? 9.336 25.312 -7.039 1 77.56 32 PHE B C 1
ATOM 2996 O O . PHE B 1 32 ? 8.438 26.047 -6.641 1 77.56 32 PHE B O 1
ATOM 3003 N N . SER B 1 33 ? 10.383 25.719 -7.781 1 79.75 33 SER B N 1
ATOM 3004 C CA . SER B 1 33 ? 10.484 27.094 -8.234 1 79.75 33 SER B CA 1
ATOM 3005 C C . SER B 1 33 ? 9.328 27.453 -9.172 1 79.75 33 SER B C 1
ATOM 3007 O O . SER B 1 33 ? 8.969 28.625 -9.297 1 79.75 33 SER B O 1
ATOM 3009 N N . SER B 1 34 ? 8.711 26.422 -9.719 1 82.38 34 SER B N 1
ATOM 3010 C CA . SER B 1 34 ? 7.629 26.641 -10.664 1 82.38 34 SER B CA 1
ATOM 3011 C C . SER B 1 34 ? 6.285 26.766 -9.953 1 82.38 34 SER B C 1
ATOM 3013 O O . SER B 1 34 ? 5.258 27 -10.594 1 82.38 34 SER B O 1
ATOM 3015 N N . ILE B 1 35 ? 6.32 26.672 -8.641 1 90.94 35 ILE B N 1
ATOM 3016 C CA . ILE B 1 35 ? 5.102 26.781 -7.852 1 90.94 35 ILE B CA 1
ATOM 3017 C C . ILE B 1 35 ? 5.242 27.922 -6.844 1 90.94 35 ILE B C 1
ATOM 3019 O O . ILE B 1 35 ? 5.27 27.688 -5.633 1 90.94 35 ILE B O 1
ATOM 3023 N N . PRO B 1 36 ? 5.145 29.125 -7.344 1 92.5 36 PRO B N 1
ATOM 3024 C CA . PRO B 1 36 ? 5.383 30.25 -6.441 1 92.5 36 PRO B CA 1
ATOM 3025 C C . PRO B 1 36 ? 4.379 30.312 -5.289 1 92.5 36 PRO B C 1
ATOM 3027 O O . PRO B 1 36 ? 4.691 30.844 -4.219 1 92.5 36 PRO B O 1
ATOM 3030 N N . GLU B 1 37 ? 3.193 29.688 -5.426 1 95.69 37 GLU B N 1
ATOM 3031 C CA . GLU B 1 37 ? 2.16 29.688 -4.395 1 95.69 37 GLU B CA 1
ATOM 3032 C C . GLU B 1 37 ? 2.602 28.891 -3.172 1 95.69 37 GLU B C 1
ATOM 3034 O O . GLU B 1 37 ? 1.978 28.969 -2.113 1 95.69 37 GLU B O 1
ATOM 3039 N N . LEU B 1 38 ? 3.666 28.141 -3.352 1 95.69 38 LEU B N 1
ATOM 3040 C CA . LEU B 1 38 ? 4.172 27.328 -2.254 1 95.69 38 LEU B CA 1
ATOM 3041 C C . LEU B 1 38 ? 4.852 28.188 -1.199 1 95.69 38 LEU B C 1
ATOM 3043 O O . LEU B 1 38 ? 4.855 27.844 -0.015 1 95.69 38 LEU B O 1
ATOM 3047 N N . SER B 1 39 ? 5.395 29.422 -1.629 1 95.12 39 SER B N 1
ATOM 3048 C CA . SER B 1 39 ? 6.184 30.203 -0.682 1 95.12 39 SER B CA 1
ATOM 3049 C C . SER B 1 39 ? 5.766 31.672 -0.69 1 95.12 39 SER B C 1
ATOM 3051 O O . SER B 1 39 ? 6.195 32.438 0.165 1 95.12 39 SER B O 1
ATOM 3053 N N . ASP B 1 40 ? 4.973 32.031 -1.605 1 96.19 40 ASP B N 1
ATOM 3054 C CA . ASP B 1 40 ? 4.445 33.406 -1.684 1 96.19 40 ASP B CA 1
ATOM 3055 C C . ASP B 1 40 ? 2.982 33.438 -1.249 1 96.19 40 ASP B C 1
ATOM 3057 O O . ASP B 1 40 ? 2.092 33.062 -2.006 1 96.19 40 ASP B O 1
ATOM 3061 N N . ILE B 1 41 ? 2.74 34.031 -0.077 1 97.5 41 ILE B N 1
ATOM 3062 C CA . ILE B 1 41 ? 1.423 33.938 0.543 1 97.5 41 ILE B CA 1
ATOM 3063 C C . ILE B 1 41 ? 0.426 34.812 -0.221 1 97.5 41 ILE B C 1
ATOM 3065 O O . ILE B 1 41 ? -0.761 34.469 -0.295 1 97.5 41 ILE B O 1
ATOM 3069 N N . ASP B 1 42 ? 0.886 35.906 -0.806 1 98.06 42 ASP B N 1
ATOM 3070 C CA . ASP B 1 42 ? -0.021 36.719 -1.6 1 98.06 42 ASP B CA 1
ATOM 3071 C C . ASP B 1 42 ? -0.513 35.969 -2.832 1 98.06 42 ASP B C 1
ATOM 3073 O O . ASP B 1 42 ? -1.698 36.031 -3.164 1 98.06 42 ASP B O 1
ATOM 3077 N N . LEU B 1 43 ? 0.396 35.281 -3.459 1 97.38 43 LEU B N 1
ATOM 3078 C CA . LEU B 1 43 ? 0.013 34.469 -4.602 1 97.38 43 LEU B CA 1
ATOM 3079 C C . LEU B 1 43 ? -0.889 33.312 -4.168 1 97.38 43 LEU B C 1
ATOM 3081 O O . LEU B 1 43 ? -1.801 32.938 -4.902 1 97.38 43 LEU B O 1
ATOM 3085 N N . ARG B 1 44 ? -0.664 32.781 -3 1 97.94 44 ARG B N 1
ATOM 3086 C CA . ARG B 1 44 ? -1.51 31.719 -2.459 1 97.94 44 ARG B CA 1
ATOM 3087 C C . ARG B 1 44 ? -2.938 32.219 -2.252 1 97.94 44 ARG B C 1
ATOM 3089 O O . ARG B 1 44 ? -3.896 31.516 -2.602 1 97.94 44 ARG B O 1
ATOM 3096 N N . ILE B 1 45 ? -3.092 33.406 -1.704 1 98.25 45 ILE B N 1
ATOM 3097 C CA . ILE B 1 45 ? -4.414 33.969 -1.445 1 98.25 45 ILE B CA 1
ATOM 3098 C C . ILE B 1 45 ? -5.152 34.188 -2.766 1 98.25 45 ILE B C 1
ATOM 3100 O O . ILE B 1 45 ? -6.34 33.875 -2.875 1 98.25 45 ILE B O 1
ATOM 3104 N N . ARG B 1 46 ? -4.434 34.656 -3.777 1 98 46 ARG B N 1
ATOM 3105 C CA . ARG B 1 46 ? -5.043 34.812 -5.094 1 98 46 ARG B CA 1
ATOM 3106 C C . ARG B 1 46 ? -5.484 33.469 -5.66 1 98 46 ARG B C 1
ATOM 3108 O O . ARG B 1 46 ? -6.559 33.344 -6.258 1 98 46 ARG B O 1
ATOM 3115 N N . TYR B 1 47 ? -4.602 32.5 -5.461 1 97.06 47 TYR B N 1
ATOM 3116 C CA . TYR B 1 47 ? -4.926 31.125 -5.871 1 97.06 47 TYR B CA 1
ATOM 3117 C C . TYR B 1 47 ? -6.215 30.656 -5.215 1 97.06 47 TYR B C 1
ATOM 3119 O O . TYR B 1 47 ? -7.086 30.094 -5.883 1 97.06 47 TYR B O 1
ATOM 3127 N N . MET B 1 48 ? -6.344 30.859 -3.93 1 98.06 48 MET B N 1
ATOM 3128 C CA . MET B 1 48 ? -7.531 30.469 -3.176 1 98.06 48 MET B CA 1
ATOM 3129 C C . MET B 1 48 ? -8.781 31.141 -3.74 1 98.06 48 MET B C 1
ATOM 3131 O O . MET B 1 48 ? -9.797 30.484 -3.965 1 98.06 48 MET B O 1
ATOM 3135 N N . ASP B 1 49 ? -8.695 32.438 -4.059 1 97.94 49 ASP B N 1
ATOM 3136 C CA . ASP B 1 49 ? -9.812 33.188 -4.629 1 97.94 49 ASP B CA 1
ATOM 3137 C C . ASP B 1 49 ? -10.203 32.625 -5.992 1 97.94 49 ASP B C 1
ATOM 3139 O O . ASP B 1 49 ? -11.391 32.438 -6.277 1 97.94 49 ASP B O 1
ATOM 3143 N N . GLU B 1 50 ? -9.203 32.312 -6.754 1 97.31 50 GLU B N 1
ATOM 3144 C CA . GLU B 1 50 ? -9.422 31.797 -8.102 1 97.31 50 GLU B CA 1
ATOM 3145 C C . GLU B 1 50 ? -10.156 30.453 -8.07 1 97.31 50 GLU B C 1
ATOM 3147 O O . GLU B 1 50 ? -10.914 30.141 -8.984 1 97.31 50 GLU B O 1
ATOM 3152 N N . HIS B 1 51 ? -9.961 29.703 -6.988 1 96.88 51 HIS B N 1
ATOM 3153 C CA . HIS B 1 51 ? -10.469 28.344 -6.977 1 96.88 51 HIS B CA 1
ATOM 3154 C C . HIS B 1 51 ? -11.609 28.188 -5.977 1 96.88 51 HIS B C 1
ATOM 3156 O O . HIS B 1 51 ? -12.062 27.078 -5.703 1 96.88 51 HIS B O 1
ATOM 3162 N N . GLY B 1 52 ? -12.008 29.25 -5.371 1 97.12 52 GLY B N 1
ATOM 3163 C CA . GLY B 1 52 ? -13.164 29.234 -4.488 1 97.12 52 GLY B CA 1
ATOM 3164 C C . GLY B 1 52 ? -12.883 28.562 -3.158 1 97.12 52 GLY B C 1
ATOM 3165 O O . GLY B 1 52 ? -13.742 27.844 -2.629 1 97.12 52 GLY B O 1
ATOM 3166 N N . ILE B 1 53 ? -11.68 28.688 -2.666 1 98.12 53 ILE B N 1
ATOM 3167 C CA . ILE B 1 53 ? -11.312 28.141 -1.365 1 98.12 53 ILE B CA 1
ATOM 3168 C C . ILE B 1 53 ? -11.25 29.266 -0.333 1 98.12 53 ILE B C 1
ATOM 3170 O O . ILE B 1 53 ? -10.594 30.297 -0.557 1 98.12 53 ILE B O 1
ATOM 3174 N N . ASP B 1 54 ? -11.859 29.078 0.792 1 97.88 54 ASP B N 1
ATOM 3175 C CA . ASP B 1 54 ? -11.969 30.141 1.792 1 97.88 54 ASP B CA 1
ATOM 3176 C C . ASP B 1 54 ? -10.789 30.094 2.762 1 97.88 54 ASP B C 1
ATOM 3178 O O . ASP B 1 54 ? -10.281 31.141 3.174 1 97.88 54 ASP B O 1
ATOM 3182 N N . VAL B 1 55 ? -10.398 28.938 3.135 1 98.31 55 VAL B N 1
ATOM 3183 C CA . VAL B 1 55 ? -9.359 28.797 4.148 1 98.31 55 VAL B CA 1
ATOM 3184 C C . VAL B 1 55 ? -8.406 27.672 3.771 1 98.31 55 VAL B C 1
ATOM 3186 O O . VAL B 1 55 ? -8.836 26.609 3.297 1 98.31 55 VAL B O 1
ATOM 3189 N N . HIS B 1 56 ? -7.109 27.875 3.908 1 98.56 56 HIS B N 1
ATOM 3190 C CA . HIS B 1 56 ? -6.09 26.828 3.787 1 98.56 56 HIS B CA 1
ATOM 3191 C C . HIS B 1 56 ? -5.461 26.516 5.141 1 98.56 56 HIS B C 1
ATOM 3193 O O . HIS B 1 56 ? -5.043 27.422 5.863 1 98.56 56 HIS B O 1
ATOM 3199 N N . CYS B 1 57 ? -5.473 25.266 5.551 1 98.62 57 CYS B N 1
ATOM 3200 C CA . CYS B 1 57 ? -4.52 24.828 6.562 1 98.62 57 CYS B CA 1
ATOM 3201 C C . CYS B 1 57 ? -3.135 24.641 5.961 1 98.62 57 CYS B C 1
ATOM 3203 O O . CYS B 1 57 ? -2.959 23.844 5.035 1 98.62 57 CYS B O 1
ATOM 3205 N N . LEU B 1 58 ? -2.158 25.344 6.449 1 98.69 58 LEU B N 1
ATOM 3206 C CA . LEU B 1 58 ? -0.803 25.297 5.914 1 98.69 58 LEU B CA 1
ATOM 3207 C C . LEU B 1 58 ? 0.061 24.312 6.691 1 98.69 58 LEU B C 1
ATOM 3209 O O . LEU B 1 58 ? 0.488 24.609 7.812 1 98.69 58 LEU B O 1
ATOM 3213 N N . VAL B 1 59 ? 0.332 23.156 6.074 1 98.56 59 VAL B N 1
ATOM 3214 C CA . VAL B 1 59 ? 1.114 22.094 6.695 1 98.56 59 VAL B CA 1
ATOM 3215 C C . VAL B 1 59 ? 2.547 22.125 6.172 1 98.56 59 VAL B C 1
ATOM 3217 O O . VAL B 1 59 ? 2.77 22.188 4.957 1 98.56 59 VAL B O 1
ATOM 3220 N N . PRO B 1 60 ? 3.521 22.141 7.082 1 97.19 60 PRO B N 1
ATOM 3221 C CA . PRO B 1 60 ? 4.918 22.125 6.637 1 97.19 60 PRO B CA 1
ATOM 3222 C C . PRO B 1 60 ? 5.285 20.859 5.871 1 97.19 60 PRO B C 1
ATOM 3224 O O . PRO B 1 60 ? 4.582 19.844 5.973 1 97.19 60 PRO B O 1
ATOM 3227 N N . LEU B 1 61 ? 6.332 20.969 5.062 1 95.06 61 LEU B N 1
ATOM 3228 C CA . LEU B 1 61 ? 6.898 19.844 4.336 1 95.06 61 LEU B CA 1
ATOM 3229 C C . LEU B 1 61 ? 8.07 19.234 5.098 1 95.06 61 LEU B C 1
ATOM 3231 O O . LEU B 1 61 ? 8.688 19.922 5.93 1 95.06 61 LEU B O 1
ATOM 3235 N N . PRO B 1 62 ? 8.328 18 4.836 1 95.12 62 PRO B N 1
ATOM 3236 C CA . PRO B 1 62 ? 9.391 17.312 5.57 1 95.12 62 PRO B CA 1
ATOM 3237 C C . PRO B 1 62 ? 10.789 17.672 5.062 1 95.12 62 PRO B C 1
ATOM 3239 O O . PRO B 1 62 ? 11.609 16.781 4.816 1 95.12 62 PRO B O 1
ATOM 3242 N N . TRP B 1 63 ? 11.172 18.891 5.098 1 93.56 63 TRP B N 1
ATOM 3243 C CA . TRP B 1 63 ? 12.422 19.328 4.492 1 93.56 63 TRP B CA 1
ATOM 3244 C C . TRP B 1 63 ? 13.562 19.281 5.512 1 93.56 63 TRP B C 1
ATOM 3246 O O . TRP B 1 63 ? 14.727 19.125 5.141 1 93.56 63 TRP B O 1
ATOM 3256 N N . LEU B 1 64 ? 13.203 19.484 6.789 1 94.12 64 LEU B N 1
ATOM 3257 C CA . LEU B 1 64 ? 14.211 19.25 7.816 1 94.12 64 LEU B CA 1
ATOM 3258 C C . LEU B 1 64 ? 14.695 17.812 7.797 1 94.12 64 LEU B C 1
ATOM 3260 O O . LEU B 1 64 ? 15.891 17.547 7.961 1 94.12 64 LEU B O 1
ATOM 3264 N N . GLU B 1 65 ? 13.789 16.875 7.512 1 91.31 65 GLU B N 1
ATOM 3265 C CA . GLU B 1 65 ? 14.086 15.453 7.445 1 91.31 65 GLU B CA 1
ATOM 3266 C C . GLU B 1 65 ? 15.039 15.141 6.297 1 91.31 65 GLU B C 1
ATOM 3268 O O . GLU B 1 65 ? 15.734 14.117 6.32 1 91.31 65 GLU B O 1
ATOM 3273 N N . CYS B 1 66 ? 15.109 15.977 5.344 1 88.56 66 CYS B N 1
ATOM 3274 C CA . CYS B 1 66 ? 15.992 15.789 4.195 1 88.56 66 CYS B CA 1
ATOM 3275 C C . CYS B 1 66 ? 17.422 16.203 4.527 1 88.56 66 CYS B C 1
ATOM 3277 O O . CYS B 1 66 ? 18.328 15.992 3.732 1 88.56 66 CYS B O 1
ATOM 3279 N N . GLU B 1 67 ? 17.594 16.859 5.598 1 91.5 67 GLU B N 1
ATOM 3280 C CA . GLU B 1 67 ? 18.906 17.203 6.141 1 91.5 67 GLU B CA 1
ATOM 3281 C C . GLU B 1 67 ? 19.188 16.422 7.418 1 91.5 67 GLU B C 1
ATOM 3283 O O . GLU B 1 67 ? 19.094 16.969 8.523 1 91.5 67 GLU B O 1
ATOM 3288 N N . PRO B 1 68 ? 19.656 15.188 7.215 1 89.19 68 PRO B N 1
ATOM 3289 C CA . PRO B 1 68 ? 19.734 14.281 8.359 1 89.19 68 PRO B CA 1
ATOM 3290 C C . PRO B 1 68 ? 20.656 14.805 9.461 1 89.19 68 PRO B C 1
ATOM 3292 O O . PRO B 1 68 ? 20.391 14.602 10.648 1 89.19 68 PRO B O 1
ATOM 3295 N N . GLY B 1 69 ? 21.766 15.422 9.094 1 91.56 69 GLY B N 1
ATOM 3296 C CA . GLY B 1 69 ? 22.656 15.992 10.094 1 91.56 69 GLY B CA 1
ATOM 3297 C C . GLY B 1 69 ? 22 17.062 10.945 1 91.56 69 GLY B C 1
ATOM 3298 O O . GLY B 1 69 ? 22.25 17.125 12.156 1 91.56 69 GLY B O 1
ATOM 3299 N N . LEU B 1 70 ? 21.203 17.891 10.383 1 94.31 70 LEU B N 1
ATOM 3300 C CA . LEU B 1 70 ? 20.484 18.922 11.102 1 94.31 70 LEU B CA 1
ATOM 3301 C C . LEU B 1 70 ? 19.328 18.344 11.906 1 94.31 70 LEU B C 1
ATOM 3303 O O . LEU B 1 70 ? 19.109 18.719 13.062 1 94.31 70 LEU B O 1
ATOM 3307 N N . HIS B 1 71 ? 18.688 17.391 11.32 1 94.56 71 HIS B N 1
ATOM 3308 C CA . HIS B 1 71 ? 17.516 16.766 11.922 1 94.56 71 HIS B CA 1
ATOM 3309 C C . HIS B 1 71 ? 17.891 15.992 13.188 1 94.56 71 HIS B C 1
ATOM 3311 O O . HIS B 1 71 ? 17.125 15.953 14.148 1 94.56 71 HIS B O 1
ATOM 3317 N N . ALA B 1 72 ? 19.125 15.477 13.188 1 93.81 72 ALA B N 1
ATOM 3318 C CA . ALA B 1 72 ? 19.562 14.617 14.289 1 93.81 72 ALA B CA 1
ATOM 3319 C C . ALA B 1 72 ? 20.078 15.445 15.453 1 93.81 72 ALA B C 1
ATOM 3321 O O . ALA B 1 72 ? 20.156 14.961 16.578 1 93.81 72 ALA B O 1
ATOM 3322 N N . ASP B 1 73 ? 20.5 16.672 15.172 1 95.88 73 ASP B N 1
ATOM 3323 C CA . ASP B 1 73 ? 21.031 17.562 16.188 1 95.88 73 ASP B CA 1
ATOM 3324 C C . ASP B 1 73 ? 19.906 18.297 16.922 1 95.88 73 ASP B C 1
ATOM 3326 O O . ASP B 1 73 ? 19.219 19.125 16.328 1 95.88 73 ASP B O 1
ATOM 3330 N N . GLU B 1 74 ? 19.781 18.031 18.188 1 95.62 74 GLU B N 1
ATOM 3331 C CA . GLU B 1 74 ? 18.672 18.562 18.953 1 95.62 74 GLU B CA 1
ATOM 3332 C C . GLU B 1 74 ? 18.609 20.094 18.859 1 95.62 74 GLU B C 1
ATOM 3334 O O . GLU B 1 74 ? 17.547 20.672 18.594 1 95.62 74 GLU B O 1
ATOM 3339 N N . GLY B 1 75 ? 19.719 20.719 19.141 1 96.81 75 GLY B N 1
ATOM 3340 C CA . GLY B 1 75 ? 19.766 22.172 19.109 1 96.81 75 GLY B CA 1
ATOM 3341 C C . GLY B 1 75 ? 19.469 22.75 17.734 1 96.81 75 GLY B C 1
ATOM 3342 O O . GLY B 1 75 ? 18.672 23.703 17.609 1 96.81 75 GLY B O 1
ATOM 3343 N N . LYS B 1 76 ? 20.078 22.219 16.703 1 97.25 76 LYS B N 1
ATOM 3344 C CA . LYS B 1 76 ? 19.891 22.719 15.352 1 97.25 76 LYS B CA 1
ATOM 3345 C C . LYS B 1 76 ? 18.469 22.453 14.852 1 97.25 76 LYS B C 1
ATOM 3347 O O . LYS B 1 76 ? 17.875 23.297 14.18 1 97.25 76 LYS B O 1
ATOM 3352 N N . ALA B 1 77 ? 17.969 21.297 15.164 1 97.75 77 ALA B N 1
ATOM 3353 C CA . ALA B 1 77 ? 16.609 20.969 14.766 1 97.75 77 ALA B CA 1
ATOM 3354 C C . ALA B 1 77 ? 15.594 21.891 15.438 1 97.75 77 ALA B C 1
ATOM 3356 O O . ALA B 1 77 ? 14.656 22.375 14.789 1 97.75 77 ALA B O 1
ATOM 3357 N N . LEU B 1 78 ? 15.797 22.109 16.703 1 97.94 78 LEU B N 1
ATOM 3358 C CA . LEU B 1 78 ? 14.906 23 17.438 1 97.94 78 LEU B CA 1
ATOM 3359 C C . LEU B 1 78 ? 14.953 24.406 16.859 1 97.94 78 LEU B C 1
ATOM 3361 O O . LEU B 1 78 ? 13.914 25.047 16.672 1 97.94 78 LEU B O 1
ATOM 3365 N N . GLU B 1 79 ? 16.141 24.875 16.594 1 98 79 GLU B N 1
ATOM 3366 C CA . GLU B 1 79 ? 16.297 26.203 16.016 1 98 79 GLU B CA 1
ATOM 3367 C C . GLU B 1 79 ? 15.602 26.312 14.664 1 98 79 GLU B C 1
ATOM 3369 O O . GLU B 1 79 ? 14.898 27.281 14.391 1 98 79 GLU B O 1
ATOM 3374 N N . ALA B 1 80 ? 15.812 25.328 13.836 1 98.06 80 ALA B N 1
ATOM 3375 C CA . ALA B 1 80 ? 15.172 25.312 12.523 1 98.06 80 ALA B CA 1
ATOM 3376 C C . ALA B 1 80 ? 13.648 25.344 12.648 1 98.06 80 ALA B C 1
ATOM 3378 O O . ALA B 1 80 ? 12.977 26.094 11.93 1 98.06 80 ALA B O 1
ATOM 3379 N N . CYS B 1 81 ? 13.133 24.578 13.562 1 98.56 81 CYS B N 1
ATOM 3380 C CA . CYS B 1 81 ? 11.688 24.531 13.773 1 98.56 81 CYS B CA 1
ATOM 3381 C C . CYS B 1 81 ? 11.164 25.859 14.281 1 98.56 81 CYS B C 1
ATOM 3383 O O . CYS B 1 81 ? 10.102 26.312 13.859 1 98.56 81 CYS B O 1
ATOM 3385 N N . ARG B 1 82 ? 11.898 26.484 15.156 1 98.62 82 ARG B N 1
ATOM 3386 C CA . ARG B 1 82 ? 11.484 27.766 15.703 1 98.62 82 ARG B CA 1
ATOM 3387 C C . ARG B 1 82 ? 11.414 28.828 14.602 1 98.62 82 ARG B C 1
ATOM 3389 O O . ARG B 1 82 ? 10.469 29.625 14.547 1 98.62 82 ARG B O 1
ATOM 3396 N N . ILE B 1 83 ? 12.383 28.812 13.719 1 98.5 83 ILE B N 1
ATOM 3397 C CA . ILE B 1 83 ? 12.406 29.75 12.602 1 98.5 83 ILE B CA 1
ATOM 3398 C C . ILE B 1 83 ? 11.203 29.5 11.695 1 98.5 83 ILE B C 1
ATOM 3400 O O . ILE B 1 83 ? 10.508 30.453 11.312 1 98.5 83 ILE B O 1
ATOM 3404 N N . ALA B 1 84 ? 10.945 28.266 11.414 1 98.44 84 ALA B N 1
ATOM 3405 C CA . ALA B 1 84 ? 9.812 27.906 10.57 1 98.44 84 ALA B CA 1
ATOM 3406 C C . ALA B 1 84 ? 8.492 28.344 11.203 1 98.44 84 ALA B C 1
ATOM 3408 O O . ALA B 1 84 ? 7.648 28.953 10.531 1 98.44 84 ALA B O 1
ATOM 3409 N N . ASN B 1 85 ? 8.344 28.062 12.484 1 98.81 85 ASN B N 1
ATOM 3410 C CA . ASN B 1 85 ? 7.094 28.328 13.18 1 98.81 85 ASN B CA 1
ATOM 3411 C C . ASN B 1 85 ? 6.871 29.828 13.367 1 98.81 85 ASN B C 1
ATOM 3413 O O . ASN B 1 85 ? 5.738 30.312 13.273 1 98.81 85 ASN B O 1
ATOM 3417 N N . ASP B 1 86 ? 7.961 30.578 13.641 1 98.81 86 ASP B N 1
ATOM 3418 C CA . ASP B 1 86 ? 7.84 32.031 13.742 1 98.81 86 ASP B CA 1
ATOM 3419 C C . ASP B 1 86 ? 7.391 32.656 12.422 1 98.81 86 ASP B C 1
ATOM 3421 O O . ASP B 1 86 ? 6.531 33.531 12.398 1 98.81 86 ASP B O 1
ATOM 3425 N N . GLU B 1 87 ? 7.969 32.156 11.391 1 98.44 87 GLU B N 1
ATOM 3426 C CA . GLU B 1 87 ? 7.57 32.688 10.078 1 98.44 87 GLU B CA 1
ATOM 3427 C C . GLU B 1 87 ? 6.137 32.281 9.742 1 98.44 87 GLU B C 1
ATOM 3429 O O . GLU B 1 87 ? 5.371 33.062 9.203 1 98.44 87 GLU B O 1
ATOM 3434 N N . MET B 1 88 ? 5.77 31.047 10.008 1 98.69 88 MET B N 1
ATOM 3435 C CA . MET B 1 88 ? 4.398 30.594 9.773 1 98.69 88 MET B CA 1
ATOM 3436 C C . MET B 1 88 ? 3.404 31.469 10.516 1 98.69 88 MET B C 1
ATOM 3438 O O . MET B 1 88 ? 2.383 31.875 9.961 1 98.69 88 MET B O 1
ATOM 3442 N N . ALA B 1 89 ? 3.719 31.797 11.742 1 98.69 89 ALA B N 1
ATOM 3443 C CA . ALA B 1 89 ? 2.854 32.656 12.547 1 98.69 89 ALA B CA 1
ATOM 3444 C C . ALA B 1 89 ? 2.693 34.031 11.906 1 98.69 89 ALA B C 1
ATOM 3446 O O . ALA B 1 89 ? 1.592 34.594 11.883 1 98.69 89 ALA B O 1
ATOM 3447 N N . ARG B 1 90 ? 3.789 34.562 11.398 1 98.38 90 ARG B N 1
ATOM 3448 C CA . ARG B 1 90 ? 3.738 35.875 10.734 1 98.38 90 ARG B CA 1
ATOM 3449 C C . ARG B 1 90 ? 2.889 35.812 9.469 1 98.38 90 ARG B C 1
ATOM 3451 O O . ARG B 1 90 ? 2.119 36.719 9.188 1 98.38 90 ARG B O 1
ATOM 3458 N N . VAL B 1 91 ? 3.07 34.75 8.734 1 98 91 VAL B N 1
ATOM 3459 C CA . VAL B 1 91 ? 2.324 34.531 7.5 1 98 91 VAL B CA 1
ATOM 3460 C C . VAL B 1 91 ? 0.83 34.438 7.809 1 98 91 VAL B C 1
ATOM 3462 O O . VAL B 1 91 ? 0.019 35.125 7.164 1 98 91 VAL B O 1
ATOM 3465 N N . VAL B 1 92 ? 0.441 33.688 8.789 1 97.94 92 VAL B N 1
ATOM 3466 C CA . VAL B 1 92 ? -0.955 33.5 9.164 1 97.94 92 VAL B CA 1
ATOM 3467 C C . VAL B 1 92 ? -1.55 34.812 9.672 1 97.94 92 VAL B C 1
ATOM 3469 O O . VAL B 1 92 ? -2.697 35.125 9.359 1 97.94 92 VAL B O 1
ATOM 3472 N N . ALA B 1 93 ? -0.787 35.562 10.383 1 97.56 93 ALA B N 1
ATOM 3473 C CA . ALA B 1 93 ? -1.252 36.812 10.961 1 97.56 93 ALA B CA 1
ATOM 3474 C C . ALA B 1 93 ? -1.646 37.812 9.875 1 97.56 93 ALA B C 1
ATOM 3476 O O . ALA B 1 93 ? -2.477 38.688 10.102 1 97.56 93 ALA B O 1
ATOM 3477 N N . ARG B 1 94 ? -1.076 37.656 8.703 1 97.5 94 ARG B N 1
ATOM 3478 C CA . ARG B 1 94 ? -1.416 38.562 7.598 1 97.5 94 ARG B CA 1
ATOM 3479 C C . ARG B 1 94 ? -2.824 38.281 7.086 1 97.5 94 ARG B C 1
ATOM 3481 O O . ARG B 1 94 ? -3.479 39.156 6.539 1 97.5 94 ARG B O 1
ATOM 3488 N N . PHE B 1 95 ? -3.273 37.031 7.188 1 96.94 95 PHE B N 1
ATOM 3489 C CA . PHE B 1 95 ? -4.602 36.625 6.734 1 96.94 95 PHE B CA 1
ATOM 3490 C C . PHE B 1 95 ? -5.246 35.656 7.73 1 96.94 95 PHE B C 1
ATOM 3492 O O . PHE B 1 95 ? -5.562 34.531 7.387 1 96.94 95 PHE B O 1
ATOM 3499 N N . PRO B 1 96 ? -5.57 36.156 8.945 1 95.25 96 PRO B N 1
ATOM 3500 C CA . PRO B 1 96 ? -5.988 35.25 10.031 1 95.25 96 PRO B CA 1
ATOM 3501 C C . PRO B 1 96 ? -7.336 34.594 9.773 1 95.25 96 PRO B C 1
ATOM 3503 O O . PRO B 1 96 ? -7.66 33.594 10.391 1 95.25 96 PRO B O 1
ATOM 3506 N N . ASP B 1 97 ? -8.141 35.156 8.82 1 94.75 97 ASP B N 1
ATOM 3507 C CA . ASP B 1 97 ? -9.438 34.562 8.516 1 94.75 97 ASP B CA 1
ATOM 3508 C C . ASP B 1 97 ? -9.344 33.594 7.324 1 94.75 97 ASP B C 1
ATOM 3510 O O . ASP B 1 97 ? -10.328 32.969 6.961 1 94.75 97 ASP B O 1
ATOM 3514 N N . ARG B 1 98 ? -8.117 33.469 6.73 1 97.25 98 ARG B N 1
ATOM 3515 C CA . ARG B 1 98 ? -7.969 32.719 5.5 1 97.25 98 ARG B CA 1
ATOM 3516 C C . ARG B 1 98 ? -6.98 31.562 5.688 1 97.25 98 ARG B C 1
ATOM 3518 O O . ARG B 1 98 ? -6.934 30.641 4.871 1 97.25 98 ARG B O 1
ATOM 3525 N N . LEU B 1 99 ? -6.191 31.672 6.754 1 98.06 99 LEU B N 1
ATOM 3526 C CA . LEU B 1 99 ? -5.098 30.719 6.902 1 98.06 99 LEU B CA 1
ATOM 3527 C C . LEU B 1 99 ? -5.078 30.125 8.305 1 98.06 99 LEU B C 1
ATOM 3529 O O . LEU B 1 99 ? -5.336 30.828 9.289 1 98.06 99 LEU B O 1
ATOM 3533 N N . ILE B 1 100 ? -4.82 28.875 8.453 1 98.25 100 ILE B N 1
ATOM 3534 C CA . ILE B 1 100 ? -4.551 28.156 9.695 1 98.25 100 ILE B CA 1
ATOM 3535 C C . ILE B 1 100 ? -3.156 27.531 9.633 1 98.25 100 ILE B C 1
ATOM 3537 O O . ILE B 1 100 ? -2.814 26.844 8.672 1 98.25 100 ILE B O 1
ATOM 3541 N N . GLY B 1 101 ? -2.359 27.812 10.609 1 98.62 101 GLY B N 1
ATOM 3542 C CA . GLY B 1 101 ? -0.988 27.328 10.609 1 98.62 101 GLY B CA 1
ATOM 3543 C C . GLY B 1 101 ? -0.814 26.031 11.359 1 98.62 101 GLY B C 1
ATOM 3544 O O . GLY B 1 101 ? -1.448 25.812 12.398 1 98.62 101 GLY B O 1
ATOM 3545 N N . VAL B 1 102 ? 0.046 25.141 10.859 1 98.88 102 VAL B N 1
ATOM 3546 C CA . VAL B 1 102 ? 0.501 23.906 11.492 1 98.88 102 VAL B CA 1
ATOM 3547 C C . VAL B 1 102 ? 2 23.984 11.773 1 98.88 102 VAL B C 1
ATOM 3549 O O . VAL B 1 102 ? 2.768 24.469 10.938 1 98.88 102 VAL B O 1
ATOM 3552 N N . ALA B 1 103 ? 2.367 23.531 12.883 1 98.81 103 ALA B N 1
ATOM 3553 C CA . ALA B 1 103 ? 3.74 23.766 13.32 1 98.81 103 ALA B CA 1
ATOM 3554 C C . ALA B 1 103 ? 4.652 22.609 12.938 1 98.81 103 ALA B C 1
ATOM 3556 O O . ALA B 1 103 ? 4.207 21.453 12.875 1 98.81 103 ALA B O 1
ATOM 3557 N N . LEU B 1 104 ? 5.898 22.938 12.68 1 98.44 104 LEU B N 1
ATOM 3558 C CA . LEU B 1 104 ? 6.992 21.984 12.609 1 98.44 104 LEU B CA 1
ATOM 3559 C C . LEU B 1 104 ? 7.527 21.672 14 1 98.44 104 LEU B C 1
ATOM 3561 O O . LEU B 1 104 ? 7.688 22.578 14.828 1 98.44 104 LEU B O 1
ATOM 3565 N N . ILE B 1 105 ? 7.793 20.438 14.289 1 98.06 105 ILE B N 1
ATOM 3566 C CA . ILE B 1 105 ? 8.383 20.094 15.578 1 98.06 105 ILE B CA 1
ATOM 3567 C C . ILE B 1 105 ? 9.617 19.234 15.367 1 98.06 105 ILE B C 1
ATOM 3569 O O . ILE B 1 105 ? 9.672 18.438 14.414 1 98.06 105 ILE B O 1
ATOM 3573 N N . PRO B 1 106 ? 10.586 19.422 16.234 1 96.75 106 PRO B N 1
ATOM 3574 C CA . PRO B 1 106 ? 11.742 18.531 16.188 1 96.75 106 PRO B CA 1
ATOM 3575 C C . PRO B 1 106 ? 11.461 17.172 16.812 1 96.75 106 PRO B C 1
ATOM 3577 O O . PRO B 1 106 ? 10.906 17.094 17.922 1 96.75 106 PRO B O 1
ATOM 3580 N N . THR B 1 107 ? 11.664 16.047 16.172 1 95.75 107 THR B N 1
ATOM 3581 C CA . THR B 1 107 ? 11.367 14.719 16.734 1 95.75 107 THR B CA 1
ATOM 3582 C C . THR B 1 107 ? 12.625 14.086 17.312 1 95.75 107 THR B C 1
ATOM 3584 O O . THR B 1 107 ? 12.758 12.867 17.359 1 95.75 107 THR B O 1
ATOM 3587 N N . THR B 1 108 ? 13.547 14.914 17.797 1 94.19 108 THR B N 1
ATOM 3588 C CA . THR B 1 108 ? 14.805 14.445 18.359 1 94.19 108 THR B CA 1
ATOM 3589 C C . THR B 1 108 ? 14.578 13.852 19.75 1 94.19 108 THR B C 1
ATOM 3591 O O . THR B 1 108 ? 14.977 12.711 20.016 1 94.19 108 THR B O 1
ATOM 3594 N N . THR B 1 109 ? 13.93 14.656 20.656 1 95.81 109 THR B N 1
ATOM 3595 C CA . THR B 1 109 ? 13.664 14.203 22.016 1 95.81 109 THR B CA 1
ATOM 3596 C C . THR B 1 109 ? 12.227 14.531 22.422 1 95.81 109 THR B C 1
ATOM 3598 O O . THR B 1 109 ? 11.594 15.406 21.828 1 95.81 109 THR B O 1
ATOM 3601 N N . GLU B 1 110 ? 11.812 13.781 23.422 1 97.5 110 GLU B N 1
ATOM 3602 C CA . GLU B 1 110 ? 10.484 14.039 23.984 1 97.5 110 GLU B CA 1
ATOM 3603 C C . GLU B 1 110 ? 10.352 15.477 24.469 1 97.5 110 GLU B C 1
ATOM 3605 O O . GLU B 1 110 ? 9.359 16.156 24.172 1 97.5 110 GLU B O 1
ATOM 3610 N N . GLN B 1 111 ? 11.328 15.938 25.109 1 97.5 111 GLN B N 1
ATOM 3611 C CA . GLN B 1 111 ? 11.305 17.281 25.688 1 97.5 111 GLN B CA 1
ATOM 3612 C C . GLN B 1 111 ? 11.234 18.344 24.594 1 97.5 111 GLN B C 1
ATOM 3614 O O . GLN B 1 111 ? 10.484 19.312 24.719 1 97.5 111 GLN B O 1
ATOM 3619 N N . ALA B 1 112 ? 12.023 18.188 23.578 1 97.56 112 ALA B N 1
ATOM 3620 C CA . ALA B 1 112 ? 12.008 19.125 22.469 1 97.56 112 ALA B CA 1
ATOM 3621 C C . ALA B 1 112 ? 10.633 19.172 21.797 1 97.56 112 ALA B C 1
ATOM 3623 O O . ALA B 1 112 ? 10.148 20.234 21.438 1 97.56 112 ALA B O 1
ATOM 3624 N N . MET B 1 113 ? 10.031 18.031 21.656 1 98.25 113 MET B N 1
ATOM 3625 C CA . MET B 1 113 ? 8.703 17.953 21.062 1 98.25 113 MET B CA 1
ATOM 3626 C C . MET B 1 113 ? 7.672 18.672 21.922 1 98.25 113 MET B C 1
ATOM 3628 O O . MET B 1 113 ? 6.879 19.469 21.406 1 98.25 113 MET B O 1
ATOM 3632 N N . ILE B 1 114 ? 7.727 18.406 23.234 1 98.5 114 ILE B N 1
ATOM 3633 C CA . ILE B 1 114 ? 6.785 19.016 24.172 1 98.5 114 ILE B CA 1
ATOM 3634 C C . ILE B 1 114 ? 6.957 20.531 24.156 1 98.5 114 ILE B C 1
ATOM 3636 O O . ILE B 1 114 ? 5.98 21.281 24.016 1 98.5 114 ILE B O 1
ATOM 3640 N N . GLN B 1 115 ? 8.164 20.953 24.172 1 98.25 115 GLN B N 1
ATOM 3641 C CA . GLN B 1 115 ? 8.477 22.375 24.297 1 98.25 115 GLN B CA 1
ATOM 3642 C C . GLN B 1 115 ? 8 23.156 23.062 1 98.25 115 GLN B C 1
ATOM 3644 O O . GLN B 1 115 ? 7.297 24.156 23.188 1 98.25 115 GLN B O 1
ATOM 3649 N N . GLU B 1 116 ? 8.344 22.703 21.922 1 98.75 116 GLU B N 1
ATOM 3650 C CA . GLU B 1 116 ? 8.023 23.453 20.719 1 98.75 116 GLU B CA 1
ATOM 3651 C C . GLU B 1 116 ? 6.539 23.344 20.375 1 98.75 116 GLU B C 1
ATOM 3653 O O . GLU B 1 116 ? 5.934 24.281 19.875 1 98.75 116 GLU B O 1
ATOM 3658 N N . THR B 1 117 ? 5.953 22.188 20.703 1 98.88 117 THR B N 1
ATOM 3659 C CA . THR B 1 117 ? 4.512 22.062 20.516 1 98.88 117 THR B CA 1
ATOM 3660 C C . THR B 1 117 ? 3.766 23.047 21.406 1 98.88 117 THR B C 1
ATOM 3662 O O . THR B 1 117 ? 2.877 23.766 20.938 1 98.88 117 THR B O 1
ATOM 3665 N N . THR B 1 118 ? 4.172 23.078 22.625 1 98.88 118 THR B N 1
ATOM 3666 C CA . THR B 1 118 ? 3.535 23.984 23.594 1 98.88 118 THR B CA 1
ATOM 3667 C C . THR B 1 118 ? 3.686 25.438 23.156 1 98.88 118 THR B C 1
ATOM 3669 O O . THR B 1 118 ? 2.705 26.188 23.125 1 98.88 118 THR B O 1
ATOM 3672 N N . ARG B 1 119 ? 4.855 25.828 22.734 1 98.88 119 ARG B N 1
ATOM 3673 C CA . ARG B 1 119 ? 5.098 27.188 22.281 1 98.88 119 ARG B CA 1
ATOM 3674 C C . ARG B 1 119 ? 4.273 27.516 21.031 1 98.88 119 ARG B C 1
ATOM 3676 O O . ARG B 1 119 ? 3.596 28.547 20.984 1 98.88 119 ARG B O 1
ATOM 3683 N N . ALA B 1 120 ? 4.328 26.625 20.109 1 98.81 120 ALA B N 1
ATOM 3684 C CA . ALA B 1 120 ? 3.66 26.844 18.828 1 98.81 120 ALA B CA 1
ATOM 3685 C C . ALA B 1 120 ? 2.156 27.016 19.016 1 98.81 120 ALA B C 1
ATOM 3687 O O . ALA B 1 120 ? 1.542 27.875 18.359 1 98.81 120 ALA B O 1
ATOM 3688 N N . VAL B 1 121 ? 1.564 26.266 19.906 1 98.62 121 VAL B N 1
ATOM 3689 C CA . VAL B 1 121 ? 0.116 26.281 20.078 1 98.62 121 VAL B CA 1
ATOM 3690 C C . VAL B 1 121 ? -0.281 27.438 21 1 98.62 121 VAL B C 1
ATOM 3692 O O . VAL B 1 121 ? -1.146 28.25 20.656 1 98.62 121 VAL B O 1
ATOM 3695 N N . LYS B 1 122 ? 0.387 27.641 22.078 1 98.38 122 LYS B N 1
ATOM 3696 C CA . LYS B 1 122 ? -0.03 28.625 23.094 1 98.38 122 LYS B CA 1
ATOM 3697 C C . LYS B 1 122 ? 0.402 30.031 22.703 1 98.38 122 LYS B C 1
ATOM 3699 O O . LYS B 1 122 ? -0.337 30.984 22.922 1 98.38 122 LYS B O 1
ATOM 3704 N N . GLU B 1 123 ? 1.591 30.156 22.141 1 98.56 123 GLU B N 1
ATOM 3705 C CA . GLU B 1 123 ? 2.146 31.484 21.906 1 98.56 123 GLU B CA 1
ATOM 3706 C C . GLU B 1 123 ? 1.93 31.922 20.469 1 98.56 123 GLU B C 1
ATOM 3708 O O . GLU B 1 123 ? 1.708 33.094 20.203 1 98.56 123 GLU B O 1
ATOM 3713 N N . LEU B 1 124 ? 1.979 30.969 19.531 1 98.62 124 LEU B N 1
ATOM 3714 C CA . LEU B 1 124 ? 1.961 31.359 18.125 1 98.62 124 LEU B CA 1
ATOM 3715 C C . LEU B 1 124 ? 0.595 31.078 17.516 1 98.62 124 LEU B C 1
ATOM 3717 O O . LEU B 1 124 ? 0.34 31.469 16.359 1 98.62 124 LEU B O 1
ATOM 3721 N N . GLY B 1 125 ? -0.282 30.344 18.203 1 97.62 125 GLY B N 1
ATOM 3722 C CA . GLY B 1 125 ? -1.65 30.141 17.75 1 97.62 125 GLY B CA 1
ATOM 3723 C C . GLY B 1 125 ? -1.78 29.047 16.703 1 97.62 125 GLY B C 1
ATOM 3724 O O . GLY B 1 125 ? -2.758 29.016 15.953 1 97.62 125 GLY B O 1
ATOM 3725 N N . MET B 1 126 ? -0.817 28.188 16.641 1 98.5 126 MET B N 1
ATOM 3726 C CA . MET B 1 126 ? -0.867 27.094 15.664 1 98.5 126 MET B CA 1
ATOM 3727 C C . MET B 1 126 ? -1.966 26.094 16.016 1 98.5 126 MET B C 1
ATOM 3729 O O . MET B 1 126 ? -2.299 25.922 17.188 1 98.5 126 MET B O 1
ATOM 3733 N N . ALA B 1 127 ? -2.572 25.484 15.023 1 98.62 127 ALA B N 1
ATOM 3734 C CA . ALA B 1 127 ? -3.666 24.531 15.211 1 98.62 127 ALA B CA 1
ATOM 3735 C C . ALA B 1 127 ? -3.146 23.188 15.727 1 98.62 127 ALA B C 1
ATOM 3737 O O . ALA B 1 127 ? -3.889 22.422 16.344 1 98.62 127 ALA B O 1
ATOM 3738 N N . GLY B 1 128 ? -1.979 22.891 15.445 1 98.69 128 GLY B N 1
ATOM 3739 C CA . GLY B 1 128 ? -1.345 21.641 1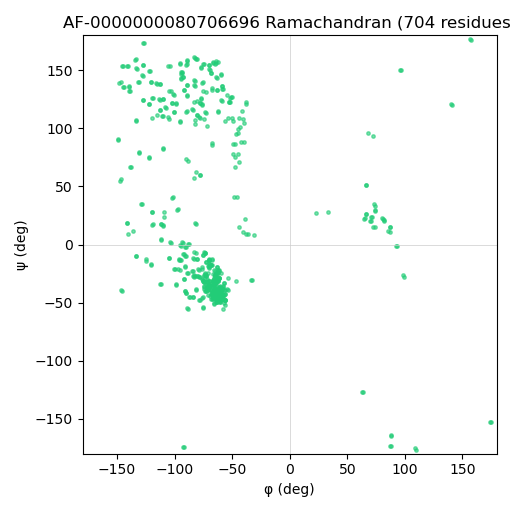5.812 1 98.69 128 GLY B CA 1
ATOM 3740 C C . GLY B 1 128 ? 0.042 21.469 15.227 1 98.69 128 GLY B C 1
ATOM 3741 O O . GLY B 1 128 ? 0.767 22.453 15.039 1 98.69 128 GLY B O 1
ATOM 3742 N N . VAL B 1 129 ? 0.419 20.188 15.047 1 98.88 129 VAL B N 1
ATOM 3743 C CA . VAL B 1 129 ? 1.794 19.906 14.641 1 98.88 129 VAL B CA 1
ATOM 3744 C C . VAL B 1 129 ? 1.805 18.906 13.484 1 98.88 129 VAL B C 1
ATOM 3746 O O . VAL B 1 129 ? 0.888 18.094 13.352 1 98.88 129 VAL B O 1
ATOM 3749 N N . ALA B 1 130 ? 2.857 19.031 12.664 1 98.75 130 ALA B N 1
ATOM 3750 C CA . ALA B 1 130 ? 3.127 18.031 11.648 1 98.75 130 ALA B CA 1
ATOM 3751 C C . ALA B 1 130 ? 4.02 16.922 12.195 1 98.75 130 ALA B C 1
ATOM 3753 O O . ALA B 1 130 ? 5.031 17.188 12.844 1 98.75 130 ALA B O 1
ATOM 3754 N N . LEU B 1 131 ? 3.598 15.727 12.023 1 98.62 131 LEU B N 1
ATOM 3755 C CA . LEU B 1 131 ? 4.398 14.547 12.367 1 98.62 131 LEU B CA 1
ATOM 3756 C C . LEU B 1 131 ? 4.789 13.781 11.109 1 98.62 131 LEU B C 1
ATOM 3758 O O . LEU B 1 131 ? 3.924 13.242 10.414 1 98.62 131 LEU B O 1
ATOM 3762 N N . PHE B 1 132 ? 6.031 13.719 10.836 1 98.25 132 PHE B N 1
ATOM 3763 C CA . PHE B 1 132 ? 6.52 13.047 9.641 1 98.25 132 PHE B CA 1
ATOM 3764 C C . PHE B 1 132 ? 6.84 11.586 9.93 1 98.25 132 PHE B C 1
ATOM 3766 O O . PHE B 1 132 ? 7.465 11.273 10.945 1 98.25 132 PHE B O 1
ATOM 3773 N N . VAL B 1 133 ? 6.371 10.695 9.055 1 98.19 133 VAL B N 1
ATOM 3774 C CA . VAL B 1 133 ? 6.492 9.258 9.281 1 98.19 133 VAL B CA 1
ATOM 3775 C C . VAL B 1 133 ? 7.137 8.594 8.062 1 98.19 133 VAL B C 1
ATOM 3777 O O . VAL B 1 133 ? 7.023 9.102 6.941 1 98.19 133 VAL B O 1
ATOM 3780 N N . GLY B 1 134 ? 7.789 7.461 8.234 1 97.69 134 GLY B N 1
ATOM 3781 C CA . GLY B 1 134 ? 8.492 6.723 7.203 1 97.69 134 GLY B CA 1
ATOM 3782 C C . GLY B 1 134 ? 9.578 5.816 7.75 1 97.69 134 GLY B C 1
ATOM 3783 O O . GLY B 1 134 ? 9.836 5.805 8.953 1 97.69 134 GLY B O 1
ATOM 3784 N N . PRO B 1 135 ? 10.164 5.117 6.906 1 97.25 135 PRO B N 1
ATOM 3785 C CA . PRO B 1 135 ? 11.094 4.078 7.355 1 97.25 135 PRO B CA 1
ATOM 3786 C C . PRO B 1 135 ? 12.32 4.648 8.062 1 97.25 135 PRO B C 1
ATOM 3788 O O . PRO B 1 135 ? 12.938 3.971 8.891 1 97.25 135 PRO B O 1
ATOM 3791 N N . THR B 1 136 ? 12.688 5.902 7.738 1 95.81 136 THR B N 1
ATOM 3792 C CA . THR B 1 136 ? 13.891 6.492 8.32 1 95.81 136 THR B CA 1
ATOM 3793 C C . THR B 1 136 ? 13.539 7.328 9.547 1 95.81 136 THR B C 1
ATOM 3795 O O . THR B 1 136 ? 14.43 7.754 10.281 1 95.81 136 THR B O 1
ATOM 3798 N N . ALA B 1 137 ? 12.258 7.633 9.742 1 96.38 137 ALA B N 1
ATOM 3799 C CA . ALA B 1 137 ? 11.805 8.406 10.898 1 96.38 137 ALA B CA 1
ATOM 3800 C C . ALA B 1 137 ? 11.672 7.52 12.133 1 96.38 137 ALA B C 1
ATOM 3802 O O . ALA B 1 137 ? 11.578 6.293 12.016 1 96.38 137 ALA B O 1
ATOM 3803 N N . LYS B 1 138 ? 11.672 8.117 13.281 1 96.25 138 LYS B N 1
ATOM 3804 C CA . LYS B 1 138 ? 11.367 7.371 14.5 1 96.25 138 LYS B CA 1
ATOM 3805 C C . LYS B 1 138 ? 9.938 6.832 14.469 1 96.25 138 LYS B C 1
ATOM 3807 O O . LYS B 1 138 ? 9.008 7.551 14.102 1 96.25 138 LYS B O 1
ATOM 3812 N N . PRO B 1 139 ? 9.805 5.543 14.82 1 97.81 139 PRO B N 1
ATOM 3813 C CA . PRO B 1 139 ? 8.445 5 14.891 1 97.81 139 PRO B CA 1
ATOM 3814 C C . PRO B 1 139 ? 7.562 5.746 15.883 1 97.81 139 PRO B C 1
ATOM 3816 O O . PRO B 1 139 ? 7.98 6.008 17.016 1 97.81 139 PRO B O 1
ATOM 3819 N N . PRO B 1 140 ? 6.355 6.012 15.477 1 98.06 140 PRO B N 1
ATOM 3820 C CA . PRO B 1 140 ? 5.508 6.859 16.312 1 98.06 140 PRO B CA 1
ATOM 3821 C C . PRO B 1 140 ? 4.992 6.137 17.562 1 98.06 140 PRO B C 1
ATOM 3823 O O . PRO B 1 140 ? 4.355 6.75 18.422 1 98.06 140 PRO B O 1
ATOM 3826 N N . ASP B 1 141 ? 5.238 4.828 17.672 1 96.62 141 ASP B N 1
ATOM 3827 C CA . ASP B 1 141 ? 4.832 4.086 18.859 1 96.62 141 ASP B CA 1
ATOM 3828 C C . ASP B 1 141 ? 5.961 4.035 19.891 1 96.62 141 ASP B C 1
ATOM 3830 O O . ASP B 1 141 ? 5.824 3.396 20.938 1 96.62 141 ASP B O 1
ATOM 3834 N N . MET B 1 142 ? 7.074 4.637 19.625 1 97.19 142 MET B N 1
ATOM 3835 C CA . MET B 1 142 ? 8.164 4.703 20.594 1 97.19 142 MET B CA 1
ATOM 3836 C C . MET B 1 142 ? 7.773 5.543 21.797 1 97.19 142 MET B C 1
ATOM 3838 O O . MET B 1 142 ? 6.992 6.488 21.688 1 97.19 142 MET B O 1
ATOM 3842 N N . ALA B 1 143 ? 8.406 5.309 22.891 1 96.88 143 ALA B N 1
ATOM 3843 C CA . ALA B 1 143 ? 8.086 5.938 24.156 1 96.88 143 ALA B CA 1
ATOM 3844 C C . ALA B 1 143 ? 8.336 7.445 24.109 1 96.88 143 ALA B C 1
ATOM 3846 O O . ALA B 1 143 ? 7.641 8.219 24.781 1 96.88 143 ALA B O 1
ATOM 3847 N N . CYS B 1 144 ? 9.211 7.875 23.297 1 96.44 144 CYS B N 1
ATOM 3848 C CA . CYS B 1 144 ? 9.586 9.289 23.25 1 96.44 144 CYS B CA 1
ATOM 3849 C C . CYS B 1 144 ? 8.453 10.133 22.672 1 96.44 144 CYS B C 1
ATOM 3851 O O . CYS B 1 144 ? 8.469 11.359 22.797 1 96.44 144 CYS B O 1
ATOM 3853 N N . PHE B 1 145 ? 7.461 9.492 22.094 1 98.38 145 PHE B N 1
ATOM 3854 C CA . PHE B 1 145 ? 6.355 10.25 21.516 1 98.38 145 PHE B CA 1
ATOM 3855 C C . PHE B 1 145 ? 5.223 10.422 22.516 1 98.38 145 PHE B C 1
ATOM 3857 O O . PHE B 1 145 ? 4.262 11.141 22.25 1 98.38 145 PHE B O 1
ATOM 3864 N N . GLU B 1 146 ? 5.316 9.75 23.656 1 98 146 GLU B N 1
ATOM 3865 C CA . GLU B 1 146 ? 4.25 9.789 24.656 1 98 146 GLU B CA 1
ATOM 3866 C C . GLU B 1 146 ? 3.945 11.227 25.078 1 98 146 GLU B C 1
ATOM 3868 O O . GLU B 1 146 ? 2.781 11.617 25.188 1 98 146 GLU B O 1
ATOM 3873 N N . GLY B 1 147 ? 4.984 11.938 25.359 1 98.38 147 GLY B N 1
ATOM 3874 C CA . GLY B 1 147 ? 4.816 13.328 25.75 1 98.38 147 GLY B CA 1
ATOM 3875 C C . GLY B 1 147 ? 4.141 14.172 24.672 1 98.38 147 GLY B C 1
ATOM 3876 O O . GLY B 1 147 ? 3.377 15.086 24.984 1 98.38 147 GLY B O 1
ATOM 3877 N N . LEU B 1 148 ? 4.457 13.898 23.422 1 98.75 148 LEU B N 1
ATOM 3878 C CA . LEU B 1 148 ? 3.826 14.617 22.328 1 98.75 148 LEU B CA 1
ATOM 3879 C C . LEU B 1 148 ? 2.318 14.383 22.312 1 98.75 148 LEU B C 1
ATOM 3881 O O . LEU B 1 148 ? 1.538 15.336 22.234 1 98.75 148 LEU B O 1
ATOM 3885 N N . TYR B 1 149 ? 1.922 13.102 22.422 1 98.81 149 TYR B N 1
ATOM 3886 C CA . TYR B 1 149 ? 0.507 12.75 22.375 1 98.81 149 TYR B CA 1
ATOM 3887 C C . TYR B 1 149 ? -0.245 13.367 23.562 1 98.81 149 TYR B C 1
ATOM 3889 O O . TYR B 1 149 ? -1.315 13.953 23.375 1 98.81 149 TYR B O 1
ATOM 3897 N N . ARG B 1 150 ? 0.346 13.273 24.656 1 98.69 150 ARG B N 1
ATOM 3898 C CA . ARG B 1 150 ? -0.245 13.867 25.859 1 98.69 150 ARG B CA 1
ATOM 3899 C C . ARG B 1 150 ? -0.406 15.375 25.688 1 98.69 150 ARG B C 1
ATOM 3901 O O . ARG B 1 150 ? -1.474 15.922 25.969 1 98.69 150 ARG B O 1
ATOM 3908 N N . THR B 1 151 ? 0.613 16.047 25.266 1 98.81 151 THR B N 1
ATOM 3909 C CA . THR B 1 151 ? 0.611 17.5 25.094 1 98.81 151 THR B CA 1
ATOM 3910 C C . THR B 1 151 ? -0.43 17.922 24.062 1 98.81 151 THR B C 1
ATOM 3912 O O . THR B 1 151 ? -1.177 18.875 24.281 1 98.81 151 THR B O 1
ATOM 3915 N N . CYS B 1 152 ? -0.498 17.219 22.969 1 98.81 152 CYS B N 1
ATOM 3916 C CA . CYS B 1 152 ? -1.461 17.562 21.922 1 98.81 152 CYS B CA 1
ATOM 3917 C C . CYS B 1 152 ? -2.891 17.406 22.438 1 98.81 152 CYS B C 1
ATOM 3919 O O . CYS B 1 152 ? -3.738 18.266 22.156 1 98.81 152 CYS B O 1
ATOM 3921 N N . GLU B 1 153 ? -3.113 16.328 23.172 1 98.62 153 GLU B N 1
ATOM 3922 C CA . GLU B 1 153 ? -4.453 16.172 23.719 1 98.62 153 GLU B CA 1
ATOM 3923 C C . GLU B 1 153 ? -4.793 17.297 24.688 1 98.62 153 GLU B C 1
ATOM 3925 O O . GLU B 1 153 ? -5.867 17.891 24.609 1 98.62 153 GLU B O 1
ATOM 3930 N N . GLU B 1 154 ? -3.869 17.578 25.562 1 98.25 154 GLU B N 1
ATOM 3931 C CA . GLU B 1 154 ? -4.086 18.578 26.594 1 98.25 154 GLU B CA 1
ATOM 3932 C C . GLU B 1 154 ? -4.367 19.953 25.969 1 98.25 154 GLU B C 1
ATOM 3934 O O . GLU B 1 154 ? -5.207 20.703 26.469 1 98.25 154 GLU B O 1
ATOM 3939 N N . LEU B 1 155 ? -3.723 20.281 24.906 1 98.19 155 LEU B N 1
ATOM 3940 C CA . LEU B 1 155 ? -3.82 21.609 24.281 1 98.19 155 LEU B CA 1
ATOM 3941 C C . LEU B 1 155 ? -4.938 21.641 23.25 1 98.19 155 LEU B C 1
ATOM 3943 O O . LEU B 1 155 ? -5.266 22.703 22.719 1 98.19 155 LEU B O 1
ATOM 3947 N N . GLY B 1 156 ? -5.488 20.484 22.922 1 97.81 156 GLY B N 1
ATOM 3948 C CA . GLY B 1 156 ? -6.438 20.406 21.828 1 97.81 156 GLY B CA 1
ATOM 3949 C C . GLY B 1 156 ? -5.789 20.578 20.469 1 97.81 156 GLY B C 1
ATOM 3950 O O . GLY B 1 156 ? -6.426 21.062 19.531 1 97.81 156 GLY B O 1
ATOM 3951 N N . ALA B 1 157 ? -4.527 20.297 20.422 1 98.5 157 ALA B N 1
ATOM 3952 C CA . ALA B 1 157 ? -3.764 20.422 19.172 1 98.5 157 ALA B CA 1
ATOM 3953 C C . ALA B 1 157 ? -3.93 19.172 18.312 1 98.5 157 ALA B C 1
ATOM 3955 O O . ALA B 1 157 ? -3.967 18.047 18.828 1 98.5 157 ALA B O 1
ATOM 3956 N N . VAL B 1 158 ? -4.023 19.375 17.047 1 98.75 158 VAL B N 1
ATOM 3957 C CA . VAL B 1 158 ? -4.188 18.281 16.094 1 98.75 158 VAL B CA 1
ATOM 3958 C C . VAL B 1 158 ? -2.818 17.828 15.578 1 98.75 158 VAL B C 1
ATOM 3960 O O . VAL B 1 158 ? -1.92 18.656 15.398 1 98.75 158 VAL B O 1
ATOM 3963 N N . VAL B 1 159 ? -2.635 16.531 15.344 1 98.94 159 VAL B N 1
ATOM 3964 C CA . VAL B 1 159 ? -1.433 16 14.711 1 98.94 159 VAL B CA 1
ATOM 3965 C C . VAL B 1 159 ? -1.703 15.711 13.234 1 98.94 159 VAL B C 1
ATOM 3967 O O . VAL B 1 159 ? -2.52 14.852 12.906 1 98.94 159 VAL B O 1
ATOM 3970 N N . TRP B 1 160 ? -1.047 16.453 12.328 1 98.88 160 TRP B N 1
ATOM 3971 C CA . TRP B 1 160 ? -1.069 16.172 10.898 1 98.88 160 TRP B CA 1
ATOM 3972 C C . TRP B 1 160 ? 0.069 15.227 10.516 1 98.88 160 TRP B C 1
ATOM 3974 O O . TRP B 1 160 ? 1.239 15.617 10.547 1 98.88 160 TRP B O 1
ATOM 3984 N N . MET B 1 161 ? -0.282 14.023 10.078 1 98.62 161 MET B N 1
ATOM 3985 C CA . MET B 1 161 ? 0.756 13.094 9.664 1 98.62 161 MET B CA 1
ATOM 3986 C C . MET B 1 161 ? 1.084 13.266 8.18 1 98.62 161 MET B C 1
ATOM 3988 O O . MET B 1 161 ? 0.184 13.445 7.359 1 98.62 161 MET B O 1
ATOM 3992 N N . HIS B 1 162 ? 2.312 13.25 7.863 1 98.25 162 HIS B N 1
ATOM 3993 C CA . HIS B 1 162 ? 2.814 13.297 6.496 1 98.25 162 HIS B CA 1
ATOM 3994 C C . HIS B 1 162 ? 3.98 12.336 6.297 1 98.25 162 HIS B C 1
ATOM 3996 O O . HIS B 1 162 ? 4.91 12.305 7.105 1 98.25 162 HIS B O 1
ATOM 4002 N N . PRO B 1 163 ? 3.932 11.539 5.227 1 97.5 163 PRO B N 1
ATOM 4003 C CA . PRO B 1 163 ? 5.082 10.672 4.961 1 97.5 163 PRO B CA 1
ATOM 4004 C C . PRO B 1 163 ? 6.316 11.445 4.508 1 97.5 163 PRO B C 1
ATOM 4006 O O . PRO B 1 163 ? 6.191 12.555 3.984 1 97.5 163 PRO B O 1
ATOM 4009 N N . CYS B 1 164 ? 7.512 10.828 4.773 1 96.75 164 CYS B N 1
ATOM 4010 C CA . CYS B 1 164 ? 8.727 11.562 4.434 1 96.75 164 CYS B CA 1
ATOM 4011 C C . CYS B 1 164 ? 9.789 10.617 3.879 1 96.75 164 CYS B C 1
ATOM 4013 O O . CYS B 1 164 ? 10.977 10.945 3.883 1 96.75 164 CYS B O 1
ATOM 4015 N N . ARG B 1 165 ? 9.383 9.398 3.41 1 96.38 165 ARG B N 1
ATOM 4016 C CA . ARG B 1 165 ? 10.336 8.523 2.75 1 96.38 165 ARG B CA 1
ATOM 4017 C C . ARG B 1 165 ? 11.094 9.266 1.653 1 96.38 165 ARG B C 1
ATOM 4019 O O . ARG B 1 165 ? 10.484 9.922 0.808 1 96.38 165 ARG B O 1
ATOM 4026 N N . PRO B 1 166 ? 12.445 9.211 1.712 1 93.62 166 PRO B N 1
ATOM 4027 C CA . PRO B 1 166 ? 13.203 9.867 0.642 1 93.62 166 PRO B CA 1
ATOM 4028 C C . PRO B 1 166 ? 13.344 8.992 -0.6 1 93.62 166 PRO B C 1
ATOM 4030 O O . PRO B 1 166 ? 13.203 7.773 -0.519 1 93.62 166 PRO B O 1
ATOM 4033 N N . GLN B 1 167 ? 13.641 9.57 -1.683 1 91.19 167 GLN B N 1
ATOM 4034 C CA . GLN B 1 167 ? 13.883 8.852 -2.93 1 91.19 167 GLN B CA 1
ATOM 4035 C C . GLN B 1 167 ? 15.07 7.906 -2.797 1 91.19 167 GLN B C 1
ATOM 4037 O O . GLN B 1 167 ? 15.133 6.875 -3.469 1 91.19 167 GLN B O 1
ATOM 4042 N N . SER B 1 168 ? 16 8.258 -1.936 1 94.06 168 SER B N 1
ATOM 4043 C CA . SER B 1 168 ? 17.219 7.457 -1.778 1 94.06 168 SER B CA 1
ATOM 4044 C C . SER B 1 168 ? 16.906 6.121 -1.109 1 94.06 168 SER B C 1
ATOM 4046 O O . SER B 1 168 ? 17.766 5.227 -1.087 1 94.06 168 SER B O 1
ATOM 4048 N N . TYR B 1 169 ? 15.727 5.957 -0.536 1 96.12 169 TYR B N 1
ATOM 4049 C CA . TYR B 1 169 ? 15.344 4.703 0.102 1 96.12 169 TYR B CA 1
ATOM 4050 C C . TYR B 1 169 ? 14.875 3.684 -0.932 1 96.12 169 TYR B C 1
ATOM 4052 O O . TYR B 1 169 ? 13.781 3.801 -1.479 1 96.12 169 TYR B O 1
ATOM 4060 N N . ALA B 1 170 ? 15.617 2.621 -1.148 1 97.38 170 ALA B N 1
ATOM 4061 C CA . ALA B 1 170 ? 15.406 1.673 -2.24 1 97.38 170 ALA B CA 1
ATOM 4062 C C . ALA B 1 170 ? 14.242 0.739 -1.938 1 97.38 170 ALA B C 1
ATOM 4064 O O . ALA B 1 170 ? 13.984 0.413 -0.777 1 97.38 170 ALA B O 1
ATOM 4065 N N . ASP B 1 171 ? 13.594 0.261 -2.996 1 98 171 ASP B N 1
ATOM 4066 C CA . ASP B 1 171 ? 12.492 -0.691 -2.869 1 98 171 ASP B CA 1
ATOM 4067 C C . ASP B 1 171 ? 13.008 -2.129 -2.869 1 98 171 ASP B C 1
ATOM 4069 O O . ASP B 1 171 ? 12.297 -3.049 -2.467 1 98 171 ASP B O 1
ATOM 4073 N N . TYR B 1 172 ? 14.156 -2.344 -3.438 1 98.19 172 TYR B N 1
ATOM 4074 C CA . TYR B 1 172 ? 14.836 -3.631 -3.486 1 98.19 172 TYR B CA 1
ATOM 4075 C C . TYR B 1 172 ? 16.203 -3.551 -2.811 1 98.19 172 TYR B C 1
ATOM 4077 O O . TYR B 1 172 ? 16.922 -2.564 -2.975 1 98.19 172 TYR B O 1
ATOM 4085 N N . ASP B 1 173 ? 16.516 -4.594 -2.088 1 96.75 173 ASP B N 1
ATOM 4086 C CA . ASP B 1 173 ? 17.844 -4.676 -1.504 1 96.75 173 ASP B CA 1
ATOM 4087 C C . ASP B 1 173 ? 18.922 -4.578 -2.582 1 96.75 173 ASP B C 1
ATOM 4089 O O . ASP B 1 173 ? 19.969 -3.951 -2.371 1 96.75 173 ASP B O 1
ATOM 4093 N N . SER B 1 174 ? 18.656 -5.086 -3.777 1 96.25 174 SER B N 1
ATOM 4094 C CA . SER B 1 174 ? 19.609 -5.098 -4.891 1 96.25 174 SER B CA 1
ATOM 4095 C C . SER B 1 174 ? 19.859 -3.689 -5.414 1 96.25 174 SER B C 1
ATOM 4097 O O . SER B 1 174 ? 20.828 -3.453 -6.129 1 96.25 174 SER B O 1
ATOM 4099 N N . TYR B 1 175 ? 19 -2.807 -5.082 1 97.06 175 TYR B N 1
ATOM 4100 C CA . TYR B 1 175 ? 19.125 -1.449 -5.602 1 97.06 175 TYR B CA 1
ATOM 4101 C C . TYR B 1 175 ? 19.516 -0.473 -4.5 1 97.06 175 TYR B C 1
ATOM 4103 O O . TYR B 1 175 ? 19.406 0.743 -4.668 1 97.06 175 TYR B O 1
ATOM 4111 N N . LYS B 1 176 ? 19.984 -1.065 -3.398 1 94.19 176 LYS B N 1
ATOM 4112 C CA . LYS B 1 176 ? 20.5 -0.188 -2.35 1 94.19 176 LYS B CA 1
ATOM 4113 C C . LYS B 1 176 ? 21.625 0.697 -2.875 1 94.19 176 LYS B C 1
ATOM 4115 O O . LYS B 1 176 ? 22.516 0.223 -3.588 1 94.19 176 LYS B O 1
ATOM 4120 N N . GLY B 1 177 ? 21.688 1.959 -2.643 1 94.5 177 GLY B N 1
ATOM 4121 C CA . GLY B 1 177 ? 22.656 2.914 -3.168 1 94.5 177 GLY B CA 1
ATOM 4122 C C . GLY B 1 177 ? 22.125 3.695 -4.355 1 94.5 177 GLY B C 1
ATOM 4123 O O . GLY B 1 177 ? 22.594 4.801 -4.637 1 94.5 177 GLY B O 1
ATOM 4124 N N . GLU B 1 178 ? 21.141 3.014 -5.062 1 95.31 178 GLU B N 1
ATOM 4125 C CA . GLU B 1 178 ? 20.547 3.674 -6.223 1 95.31 178 GLU B CA 1
ATOM 4126 C C . GLU B 1 178 ? 19.219 4.348 -5.863 1 95.31 178 GLU B C 1
ATOM 4128 O O . GLU B 1 178 ? 18.75 5.227 -6.59 1 95.31 178 GLU B O 1
ATOM 4133 N N . GLY B 1 179 ? 18.625 3.898 -4.773 1 96.19 179 GLY B N 1
ATOM 4134 C CA . GLY B 1 179 ? 17.375 4.488 -4.32 1 96.19 179 GLY B CA 1
ATOM 4135 C C . GLY B 1 179 ? 16.156 3.859 -4.961 1 96.19 179 GLY B C 1
ATOM 4136 O O . GLY B 1 179 ? 16.219 2.744 -5.48 1 96.19 179 GLY B O 1
ATOM 4137 N N . SER B 1 180 ? 15.055 4.434 -4.699 1 95 180 SER B N 1
ATOM 4138 C CA . SER B 1 180 ? 13.789 4.035 -5.32 1 95 180 SER B CA 1
ATOM 4139 C C . SER B 1 180 ? 13.703 4.531 -6.758 1 95 180 SER B C 1
ATOM 4141 O O . SER B 1 180 ? 14.109 5.656 -7.055 1 95 180 SER B O 1
ATOM 4143 N N . LYS B 1 181 ? 13.203 3.688 -7.605 1 91.19 181 LYS B N 1
ATOM 4144 C CA . LYS B 1 181 ? 13.102 4.031 -9.023 1 91.19 181 LYS B CA 1
ATOM 4145 C C . LYS B 1 181 ? 11.672 4.375 -9.406 1 91.19 181 LYS B C 1
ATOM 4147 O O . LYS B 1 181 ? 10.727 4.023 -8.688 1 91.19 181 LYS B O 1
ATOM 4152 N N . HIS B 1 182 ? 11.5 5.172 -10.406 1 88.31 182 HIS B N 1
ATOM 4153 C CA . HIS B 1 182 ? 10.234 5.422 -11.078 1 88.31 182 HIS B CA 1
ATOM 4154 C C . HIS B 1 182 ? 9.25 6.137 -10.164 1 88.31 182 HIS B C 1
ATOM 4156 O O . HIS B 1 182 ? 8.039 5.906 -10.242 1 88.31 182 HIS B O 1
ATOM 4162 N N . GLN B 1 183 ? 9.742 6.879 -9.203 1 88.5 183 GLN B N 1
ATOM 4163 C CA . GLN B 1 183 ? 8.969 7.688 -8.266 1 88.5 183 GLN B CA 1
ATOM 4164 C C . GLN B 1 183 ? 8.094 6.816 -7.371 1 88.5 183 GLN B C 1
ATOM 4166 O O . GLN B 1 183 ? 7.109 7.289 -6.809 1 88.5 183 GLN B O 1
ATOM 4171 N N . ILE B 1 184 ? 8.469 5.562 -7.246 1 93.62 184 ILE B N 1
ATOM 4172 C CA . ILE B 1 184 ? 7.699 4.625 -6.438 1 93.62 184 ILE B CA 1
ATOM 4173 C C . ILE B 1 184 ? 7.719 5.066 -4.977 1 93.62 184 ILE B C 1
ATOM 4175 O O . ILE B 1 184 ? 6.715 4.941 -4.27 1 93.62 184 ILE B O 1
ATOM 4179 N N . TRP B 1 185 ? 8.805 5.672 -4.535 1 94 185 TRP B N 1
ATOM 4180 C CA . TRP B 1 185 ? 8.969 6.113 -3.156 1 94 185 TRP B CA 1
ATOM 4181 C C . TRP B 1 185 ? 7.844 7.059 -2.748 1 94 185 TRP B C 1
ATOM 4183 O O . TRP B 1 185 ? 7.32 6.969 -1.637 1 94 185 TRP B O 1
ATOM 4193 N N . ASN B 1 186 ? 7.457 7.887 -3.605 1 91.69 186 ASN B N 1
ATOM 4194 C CA . ASN B 1 186 ? 6.445 8.898 -3.328 1 91.69 186 ASN B CA 1
ATOM 4195 C C . ASN B 1 186 ? 5.039 8.391 -3.629 1 91.69 186 ASN B C 1
ATOM 4197 O O . ASN B 1 186 ? 4.117 8.586 -2.836 1 91.69 186 ASN B O 1
ATOM 4201 N N . THR B 1 187 ? 4.855 7.668 -4.73 1 91.88 187 THR B N 1
ATOM 4202 C CA . THR B 1 187 ? 3.533 7.297 -5.223 1 91.88 187 THR B CA 1
ATOM 4203 C C . THR B 1 187 ? 2.943 6.168 -4.383 1 91.88 187 THR B C 1
ATOM 4205 O O . THR B 1 187 ? 1.785 6.238 -3.965 1 91.88 187 THR B O 1
ATOM 4208 N N . PHE B 1 188 ? 3.701 5.156 -4.098 1 95.44 188 PHE B N 1
ATOM 4209 C CA . PHE B 1 188 ? 3.221 4.02 -3.322 1 95.44 188 PHE B CA 1
ATOM 4210 C C . PHE B 1 188 ? 3.895 3.969 -1.956 1 95.44 188 PHE B C 1
ATOM 4212 O O . PHE B 1 188 ? 3.26 3.627 -0.956 1 95.44 188 PHE B O 1
ATOM 4219 N N . GLY B 1 189 ? 5.125 4.379 -1.936 1 97 189 GLY B N 1
ATOM 4220 C CA . GLY B 1 189 ? 5.879 4.312 -0.692 1 97 189 GLY B CA 1
ATOM 4221 C C . GLY B 1 189 ? 5.281 5.168 0.41 1 97 189 GLY B C 1
ATOM 4222 O O . GLY B 1 189 ? 5.148 4.719 1.549 1 97 189 GLY B O 1
ATOM 4223 N N . TRP B 1 190 ? 4.949 6.363 0.113 1 96.81 190 TRP B N 1
ATOM 4224 C CA . TRP B 1 190 ? 4.367 7.27 1.096 1 96.81 190 TRP B CA 1
ATOM 4225 C C . TRP B 1 190 ? 3.045 6.723 1.626 1 96.81 190 TRP B C 1
ATOM 4227 O O . TRP B 1 190 ? 2.748 6.844 2.816 1 96.81 190 TRP B O 1
ATOM 4237 N N . ILE B 1 191 ? 2.238 6.133 0.751 1 97.06 191 ILE B N 1
ATOM 4238 C CA . ILE B 1 191 ? 0.965 5.539 1.146 1 97.06 191 ILE B CA 1
ATOM 4239 C C . ILE B 1 191 ? 1.214 4.371 2.1 1 97.06 191 ILE B C 1
ATOM 4241 O O . ILE B 1 191 ? 0.553 4.258 3.135 1 97.06 191 ILE B O 1
ATOM 4245 N N . TYR B 1 192 ? 2.205 3.576 1.776 1 98.19 192 TYR B N 1
ATOM 4246 C CA . TYR B 1 192 ? 2.578 2.445 2.617 1 98.19 192 TYR B CA 1
ATOM 4247 C C . TYR B 1 192 ? 3.043 2.914 3.99 1 98.19 192 TYR B C 1
ATOM 4249 O O . TYR B 1 192 ? 2.586 2.406 5.016 1 98.19 192 TYR B O 1
ATOM 4257 N N . ASP B 1 193 ? 3.875 3.898 4.039 1 98.5 193 ASP B N 1
ATOM 4258 C CA . ASP B 1 193 ? 4.488 4.367 5.281 1 98.5 193 ASP B CA 1
ATOM 4259 C C . ASP B 1 193 ? 3.441 4.973 6.215 1 98.5 193 ASP B C 1
ATOM 4261 O O . ASP B 1 193 ? 3.504 4.781 7.43 1 98.5 193 ASP B O 1
ATOM 4265 N N . THR B 1 194 ? 2.527 5.703 5.641 1 98.31 194 THR B N 1
ATOM 4266 C CA . THR B 1 194 ? 1.443 6.246 6.449 1 98.31 194 THR B CA 1
ATOM 4267 C C . THR B 1 194 ? 0.61 5.125 7.062 1 98.31 194 THR B C 1
ATOM 4269 O O . THR B 1 194 ? 0.249 5.188 8.242 1 98.31 194 THR B O 1
ATOM 4272 N N . SER B 1 195 ? 0.344 4.051 6.34 1 97.75 195 SER B N 1
ATOM 4273 C CA . SER B 1 195 ? -0.405 2.902 6.836 1 97.75 195 SER B CA 1
ATOM 4274 C C . SER B 1 195 ? 0.32 2.23 7.996 1 97.75 195 SER B C 1
ATOM 4276 O O . SER B 1 195 ? -0.299 1.887 9.008 1 97.75 195 SER B O 1
ATOM 4278 N N . VAL B 1 196 ? 1.578 2.074 7.824 1 97.69 196 VAL B N 1
ATOM 4279 C CA . VAL B 1 196 ? 2.408 1.467 8.859 1 97.69 196 VAL B CA 1
ATOM 4280 C C . VAL B 1 196 ? 2.318 2.289 10.141 1 97.69 196 VAL B C 1
ATOM 4282 O O . VAL B 1 196 ? 2.111 1.737 11.227 1 97.69 196 VAL B O 1
ATOM 4285 N N . ALA B 1 197 ? 2.434 3.561 10.023 1 98.56 197 ALA B N 1
ATOM 4286 C CA . ALA B 1 197 ? 2.389 4.457 11.18 1 98.56 197 ALA B CA 1
ATOM 4287 C C . ALA B 1 197 ? 1.04 4.371 11.891 1 98.56 197 ALA B C 1
ATOM 4289 O O . ALA B 1 197 ? 0.98 4.344 13.117 1 98.56 197 ALA B O 1
ATOM 4290 N N . MET B 1 198 ? -0.01 4.32 11.141 1 97.56 198 MET B N 1
ATOM 4291 C CA . MET B 1 198 ? -1.352 4.223 11.711 1 97.56 198 MET B CA 1
ATOM 4292 C C . MET B 1 198 ? -1.489 2.975 12.578 1 97.56 198 MET B C 1
ATOM 4294 O O . MET B 1 198 ? -1.991 3.043 13.695 1 97.56 198 MET B O 1
ATOM 4298 N N . VAL B 1 199 ? -1.031 1.865 12.062 1 94.75 199 VAL B N 1
ATOM 4299 C CA . VAL B 1 199 ? -1.155 0.599 12.773 1 94.75 199 VAL B CA 1
ATOM 4300 C C . VAL B 1 199 ? -0.329 0.646 14.055 1 94.75 199 VAL B C 1
ATOM 4302 O O . VAL B 1 199 ? -0.796 0.229 15.117 1 94.75 199 VAL B O 1
ATOM 4305 N N . HIS B 1 200 ? 0.846 1.194 13.961 1 95.75 200 HIS B N 1
ATOM 4306 C CA . HIS B 1 200 ? 1.702 1.291 15.141 1 95.75 200 HIS B CA 1
ATOM 4307 C C . HIS B 1 200 ? 1.069 2.174 16.203 1 95.75 200 HIS B C 1
ATOM 4309 O O . HIS B 1 200 ? 1.065 1.817 17.391 1 95.75 200 HIS B O 1
ATOM 4315 N N . ILE B 1 201 ? 0.533 3.277 15.82 1 96.94 201 ILE B N 1
ATOM 4316 C CA . ILE B 1 201 ? -0.103 4.188 16.766 1 96.94 201 ILE B CA 1
ATOM 4317 C C . ILE B 1 201 ? -1.301 3.5 17.422 1 96.94 201 ILE B C 1
ATOM 4319 O O . ILE B 1 201 ? -1.441 3.51 18.641 1 96.94 201 ILE B O 1
ATOM 4323 N N . ALA B 1 202 ? -2.15 2.902 16.609 1 93.38 202 ALA B N 1
ATOM 4324 C CA . ALA B 1 202 ? -3.373 2.271 17.109 1 93.38 202 ALA B CA 1
ATOM 4325 C C . ALA B 1 202 ? -3.055 1.109 18.047 1 93.38 202 ALA B C 1
ATOM 4327 O O . ALA B 1 202 ? -3.592 1.03 19.156 1 93.38 202 ALA B O 1
ATOM 4328 N N . LEU B 1 203 ? -2.133 0.28 17.688 1 89.56 203 LEU B N 1
ATOM 4329 C CA . LEU B 1 203 ? -1.864 -0.935 18.453 1 89.56 203 LEU B CA 1
ATOM 4330 C C . LEU B 1 203 ? -1.026 -0.626 19.688 1 89.56 203 LEU B C 1
ATOM 4332 O O . LEU B 1 203 ? -0.993 -1.416 20.625 1 89.56 203 LEU B O 1
ATOM 4336 N N . ALA B 1 204 ? -0.368 0.473 19.609 1 92.88 204 ALA B N 1
ATOM 4337 C CA . ALA B 1 204 ? 0.355 0.901 20.797 1 92.88 204 ALA B CA 1
ATOM 4338 C C . ALA B 1 204 ? -0.605 1.421 21.875 1 92.88 204 ALA B C 1
ATOM 4340 O O . ALA B 1 204 ? -0.192 1.729 22.984 1 92.88 204 ALA B O 1
ATOM 4341 N N . GLY B 1 205 ? -1.868 1.545 21.531 1 93.06 205 GLY B N 1
ATOM 4342 C CA . GLY B 1 205 ? -2.875 1.979 22.5 1 93.06 205 GLY B CA 1
ATOM 4343 C C . GLY B 1 205 ? -2.896 3.482 22.688 1 93.06 205 GLY B C 1
ATOM 4344 O O . GLY B 1 205 ? -3.361 3.971 23.734 1 93.06 205 GLY B O 1
ATOM 4345 N N . VAL B 1 206 ? -2.418 4.211 21.781 1 96.69 206 VAL B N 1
ATOM 4346 C CA . VAL B 1 206 ? -2.297 5.66 21.922 1 96.69 206 VAL B CA 1
ATOM 4347 C C . VAL B 1 206 ? -3.68 6.277 22.094 1 96.69 206 VAL B C 1
ATOM 4349 O O . VAL B 1 206 ? -3.895 7.078 23.016 1 96.69 206 VAL B O 1
ATOM 4352 N N . PHE B 1 207 ? -4.656 5.855 21.344 1 96.5 207 PHE B N 1
ATOM 4353 C CA . PHE B 1 207 ? -5.992 6.441 21.391 1 96.5 207 PHE B CA 1
ATOM 4354 C C . PHE B 1 207 ? -6.711 6.023 22.672 1 96.5 207 PHE B C 1
ATOM 4356 O O . PHE B 1 207 ? -7.617 6.727 23.141 1 96.5 207 PHE B O 1
ATOM 4363 N N . ARG B 1 208 ? -6.379 4.938 23.188 1 94.69 208 ARG B N 1
ATOM 4364 C CA . ARG B 1 208 ? -6.965 4.504 24.453 1 94.69 208 ARG B CA 1
ATOM 4365 C C . ARG B 1 208 ? -6.418 5.324 25.609 1 94.69 208 ARG B C 1
ATOM 4367 O O . ARG B 1 208 ? -7.152 5.656 26.547 1 94.69 208 ARG B O 1
ATOM 4374 N N . ARG B 1 209 ? -5.16 5.598 25.547 1 96.5 209 ARG B N 1
ATOM 4375 C CA . ARG B 1 209 ? -4.535 6.402 26.594 1 96.5 209 ARG B CA 1
ATOM 4376 C C . ARG B 1 209 ? -4.895 7.875 26.438 1 96.5 209 ARG B C 1
ATOM 4378 O O . ARG B 1 209 ? -5.02 8.602 27.422 1 96.5 209 ARG B O 1
ATOM 4385 N N . TYR B 1 210 ? -5.102 8.297 25.188 1 98 210 TYR B N 1
ATOM 4386 C CA . TYR B 1 210 ? -5.445 9.688 24.891 1 98 210 TYR B CA 1
ATOM 4387 C C . TYR B 1 210 ? -6.656 9.758 23.969 1 98 210 TYR B C 1
ATOM 4389 O O . TYR B 1 210 ? -6.527 10.102 22.797 1 98 210 TYR B O 1
ATOM 4397 N N . PRO B 1 211 ? -7.828 9.602 24.469 1 97.06 211 PRO B N 1
ATOM 4398 C CA . PRO B 1 211 ? -9.039 9.484 23.641 1 97.06 211 PRO B CA 1
ATOM 4399 C C . PRO B 1 211 ? -9.422 10.789 22.953 1 97.06 211 PRO B C 1
ATOM 4401 O O . PRO B 1 211 ? -10.188 10.789 22 1 97.06 211 PRO B O 1
ATOM 4404 N N . GLY B 1 212 ? -8.922 11.922 23.453 1 97.62 212 GLY B N 1
ATOM 4405 C CA . GLY B 1 212 ? -9.219 13.211 22.844 1 97.62 212 GLY B CA 1
ATOM 4406 C C . GLY B 1 212 ? -8.219 13.617 21.781 1 97.62 212 GLY B C 1
ATOM 4407 O O . GLY B 1 212 ? -8.367 14.656 21.141 1 97.62 212 GLY B O 1
ATOM 4408 N N . LEU B 1 213 ? -7.18 12.758 21.578 1 98.5 213 LEU B N 1
ATOM 4409 C CA . LEU B 1 213 ? -6.152 13.047 20.594 1 98.5 213 LEU B CA 1
ATOM 4410 C C . LEU B 1 213 ? -6.727 12.977 19.172 1 98.5 213 LEU B C 1
ATOM 4412 O O . LEU B 1 213 ? -7.496 12.07 18.859 1 98.5 213 LEU B O 1
ATOM 4416 N N . LYS B 1 214 ? -6.426 13.945 18.391 1 98.62 214 LYS B N 1
ATOM 4417 C CA . LYS B 1 214 ? -6.84 13.977 16.984 1 98.62 214 LYS B CA 1
ATOM 4418 C C . LYS B 1 214 ? -5.637 13.852 16.047 1 98.62 214 LYS B C 1
ATOM 4420 O O . LYS B 1 214 ? -4.688 14.633 16.141 1 98.62 214 LYS B O 1
ATOM 4425 N N . VAL B 1 215 ? -5.688 12.875 15.18 1 98.88 215 VAL B N 1
ATOM 4426 C CA . VAL B 1 215 ? -4.609 12.625 14.227 1 98.88 215 VAL B CA 1
ATOM 4427 C C . VAL B 1 215 ? -5.18 12.562 12.812 1 98.88 215 VAL B C 1
ATOM 4429 O O . VAL B 1 215 ? -6.082 11.773 12.531 1 98.88 215 VAL B O 1
ATOM 4432 N N . VAL B 1 216 ? -4.656 13.391 11.914 1 98.81 216 VAL B N 1
ATOM 4433 C CA . VAL B 1 216 ? -5.082 13.43 10.523 1 98.81 216 VAL B CA 1
ATOM 4434 C C . VAL B 1 216 ? -4.105 12.633 9.656 1 98.81 216 VAL B C 1
ATOM 4436 O O . VAL B 1 216 ? -2.9 12.898 9.664 1 98.81 216 VAL B O 1
ATOM 4439 N N . THR B 1 217 ? -4.641 11.625 8.977 1 98.06 217 THR B N 1
ATOM 4440 C CA . THR B 1 217 ? -3.846 10.875 8.016 1 98.06 217 THR B CA 1
ATOM 4441 C C . THR B 1 217 ? -4.008 11.445 6.609 1 98.06 217 THR B C 1
ATOM 4443 O O . THR B 1 217 ? -5.074 11.961 6.262 1 98.06 217 THR B O 1
ATOM 4446 N N . HIS B 1 218 ? -2.947 11.344 5.867 1 95.94 218 HIS B N 1
ATOM 4447 C CA . HIS B 1 218 ? -2.895 11.914 4.527 1 95.94 218 HIS B CA 1
ATOM 4448 C C . HIS B 1 218 ? -3.373 10.906 3.482 1 95.94 218 HIS B C 1
ATOM 4450 O O . HIS B 1 218 ? -3.424 9.711 3.75 1 95.94 218 HIS B O 1
ATOM 4456 N N . HIS B 1 219 ? -3.869 11.352 2.355 1 95.31 219 HIS B N 1
ATOM 4457 C CA . HIS B 1 219 ? -4.148 10.578 1.152 1 95.31 219 HIS B CA 1
ATOM 4458 C C . HIS B 1 219 ? -5.27 9.57 1.395 1 95.31 219 HIS B C 1
ATOM 4460 O O . HIS B 1 219 ? -5.109 8.383 1.128 1 95.31 219 HIS B O 1
ATOM 4466 N N . HIS B 1 220 ? -6.375 9.945 1.909 1 95.06 220 HIS B N 1
ATOM 4467 C CA . HIS B 1 220 ? -7.598 9.172 2.104 1 95.06 220 HIS B CA 1
ATOM 4468 C C . HIS B 1 220 ? -7.418 8.117 3.186 1 95.06 220 HIS B C 1
ATOM 4470 O O . HIS B 1 220 ? -8.078 7.074 3.158 1 95.06 220 HIS B O 1
ATOM 4476 N N . GLY B 1 221 ? -6.441 8.234 4.074 1 96 221 GLY B N 1
ATOM 4477 C CA . GLY B 1 221 ? -6.199 7.215 5.086 1 96 221 GLY B CA 1
ATOM 4478 C C . GLY B 1 221 ? -5.293 6.098 4.605 1 96 221 GLY B C 1
ATOM 4479 O O . GLY B 1 221 ? -5.281 5.008 5.184 1 96 221 GLY B O 1
ATOM 4480 N N . ALA B 1 222 ? -4.648 6.426 3.502 1 96.38 222 ALA B N 1
ATOM 4481 C CA . ALA B 1 222 ? -3.633 5.535 2.941 1 96.38 222 ALA B CA 1
ATOM 4482 C C . ALA B 1 222 ? -4.246 4.199 2.527 1 96.38 222 ALA B C 1
ATOM 4484 O O . ALA B 1 222 ? -5.23 4.164 1.788 1 96.38 222 ALA B O 1
ATOM 4485 N N . MET B 1 223 ? -3.709 3.035 2.99 1 95.62 223 MET B N 1
ATOM 4486 C CA . MET B 1 223 ? -4.168 1.725 2.541 1 95.62 223 MET B CA 1
ATOM 4487 C C . MET B 1 223 ? -5.285 1.201 3.438 1 95.62 223 MET B C 1
ATOM 4489 O O . MET B 1 223 ? -6.023 0.294 3.051 1 95.62 223 MET B O 1
ATOM 4493 N N . VAL B 1 224 ? -5.434 1.702 4.586 1 94.69 224 VAL B N 1
ATOM 4494 C CA . VAL B 1 224 ? -6.211 1.104 5.668 1 94.69 224 VAL B CA 1
ATOM 4495 C C . VAL B 1 224 ? -7.672 0.981 5.246 1 94.69 224 VAL B C 1
ATOM 4497 O O . VAL B 1 224 ? -8.266 -0.097 5.336 1 94.69 224 VAL B O 1
ATOM 4500 N N . PRO B 1 225 ? -8.258 2.025 4.645 1 92.88 225 PRO B N 1
ATOM 4501 C CA . PRO B 1 225 ? -9.672 1.892 4.285 1 92.88 225 PRO B CA 1
ATOM 4502 C C . PRO B 1 225 ? -9.898 0.899 3.146 1 92.88 225 PRO B C 1
ATOM 4504 O O . PRO B 1 225 ? -11.008 0.39 2.979 1 92.88 225 PRO B O 1
ATOM 4507 N N . PHE B 1 226 ? -8.852 0.541 2.4 1 90.31 226 PHE B N 1
ATOM 4508 C CA . PHE B 1 226 ? -9.016 -0.253 1.189 1 90.31 226 PHE B CA 1
ATOM 4509 C C . PHE B 1 226 ? -8.688 -1.718 1.453 1 90.31 226 PHE B C 1
ATOM 4511 O O . PHE B 1 226 ? -9.109 -2.598 0.699 1 90.31 226 PHE B O 1
ATOM 4518 N N . PHE B 1 227 ? -7.953 -1.938 2.496 1 89.69 227 PHE B N 1
ATOM 4519 C CA . PHE B 1 227 ? -7.488 -3.289 2.779 1 89.69 227 PHE B CA 1
ATOM 4520 C C . PHE B 1 227 ? -7.801 -3.678 4.219 1 89.69 227 PHE B C 1
ATOM 4522 O O . PHE B 1 227 ? -7.031 -4.402 4.855 1 89.69 227 PHE B O 1
ATOM 4529 N N . THR B 1 228 ? -8.953 -3.18 4.719 1 82.44 228 THR B N 1
ATOM 4530 C CA . THR B 1 228 ? -9.391 -3.391 6.094 1 82.44 228 THR B CA 1
ATOM 4531 C C . THR B 1 228 ? -9.602 -4.875 6.375 1 82.44 228 THR B C 1
ATOM 4533 O O . THR B 1 228 ? -9.125 -5.395 7.383 1 82.44 228 THR B O 1
ATOM 4536 N N . ALA B 1 229 ? -10.273 -5.516 5.477 1 78.06 229 ALA B N 1
ATOM 4537 C CA . ALA B 1 229 ? -10.625 -6.922 5.68 1 78.06 229 ALA B CA 1
ATOM 4538 C C . ALA B 1 229 ? -9.375 -7.793 5.727 1 78.06 229 ALA B C 1
ATOM 4540 O O . ALA B 1 229 ? -9.281 -8.719 6.539 1 78.06 229 ALA B O 1
ATOM 4541 N N . ARG B 1 230 ? -8.508 -7.477 4.844 1 83.88 230 ARG B N 1
ATOM 4542 C CA . ARG B 1 230 ? -7.246 -8.203 4.816 1 83.88 230 ARG B CA 1
ATOM 4543 C C . ARG B 1 230 ? -6.504 -8.062 6.141 1 83.88 230 ARG B C 1
ATOM 4545 O O . ARG B 1 230 ? -6.039 -9.055 6.707 1 83.88 230 ARG B O 1
ATOM 4552 N N . PHE B 1 231 ? -6.438 -6.867 6.602 1 80.75 231 PHE B N 1
ATOM 4553 C CA . PHE B 1 231 ? -5.73 -6.586 7.844 1 80.75 231 PHE B CA 1
ATOM 4554 C C . PHE B 1 231 ? -6.41 -7.281 9.023 1 80.75 231 PHE B C 1
ATOM 4556 O O . PHE B 1 231 ? -5.746 -7.938 9.828 1 80.75 231 PHE B O 1
ATOM 4563 N N . ASP B 1 232 ? -7.68 -7.191 9.07 1 77.88 232 ASP B N 1
ATOM 4564 C CA . ASP B 1 232 ? -8.445 -7.77 10.172 1 77.88 232 ASP B CA 1
ATOM 4565 C C . ASP B 1 232 ? -8.336 -9.297 10.18 1 77.88 232 ASP B C 1
ATOM 4567 O O . ASP B 1 232 ? -8.125 -9.898 11.234 1 77.88 232 ASP B O 1
ATOM 4571 N N . THR B 1 233 ? -8.383 -9.859 9.055 1 77.88 233 THR B N 1
ATOM 4572 C CA . THR B 1 233 ? -8.336 -11.312 8.922 1 77.88 233 THR B CA 1
ATOM 4573 C C . THR B 1 233 ? -6.965 -11.852 9.32 1 77.88 233 THR B C 1
ATOM 4575 O O . THR B 1 233 ? -6.867 -12.797 10.094 1 77.88 233 THR B O 1
ATOM 4578 N N . GLN B 1 234 ? -5.977 -11.219 8.82 1 77.75 234 GLN B N 1
ATOM 4579 C CA . GLN B 1 234 ? -4.629 -11.719 9.07 1 77.75 234 GLN B CA 1
ATOM 4580 C C . GLN B 1 234 ? -4.23 -11.523 10.531 1 77.75 234 GLN B C 1
ATOM 4582 O O . GLN B 1 234 ? -3.502 -12.344 11.094 1 77.75 234 GLN B O 1
ATOM 4587 N N . ARG B 1 235 ? -4.664 -10.461 11.07 1 74 235 ARG B N 1
ATOM 4588 C CA . ARG B 1 235 ? -4.422 -10.25 12.492 1 74 235 ARG B CA 1
ATOM 4589 C C . ARG B 1 235 ? -5.07 -11.344 13.328 1 74 235 ARG B C 1
ATOM 4591 O O . ARG B 1 235 ? -4.465 -11.852 14.273 1 74 235 ARG B O 1
ATOM 4598 N N . ARG B 1 236 ? -6.246 -11.703 12.938 1 72.31 236 ARG B N 1
ATOM 4599 C CA . ARG B 1 236 ? -6.965 -12.742 13.672 1 72.31 236 ARG B CA 1
ATOM 4600 C C . ARG B 1 236 ? -6.312 -14.109 13.469 1 72.31 236 ARG B C 1
ATOM 4602 O O . ARG B 1 236 ? -6.301 -14.938 14.383 1 72.31 236 ARG B O 1
ATOM 4609 N N . ASN B 1 237 ? -5.852 -14.258 12.305 1 70.69 237 ASN B N 1
ATOM 4610 C CA . ASN B 1 237 ? -5.211 -15.531 11.992 1 70.69 237 ASN B CA 1
ATOM 4611 C C . ASN B 1 237 ? -3.924 -15.727 12.789 1 70.69 237 ASN B C 1
ATOM 4613 O O . ASN B 1 237 ? -3.58 -16.844 13.156 1 70.69 237 ASN B O 1
ATOM 4617 N N . PHE B 1 238 ? -3.279 -14.664 13.07 1 65.62 238 PHE B N 1
ATOM 4618 C CA . PHE B 1 238 ? -1.984 -14.812 13.719 1 65.62 238 PHE B CA 1
ATOM 4619 C C . PHE B 1 238 ? -2.053 -14.352 15.172 1 65.62 238 PHE B C 1
ATOM 4621 O O . PHE B 1 238 ? -1.054 -14.398 15.891 1 65.62 238 PHE B O 1
ATOM 4628 N N . GLN B 1 239 ? -3.229 -14.344 15.797 1 59.78 239 GLN B N 1
ATOM 4629 C CA . GLN B 1 239 ? -3.719 -14.133 17.156 1 59.78 239 GLN B CA 1
ATOM 4630 C C . GLN B 1 239 ? -2.855 -13.117 17.891 1 59.78 239 GLN B C 1
ATOM 4632 O O . GLN B 1 239 ? -2.664 -13.219 19.109 1 59.78 239 GLN B O 1
ATOM 4637 N N . GLU B 1 240 ? -2.316 -12.32 17.219 1 53.62 240 GLU B N 1
ATOM 4638 C CA . GLU B 1 240 ? -1.399 -11.562 18.062 1 53.62 240 GLU B CA 1
ATOM 4639 C C . GLU B 1 240 ? -2.154 -10.773 19.141 1 53.62 240 GLU B C 1
ATOM 4641 O O . GLU B 1 240 ? -1.69 -10.656 20.266 1 53.62 240 GLU B O 1
ATOM 4646 N N . VAL B 1 241 ? -3.135 -10.047 18.875 1 53.19 241 VAL B N 1
ATOM 4647 C CA . VAL B 1 241 ? -3.723 -9.211 19.906 1 53.19 241 VAL B CA 1
ATOM 4648 C C . VAL B 1 241 ? -5.184 -9.594 20.125 1 53.19 241 VAL B C 1
ATOM 4650 O O . VAL B 1 241 ? -5.922 -9.812 19.156 1 53.19 241 VAL B O 1
ATOM 4653 N N . GLU B 1 242 ? -5.43 -10.188 21.234 1 48.91 242 GLU B N 1
ATOM 4654 C CA . GLU B 1 242 ? -6.773 -10.398 21.766 1 48.91 242 GLU B CA 1
ATOM 4655 C C . GLU B 1 242 ? -7.578 -9.102 21.766 1 48.91 242 GLU B C 1
ATOM 4657 O O . GLU B 1 242 ? -7.02 -8.016 21.953 1 48.91 242 GLU B O 1
ATOM 4662 N N . GLY B 1 243 ? -8.68 -8.844 20.875 1 53.25 243 GLY B N 1
ATOM 4663 C CA . GLY B 1 243 ? -9.648 -7.797 21.156 1 53.25 243 GLY B CA 1
ATOM 4664 C C . GLY B 1 243 ? -10.07 -7.039 19.906 1 53.25 243 GLY B C 1
ATOM 4665 O O . GLY B 1 243 ? -9.297 -6.922 18.953 1 53.25 243 GLY B O 1
ATOM 4666 N N . ASP B 1 244 ? -11.289 -7.008 19.531 1 55.56 244 ASP B N 1
ATOM 4667 C CA . ASP B 1 244 ? -12.102 -6.227 18.594 1 55.56 244 ASP B CA 1
ATOM 4668 C C . ASP B 1 244 ? -11.641 -4.77 18.562 1 55.56 244 ASP B C 1
ATOM 4670 O O . ASP B 1 244 ? -12.07 -4.004 17.688 1 55.56 244 ASP B O 1
ATOM 4674 N N . ASP B 1 245 ? -10.453 -4.438 19.219 1 67.56 245 ASP B N 1
ATOM 4675 C CA . ASP B 1 245 ? -10.125 -3.066 19.594 1 67.56 245 ASP B CA 1
ATOM 4676 C C . ASP B 1 245 ? -9.266 -2.396 18.531 1 67.56 245 ASP B C 1
ATOM 4678 O O . ASP B 1 245 ? -9.375 -1.189 18.297 1 67.56 245 ASP B O 1
ATOM 4682 N N . LEU B 1 246 ? -8.719 -3.178 17.594 1 74.88 246 LEU B N 1
ATOM 4683 C CA . LEU B 1 246 ? -7.777 -2.529 16.688 1 74.88 246 LEU B CA 1
ATOM 4684 C C . LEU B 1 246 ? -8.516 -1.735 15.617 1 74.88 246 LEU B C 1
ATOM 4686 O O . LEU B 1 246 ? -8.195 -0.572 15.367 1 74.88 246 LEU B O 1
ATOM 4690 N N . LEU B 1 247 ? -9.5 -2.361 15.016 1 81.69 247 LEU B N 1
ATOM 4691 C CA . LEU B 1 247 ? -10.25 -1.66 13.977 1 81.69 247 LEU B CA 1
ATOM 4692 C C . LEU B 1 247 ? -10.953 -0.435 14.547 1 81.69 247 LEU B C 1
ATOM 4694 O O . LEU B 1 247 ? -11.055 0.596 13.875 1 81.69 247 LEU B O 1
ATOM 4698 N N . GLU B 1 248 ? -11.281 -0.614 15.781 1 87.88 248 GLU B N 1
ATOM 4699 C CA . GLU B 1 248 ? -11.945 0.52 16.422 1 87.88 248 GLU B CA 1
ATOM 4700 C C . GLU B 1 248 ? -10.969 1.678 16.625 1 87.88 248 GLU B C 1
ATOM 4702 O O . GLU B 1 248 ? -11.328 2.838 16.422 1 87.88 248 GLU B O 1
ATOM 4707 N N . ASP B 1 249 ? -9.773 1.347 16.969 1 91.5 249 ASP B N 1
ATOM 4708 C CA . ASP B 1 249 ? -8.766 2.383 17.172 1 91.5 249 ASP B CA 1
ATOM 4709 C C . ASP B 1 249 ? -8.359 3.016 15.836 1 91.5 249 ASP B C 1
ATOM 4711 O O . ASP B 1 249 ? -8.148 4.227 15.758 1 91.5 249 ASP B O 1
ATOM 4715 N N . LEU B 1 250 ? -8.297 2.207 14.805 1 93.69 250 LEU B N 1
ATOM 4716 C CA . LEU B 1 250 ? -7.93 2.717 13.484 1 93.69 250 LEU B CA 1
ATOM 4717 C C . LEU B 1 250 ? -8.992 3.678 12.961 1 93.69 250 LEU B C 1
ATOM 4719 O O . LEU B 1 250 ? -8.672 4.621 12.227 1 93.69 250 LEU B O 1
ATOM 4723 N N . ARG B 1 251 ? -10.195 3.475 13.359 1 95 251 ARG B N 1
ATOM 4724 C CA . ARG B 1 251 ? -11.312 4.293 12.891 1 95 251 ARG B CA 1
ATOM 4725 C C . ARG B 1 251 ? -11.297 5.664 13.562 1 95 251 ARG B C 1
ATOM 4727 O O . ARG B 1 251 ? -12.008 6.574 13.133 1 95 251 ARG B O 1
ATOM 4734 N N . LEU B 1 252 ? -10.453 5.828 14.531 1 96.81 252 LEU B N 1
ATOM 4735 C CA . LEU B 1 252 ? -10.414 7.082 15.281 1 96.81 252 LEU B CA 1
ATOM 4736 C C . LEU B 1 252 ? -9.57 8.125 14.547 1 96.81 252 LEU B C 1
ATOM 4738 O O . LEU B 1 252 ? -9.617 9.312 14.875 1 96.81 252 LEU B O 1
ATOM 4742 N N . PHE B 1 253 ? -8.828 7.715 13.547 1 98.31 253 PHE B N 1
ATOM 4743 C CA . PHE B 1 253 ? -8.07 8.664 12.742 1 98.31 253 PHE B CA 1
ATOM 4744 C C . PHE B 1 253 ? -8.992 9.531 11.898 1 98.31 253 PHE B C 1
ATOM 4746 O O . PHE B 1 253 ? -10.109 9.117 11.57 1 98.31 253 PHE B O 1
ATOM 4753 N N . TYR B 1 254 ? -8.602 10.75 11.602 1 98.56 254 TYR B N 1
ATOM 4754 C CA . TYR B 1 254 ? -9.141 11.539 10.492 1 98.56 254 TYR B CA 1
ATOM 4755 C C . TYR B 1 254 ? -8.352 11.297 9.211 1 98.56 254 TYR B C 1
ATOM 4757 O O . TYR B 1 254 ? -7.223 10.797 9.258 1 98.56 254 TYR B O 1
ATOM 4765 N N . CYS B 1 255 ? -8.938 11.562 8.086 1 97.94 255 CYS B N 1
ATOM 4766 C CA . CYS B 1 255 ? -8.156 11.547 6.855 1 97.94 255 CYS B CA 1
ATOM 4767 C C . CYS B 1 255 ? -8.57 12.68 5.93 1 97.94 255 CYS B C 1
ATOM 4769 O O . CYS B 1 255 ? -9.68 13.211 6.047 1 97.94 255 CYS B O 1
ATOM 4771 N N . ASP B 1 256 ? -7.633 13.094 5.09 1 97.69 256 ASP B N 1
ATOM 4772 C CA . ASP B 1 256 ? -7.953 14.055 4.043 1 97.69 256 ASP B CA 1
ATOM 4773 C C . ASP B 1 256 ? -8.336 13.344 2.744 1 97.69 256 ASP B C 1
ATOM 4775 O O . ASP B 1 256 ? -8.492 12.125 2.721 1 97.69 256 ASP B O 1
ATOM 4779 N N . THR B 1 257 ? -8.523 14.133 1.699 1 95.94 257 THR B N 1
ATOM 4780 C CA . THR B 1 257 ? -8.984 13.57 0.432 1 95.94 257 THR B CA 1
ATOM 4781 C C . THR B 1 257 ? -7.961 13.82 -0.671 1 95.94 257 THR B C 1
ATOM 4783 O O . THR B 1 257 ? -8.312 13.859 -1.853 1 95.94 257 THR B O 1
ATOM 4786 N N . ALA B 1 258 ? -6.734 13.914 -0.218 1 91.5 258 ALA B N 1
ATOM 4787 C CA . ALA B 1 258 ? -5.695 14.219 -1.2 1 91.5 258 ALA B CA 1
ATOM 4788 C C . ALA B 1 258 ? -5.246 12.961 -1.937 1 91.5 258 ALA B C 1
ATOM 4790 O O . ALA B 1 258 ? -4.633 12.07 -1.342 1 91.5 258 ALA B O 1
ATOM 4791 N N . THR B 1 259 ? -5.535 12.547 -3.152 1 77.25 259 THR B N 1
ATOM 4792 C CA . THR B 1 259 ? -4.945 11.438 -3.891 1 77.25 259 THR B CA 1
ATOM 4793 C C . THR B 1 259 ? -4.648 11.836 -5.332 1 77.25 259 THR B C 1
ATOM 4795 O O . THR B 1 259 ? -4.203 11.016 -6.133 1 77.25 259 THR B O 1
ATOM 4798 N N . PHE B 1 260 ? -4.676 12.93 -5.73 1 78.94 260 PHE B N 1
ATOM 4799 C CA . PHE B 1 260 ? -4.281 13.469 -7.023 1 78.94 260 PHE B CA 1
ATOM 4800 C C . PHE B 1 260 ? -5.223 12.984 -8.125 1 78.94 260 PHE B C 1
ATOM 4802 O O . PHE B 1 260 ? -5.109 11.844 -8.586 1 78.94 260 PHE B O 1
ATOM 4809 N N . GLY B 1 261 ? -6.176 13.688 -8.492 1 78.38 261 GLY B N 1
ATOM 4810 C CA . GLY B 1 261 ? -7.152 13.328 -9.516 1 78.38 261 GLY B CA 1
ATOM 4811 C C . GLY B 1 261 ? -8.523 13.023 -8.945 1 78.38 261 GLY B C 1
ATOM 4812 O O . GLY B 1 261 ? -8.758 13.18 -7.746 1 78.38 261 GLY B O 1
ATOM 4813 N N . GLU B 1 262 ? -9.359 12.602 -9.859 1 81.38 262 GLU B N 1
ATOM 4814 C CA . GLU B 1 262 ? -10.711 12.266 -9.422 1 81.38 262 GLU B CA 1
ATOM 4815 C C . GLU B 1 262 ? -10.766 10.844 -8.859 1 81.38 262 GLU B C 1
ATOM 4817 O O . GLU B 1 262 ? -10.344 9.891 -9.523 1 81.38 262 GLU B O 1
ATOM 4822 N N . SER B 1 263 ? -11.18 10.766 -7.691 1 88.44 263 SER B N 1
ATOM 4823 C CA . SER B 1 263 ? -11.18 9.484 -6.988 1 88.44 263 SER B CA 1
ATOM 4824 C C . SER B 1 263 ? -12.359 9.375 -6.035 1 88.44 263 SER B C 1
ATOM 4826 O O . SER B 1 263 ? -12.188 9.078 -4.852 1 88.44 263 SER B O 1
ATOM 4828 N N . ALA B 1 264 ? -13.578 9.539 -6.539 1 91.31 264 ALA B N 1
ATOM 4829 C CA . ALA B 1 264 ? -14.789 9.508 -5.723 1 91.31 264 ALA B CA 1
ATOM 4830 C C . ALA B 1 264 ? -14.914 8.18 -4.984 1 91.31 264 ALA B C 1
ATOM 4832 O O . ALA B 1 264 ? -15.359 8.141 -3.834 1 91.31 264 ALA B O 1
ATOM 4833 N N . ALA B 1 265 ? -14.516 7.125 -5.629 1 90.31 265 ALA B N 1
ATOM 4834 C CA . ALA B 1 265 ? -14.602 5.801 -5.023 1 90.31 265 ALA B CA 1
ATOM 4835 C C . ALA B 1 265 ? -13.734 5.715 -3.768 1 90.31 265 ALA B C 1
ATOM 4837 O O . ALA B 1 265 ? -14.141 5.117 -2.768 1 90.31 265 ALA B O 1
ATOM 4838 N N . ASN B 1 266 ? -12.555 6.312 -3.795 1 93.5 266 ASN B N 1
ATOM 4839 C CA . ASN B 1 266 ? -11.672 6.312 -2.635 1 93.5 266 ASN B CA 1
ATOM 4840 C C . ASN B 1 266 ? -12.266 7.102 -1.474 1 93.5 266 ASN B C 1
ATOM 4842 O O . ASN B 1 266 ? -12.156 6.691 -0.317 1 93.5 266 ASN B O 1
ATOM 4846 N N . ILE B 1 267 ? -12.875 8.258 -1.805 1 94.94 267 ILE B N 1
ATOM 4847 C CA . ILE B 1 267 ? -13.516 9.062 -0.768 1 94.94 267 ILE B CA 1
ATOM 4848 C C . ILE B 1 267 ? -14.641 8.258 -0.117 1 94.94 267 ILE B C 1
ATOM 4850 O O . ILE B 1 267 ? -14.773 8.25 1.109 1 94.94 267 ILE B O 1
ATOM 4854 N N . GLN B 1 268 ? -15.383 7.543 -0.941 1 93.94 268 GLN B N 1
ATOM 4855 C CA . GLN B 1 268 ? -16.484 6.746 -0.406 1 93.94 268 GLN B CA 1
ATOM 4856 C C . GLN B 1 268 ? -15.961 5.637 0.506 1 93.94 268 GLN B C 1
ATOM 4858 O O . GLN B 1 268 ? -16.516 5.391 1.575 1 93.94 268 GLN B O 1
ATOM 4863 N N . GLN B 1 269 ? -14.938 4.977 0.13 1 93.56 269 GLN B N 1
ATOM 4864 C CA . GLN B 1 269 ? -14.367 3.916 0.956 1 93.56 269 GLN B CA 1
ATOM 4865 C C . GLN B 1 269 ? -13.812 4.473 2.264 1 93.56 269 GLN B C 1
ATOM 4867 O O . GLN B 1 269 ? -13.906 3.824 3.309 1 93.56 269 GLN B O 1
ATOM 4872 N N . ALA B 1 270 ? -13.211 5.645 2.201 1 95.56 270 ALA B N 1
ATOM 4873 C CA . ALA B 1 270 ? -12.75 6.301 3.42 1 95.56 270 ALA B CA 1
ATOM 4874 C C . ALA B 1 270 ? -13.914 6.609 4.355 1 95.56 270 ALA B C 1
ATOM 4876 O O . ALA B 1 270 ? -13.828 6.371 5.562 1 95.56 270 ALA B O 1
ATOM 4877 N N . ILE B 1 271 ? -15.023 7.129 3.791 1 95.94 271 ILE B N 1
ATOM 4878 C CA . ILE B 1 271 ? -16.203 7.453 4.574 1 95.94 271 ILE B CA 1
ATOM 4879 C C . ILE B 1 271 ? -16.781 6.184 5.203 1 95.94 271 ILE B C 1
ATOM 4881 O O . ILE B 1 271 ? -17.141 6.176 6.383 1 95.94 271 ILE B O 1
ATOM 4885 N N . ASP B 1 272 ? -16.797 5.113 4.395 1 93.5 272 ASP B N 1
ATOM 4886 C CA . ASP B 1 272 ? -17.328 3.846 4.883 1 93.5 272 ASP B CA 1
ATOM 4887 C C . ASP B 1 272 ? -16.5 3.314 6.051 1 93.5 272 ASP B C 1
ATOM 4889 O O . ASP B 1 272 ? -17.047 2.705 6.977 1 93.5 272 ASP B O 1
ATOM 4893 N N . PHE B 1 273 ? -15.266 3.594 6.078 1 94.75 273 PHE B N 1
ATOM 4894 C CA . PHE B 1 273 ? -14.391 3.057 7.113 1 94.75 273 PHE B CA 1
ATOM 4895 C C . PHE B 1 273 ? -14.352 3.982 8.32 1 94.75 273 PHE B C 1
ATOM 4897 O O . PHE B 1 273 ? -14.633 3.559 9.445 1 94.75 273 PHE B O 1
ATOM 4904 N N . PHE B 1 274 ? -14.008 5.285 8.117 1 96.44 274 PHE B N 1
ATOM 4905 C CA . PHE B 1 274 ? -13.742 6.215 9.203 1 96.44 274 PHE B CA 1
ATOM 4906 C C . PHE B 1 274 ? -15.039 6.812 9.734 1 96.44 274 PHE B C 1
ATOM 4908 O O . PHE B 1 274 ? -15.102 7.246 10.891 1 96.44 274 PHE B O 1
ATOM 4915 N N . GLY B 1 275 ? -16.047 6.898 8.93 1 95.69 275 GLY B N 1
ATOM 4916 C CA . GLY B 1 275 ? -17.219 7.711 9.195 1 95.69 275 GLY B CA 1
ATOM 4917 C C . GLY B 1 275 ? -17.156 9.078 8.539 1 95.69 275 GLY B C 1
ATOM 4918 O O . GLY B 1 275 ? -16.078 9.648 8.367 1 95.69 275 GLY B O 1
ATOM 4919 N N . LYS B 1 276 ? -18.25 9.617 8.203 1 95.31 276 LYS B N 1
ATOM 4920 C CA . LYS B 1 276 ? -18.375 10.859 7.445 1 95.31 276 LYS B CA 1
ATOM 4921 C C . LYS B 1 276 ? -17.688 12.016 8.172 1 95.31 276 LYS B C 1
ATOM 4923 O O . LYS B 1 276 ? -17.047 12.859 7.543 1 95.31 276 LYS B O 1
ATOM 4928 N N . SER B 1 277 ? -17.781 12.062 9.453 1 96.5 277 SER B N 1
ATOM 4929 C CA . SER B 1 277 ? -17.297 13.195 10.234 1 96.5 277 SER B CA 1
ATOM 4930 C C . SER B 1 277 ? -15.773 13.219 10.289 1 96.5 277 SER B C 1
ATOM 4932 O O . SER B 1 277 ? -15.172 14.242 10.641 1 96.5 277 SER B O 1
ATOM 4934 N N . GLN B 1 278 ? -15.156 12.078 9.906 1 97.69 278 GLN B N 1
ATOM 4935 C CA . GLN B 1 278 ? -13.711 11.992 10.055 1 97.69 278 GLN B CA 1
ATOM 4936 C C . GLN B 1 278 ? -13.016 12.164 8.703 1 97.69 278 GLN B C 1
ATOM 4938 O O . GLN B 1 278 ? -11.781 12.102 8.625 1 97.69 278 GLN B O 1
ATOM 4943 N N . VAL B 1 279 ? -13.727 12.391 7.664 1 97.44 279 VAL B N 1
ATOM 4944 C CA . VAL B 1 279 ? -13.148 12.641 6.348 1 97.44 279 VAL B CA 1
ATOM 4945 C C . VAL B 1 279 ? -13.18 14.141 6.047 1 97.44 279 VAL B C 1
ATOM 4947 O O . VAL B 1 279 ? -14.242 14.758 6.059 1 97.44 279 VAL B O 1
ATOM 4950 N N . LEU B 1 280 ? -12.008 14.68 5.805 1 98.25 280 LEU B N 1
ATOM 4951 C CA . LEU B 1 280 ? -11.828 16.125 5.664 1 98.25 280 LEU B CA 1
ATOM 4952 C C . LEU B 1 280 ? -11.453 16.484 4.23 1 98.25 280 LEU B C 1
ATOM 4954 O O . LEU B 1 280 ? -10.656 15.789 3.598 1 98.25 280 LEU B O 1
ATOM 4958 N N . PHE B 1 281 ? -12.078 17.578 3.738 1 97.81 281 PHE B N 1
ATOM 4959 C CA . PHE B 1 281 ? -11.641 18.109 2.451 1 97.81 281 PHE B CA 1
ATOM 4960 C C . PHE B 1 281 ? -10.195 18.562 2.52 1 97.81 281 PHE B C 1
ATOM 4962 O O . PHE B 1 281 ? -9.844 19.422 3.332 1 97.81 281 PHE B O 1
ATOM 4969 N N . GLY B 1 282 ? -9.305 17.938 1.827 1 98 282 GLY B N 1
ATOM 4970 C CA . GLY B 1 282 ? -7.883 18.234 1.705 1 98 282 GLY B CA 1
ATOM 4971 C C . GLY B 1 282 ? -7.316 17.906 0.341 1 98 282 GLY B C 1
ATOM 4972 O O . GLY B 1 282 ? -7.641 16.859 -0.228 1 98 282 GLY B O 1
ATOM 4973 N N . THR B 1 283 ? -6.398 18.781 -0.227 1 96.38 283 THR B N 1
ATOM 4974 C CA . THR B 1 283 ? -6.121 18.641 -1.652 1 96.38 283 THR B CA 1
ATOM 4975 C C . THR B 1 283 ? -4.621 18.469 -1.896 1 96.38 283 THR B C 1
ATOM 4977 O O . THR B 1 283 ? -4.203 18.109 -2.996 1 96.38 283 THR B O 1
ATOM 4980 N N . ASP B 1 284 ? -3.777 18.719 -0.983 1 95.5 284 ASP B N 1
ATOM 4981 C CA . ASP B 1 284 ? -2.328 18.672 -1.15 1 95.5 284 ASP B CA 1
ATOM 4982 C C . ASP B 1 284 ? -1.833 19.875 -1.952 1 95.5 284 ASP B C 1
ATOM 4984 O O . ASP B 1 284 ? -0.67 19.922 -2.361 1 95.5 284 ASP B O 1
ATOM 4988 N N . THR B 1 285 ? -2.574 20.859 -2.131 1 94.38 285 THR B N 1
ATOM 4989 C CA . THR B 1 285 ? -2.193 22.094 -2.818 1 94.38 285 THR B CA 1
ATOM 4990 C C . THR B 1 285 ? -1.019 22.766 -2.113 1 94.38 285 THR B C 1
ATOM 4992 O O . THR B 1 285 ? -0.898 22.688 -0.89 1 94.38 285 THR B O 1
ATOM 4995 N N . PRO B 1 286 ? -0.17 23.391 -2.904 1 93.44 286 PRO B N 1
ATOM 4996 C CA . PRO B 1 286 ? -0.211 23.609 -4.352 1 93.44 286 PRO B CA 1
ATOM 4997 C C . PRO B 1 286 ? 0.723 22.672 -5.117 1 93.44 286 PRO B C 1
ATOM 4999 O O . PRO B 1 286 ? 1.36 23.094 -6.086 1 93.44 286 PRO B O 1
ATOM 5002 N N . MET B 1 287 ? 0.8 21.422 -4.727 1 88.12 287 MET B N 1
ATOM 5003 C CA . MET B 1 287 ? 1.819 20.5 -5.227 1 88.12 287 MET B CA 1
ATOM 5004 C C . MET B 1 287 ? 1.422 19.938 -6.586 1 88.12 287 MET B C 1
ATOM 5006 O O . MET B 1 287 ? 1.918 18.891 -6.996 1 88.12 287 MET B O 1
ATOM 5010 N N . ASP B 1 288 ? 0.486 20.547 -7.312 1 84.69 288 ASP B N 1
ATOM 5011 C CA . ASP B 1 288 ? 0.05 20.141 -8.641 1 84.69 288 ASP B CA 1
ATOM 5012 C C . ASP B 1 288 ? 1 20.656 -9.719 1 84.69 288 ASP B C 1
ATOM 5014 O O . ASP B 1 288 ? 0.596 21.422 -10.586 1 84.69 288 ASP B O 1
ATOM 5018 N N . MET B 1 289 ? 2.223 20.312 -9.781 1 74.12 289 MET B N 1
ATOM 5019 C CA . MET B 1 289 ? 3.346 20.812 -10.57 1 74.12 289 MET B CA 1
ATOM 5020 C C . MET B 1 289 ? 3 20.828 -12.055 1 74.12 289 MET B C 1
ATOM 5022 O O . MET B 1 289 ? 3.516 21.656 -12.805 1 74.12 289 MET B O 1
ATOM 5026 N N . GLY B 1 290 ? 2.188 20.031 -12.562 1 74.31 290 GLY B N 1
ATOM 5027 C CA . GLY B 1 290 ? 1.921 19.953 -13.992 1 74.31 290 GLY B CA 1
ATOM 5028 C C . GLY B 1 290 ? 0.829 20.906 -14.453 1 74.31 290 GLY B C 1
ATOM 5029 O O . GLY B 1 290 ? 0.997 21.609 -15.438 1 74.31 290 GLY B O 1
ATOM 5030 N N . THR B 1 291 ? -0.237 20.969 -13.75 1 83.62 291 THR B N 1
ATOM 5031 C CA . THR B 1 291 ? -1.388 21.797 -14.07 1 83.62 291 THR B CA 1
ATOM 5032 C C . THR B 1 291 ? -1.871 22.547 -12.828 1 83.62 291 THR B C 1
ATOM 5034 O O . THR B 1 291 ? -2.529 21.969 -11.969 1 83.62 291 THR B O 1
ATOM 5037 N N . ARG B 1 292 ? -1.548 23.844 -12.883 1 89.38 292 ARG B N 1
ATOM 5038 C CA . ARG B 1 292 ? -1.903 24.688 -11.742 1 89.38 292 ARG B CA 1
ATOM 5039 C C . ARG B 1 292 ? -3.381 24.547 -11.398 1 89.38 292 ARG B C 1
ATOM 5041 O O . ARG B 1 292 ? -4.242 24.688 -12.266 1 89.38 292 ARG B O 1
ATOM 5048 N N . GLY B 1 293 ? -3.68 24.172 -10.195 1 92.38 293 GLY B N 1
ATOM 5049 C CA . GLY B 1 293 ? -5.047 24.125 -9.703 1 92.38 293 GLY B CA 1
ATOM 5050 C C . GLY B 1 293 ? -5.691 22.766 -9.883 1 92.38 293 GLY B C 1
ATOM 5051 O O . GLY B 1 293 ? -6.812 22.531 -9.422 1 92.38 293 GLY B O 1
ATOM 5052 N N . MET B 1 294 ? -4.98 21.875 -10.445 1 91.56 294 MET B N 1
ATOM 5053 C CA . MET B 1 294 ? -5.543 20.562 -10.766 1 91.56 294 MET B CA 1
ATOM 5054 C C . MET B 1 294 ? -5.938 19.812 -9.5 1 91.56 294 MET B C 1
ATOM 5056 O O . MET B 1 294 ? -7 19.188 -9.445 1 91.56 294 MET B O 1
ATOM 5060 N N . PHE B 1 295 ? -5.129 19.828 -8.461 1 93.38 295 PHE B N 1
ATOM 5061 C CA . PHE B 1 295 ? -5.426 19.094 -7.234 1 93.38 295 PHE B CA 1
ATOM 5062 C C . PHE B 1 295 ? -6.715 19.609 -6.598 1 93.38 295 PHE B C 1
ATOM 5064 O O . PHE B 1 295 ? -7.57 18.812 -6.199 1 93.38 295 PHE B O 1
ATOM 5071 N N . THR B 1 296 ? -6.875 20.922 -6.586 1 96.06 296 THR B N 1
ATOM 5072 C CA . THR B 1 296 ? -8.078 21.516 -6.012 1 96.06 296 THR B CA 1
ATOM 5073 C C . THR B 1 296 ? -9.305 21.156 -6.852 1 96.06 296 THR B C 1
ATOM 5075 O O . THR B 1 296 ? -10.305 20.672 -6.32 1 96.06 296 THR B O 1
ATOM 5078 N N . ARG B 1 297 ? -9.219 21.281 -8.125 1 95.06 297 ARG B N 1
ATOM 5079 C CA . ARG B 1 297 ? -10.352 21.078 -9.023 1 95.06 297 ARG B CA 1
ATOM 5080 C C . ARG B 1 297 ? -10.781 19.609 -9.031 1 95.06 297 ARG B C 1
ATOM 5082 O O . ARG B 1 297 ? -11.977 19.297 -8.969 1 95.06 297 ARG B O 1
ATOM 5089 N N . THR B 1 298 ? -9.836 18.719 -9.078 1 93.19 298 THR B N 1
ATOM 5090 C CA . THR B 1 298 ? -10.172 17.297 -9.18 1 93.19 298 THR B CA 1
ATOM 5091 C C . THR B 1 298 ? -10.719 16.781 -7.848 1 93.19 298 THR B C 1
ATOM 5093 O O . THR B 1 298 ? -11.578 15.898 -7.824 1 93.19 298 THR B O 1
ATOM 5096 N N . THR B 1 299 ? -10.203 17.297 -6.746 1 95.06 299 THR B N 1
ATOM 5097 C CA . THR B 1 299 ? -10.75 16.906 -5.449 1 95.06 299 THR B CA 1
ATOM 5098 C C . THR B 1 299 ? -12.195 17.375 -5.309 1 95.06 299 THR B C 1
ATOM 5100 O O . THR B 1 299 ? -13.062 16.625 -4.859 1 95.06 299 THR B O 1
ATOM 5103 N N . ILE B 1 300 ? -12.469 18.609 -5.711 1 95.81 300 ILE B N 1
ATOM 5104 C CA . ILE B 1 300 ? -13.836 19.125 -5.688 1 95.81 300 ILE B CA 1
ATOM 5105 C C . ILE B 1 300 ? -14.727 18.266 -6.582 1 95.81 300 ILE B C 1
ATOM 5107 O O . ILE B 1 300 ? -15.836 17.891 -6.188 1 95.81 300 ILE B O 1
ATOM 5111 N N . ALA B 1 301 ? -14.188 17.953 -7.738 1 94.56 301 ALA B N 1
ATOM 5112 C CA . ALA B 1 301 ? -14.945 17.109 -8.664 1 94.56 301 ALA B CA 1
ATOM 5113 C C . ALA B 1 301 ? -15.25 15.75 -8.039 1 94.56 301 ALA B C 1
ATOM 5115 O O . ALA B 1 301 ? -16.344 15.219 -8.227 1 94.56 301 ALA B O 1
ATOM 5116 N N . SER B 1 302 ? -14.297 15.188 -7.348 1 93.5 302 SER B N 1
ATOM 5117 C CA . SER B 1 302 ? -14.5 13.906 -6.676 1 93.5 302 SER B CA 1
ATOM 5118 C C . SER B 1 302 ? -15.609 14 -5.633 1 93.5 302 SER B C 1
ATOM 5120 O O . SER B 1 302 ? -16.438 13.102 -5.527 1 93.5 302 SER B O 1
ATOM 5122 N N . VAL B 1 303 ? -15.586 15.039 -4.848 1 92.88 303 VAL B N 1
ATOM 5123 C CA . VAL B 1 303 ? -16.594 15.234 -3.807 1 92.88 303 VAL B CA 1
ATOM 5124 C C . VAL B 1 303 ? -17.969 15.398 -4.441 1 92.88 303 VAL B C 1
ATOM 5126 O O . VAL B 1 303 ? -18.938 14.797 -3.988 1 92.88 303 VAL B O 1
ATOM 5129 N N . GLU B 1 304 ? -18.016 16.141 -5.48 1 93.69 304 GLU B N 1
ATOM 5130 C CA . GLU B 1 304 ? -19.281 16.375 -6.168 1 93.69 304 GLU B CA 1
ATOM 5131 C C . GLU B 1 304 ? -19.828 15.078 -6.773 1 93.69 304 GLU B C 1
ATOM 5133 O O . GLU B 1 304 ? -21.047 14.859 -6.809 1 93.69 304 GLU B O 1
ATOM 5138 N N . ALA B 1 305 ? -18.969 14.258 -7.18 1 93.12 305 ALA B N 1
ATOM 5139 C CA . ALA B 1 305 ? -19.344 13.008 -7.84 1 93.12 305 ALA B CA 1
ATOM 5140 C C . ALA B 1 305 ? -19.969 12.031 -6.848 1 93.12 305 ALA B C 1
ATOM 5142 O O . ALA B 1 305 ? -20.609 11.055 -7.25 1 93.12 305 ALA B O 1
ATOM 5143 N N . LEU B 1 306 ? -19.734 12.266 -5.59 1 92.12 306 LEU B N 1
ATOM 5144 C CA . LEU B 1 306 ? -20.344 11.406 -4.582 1 92.12 306 LEU B CA 1
ATOM 5145 C C . LEU B 1 306 ? -21.859 11.547 -4.59 1 92.12 306 LEU B C 1
ATOM 5147 O O . LEU B 1 306 ? -22.578 10.68 -4.082 1 92.12 306 LEU B O 1
ATOM 5151 N N . GLY B 1 307 ? -22.375 12.688 -5.031 1 89.25 307 GLY B N 1
ATOM 5152 C CA . GLY B 1 307 ? -23.812 12.93 -5.117 1 89.25 307 GLY B CA 1
ATOM 5153 C C . GLY B 1 307 ? -24.453 13.156 -3.764 1 89.25 307 GLY B C 1
ATOM 5154 O O . GLY B 1 307 ? -25.625 12.836 -3.572 1 89.25 307 GLY B O 1
ATOM 5155 N N . ALA B 1 308 ? -23.703 13.68 -2.855 1 87.5 308 ALA B N 1
ATOM 5156 C CA . ALA B 1 308 ? -24.219 13.906 -1.508 1 87.5 308 ALA B CA 1
ATOM 5157 C C . ALA B 1 308 ? -25.156 15.109 -1.478 1 87.5 308 ALA B C 1
ATOM 5159 O O . ALA B 1 308 ? -25.094 15.984 -2.348 1 87.5 308 ALA B O 1
ATOM 5160 N N . ALA B 1 309 ? -26.047 15.109 -0.494 1 88.25 309 ALA B N 1
ATOM 5161 C CA . ALA B 1 309 ? -26.922 16.25 -0.272 1 88.25 309 ALA B CA 1
ATOM 5162 C C . ALA B 1 309 ? -26.125 17.5 0.117 1 88.25 309 ALA B C 1
ATOM 5164 O O . ALA B 1 309 ? -25.016 17.391 0.625 1 88.25 309 ALA B O 1
ATOM 5165 N N . PRO B 1 310 ? -26.75 18.609 -0.146 1 86.88 310 PRO B N 1
ATOM 5166 C CA . PRO B 1 310 ? -26.047 19.875 0.125 1 86.88 310 PRO B CA 1
ATOM 5167 C C . PRO B 1 310 ? -25.547 19.969 1.564 1 86.88 310 PRO B C 1
ATOM 5169 O O . PRO B 1 310 ? -24.422 20.438 1.804 1 86.88 310 PRO B O 1
ATOM 5172 N N . GLU B 1 311 ? -26.312 19.5 2.473 1 86 311 GLU B N 1
ATOM 5173 C CA . GLU B 1 311 ? -25.922 19.578 3.877 1 86 311 GLU B CA 1
ATOM 5174 C C . GLU B 1 311 ? -24.703 18.703 4.148 1 86 311 GLU B C 1
ATOM 5176 O O . GLU B 1 311 ? -23.812 19.094 4.918 1 86 311 GLU B O 1
ATOM 5181 N N . ASP B 1 312 ? -24.641 17.641 3.531 1 88.88 312 ASP B N 1
ATOM 5182 C CA . ASP B 1 312 ? -23.5 16.734 3.674 1 88.88 312 ASP B CA 1
ATOM 5183 C C . ASP B 1 312 ? -22.25 17.312 3.025 1 88.88 312 ASP B C 1
ATOM 5185 O O . ASP B 1 312 ? -21.141 17.156 3.549 1 88.88 312 ASP B O 1
ATOM 5189 N N . LYS B 1 313 ? -22.484 18.047 2.023 1 92.69 313 LYS B N 1
ATOM 5190 C CA . LYS B 1 313 ? -21.359 18.688 1.351 1 92.69 313 LYS B CA 1
ATOM 5191 C C . LYS B 1 313 ? -20.766 19.797 2.215 1 92.69 313 LYS B C 1
ATOM 5193 O O . LYS B 1 313 ? -19.547 19.953 2.273 1 92.69 313 LYS B O 1
ATOM 5198 N N . GLU B 1 314 ? -21.609 20.531 2.883 1 93.06 314 GLU B N 1
ATOM 5199 C CA . GLU B 1 314 ? -21.141 21.594 3.775 1 93.06 314 GLU B CA 1
ATOM 5200 C C . GLU B 1 314 ? -20.312 21.016 4.918 1 93.06 314 GLU B C 1
ATOM 5202 O O . GLU B 1 314 ? -19.281 21.578 5.281 1 93.06 314 GLU B O 1
ATOM 5207 N N . SER B 1 315 ? -20.797 19.938 5.457 1 93.81 315 SER B N 1
ATOM 5208 C CA . SER B 1 315 ? -20.047 19.25 6.512 1 93.81 315 SER B CA 1
ATOM 5209 C C . SER B 1 315 ? -18.688 18.766 5.996 1 93.81 315 SER B C 1
ATOM 5211 O O . SER B 1 315 ? -17.672 18.891 6.68 1 93.81 315 SER B O 1
ATOM 5213 N N . PHE B 1 316 ? -18.75 18.328 4.812 1 94.81 316 PHE B N 1
ATOM 5214 C CA . PHE B 1 316 ? -17.531 17.797 4.207 1 94.81 316 PHE B CA 1
ATOM 5215 C C . PHE B 1 316 ? -16.531 18.906 3.941 1 94.81 316 PHE B C 1
ATOM 5217 O O . PHE B 1 316 ? -15.352 18.766 4.289 1 94.81 316 PHE B O 1
ATOM 5224 N N . TYR B 1 317 ? -16.969 19.984 3.426 1 96.12 317 TYR B N 1
ATOM 5225 C CA . TYR B 1 317 ? -16.078 21.047 2.979 1 96.12 317 TYR B CA 1
ATOM 5226 C C . TYR B 1 317 ? -15.562 21.875 4.16 1 96.12 317 TYR B C 1
ATOM 5228 O O . TYR B 1 317 ? -14.484 22.453 4.098 1 96.12 317 TYR B O 1
ATOM 5236 N N . ALA B 1 318 ? -16.375 21.953 5.277 1 95.94 318 ALA B N 1
ATOM 5237 C CA . ALA B 1 318 ? -15.969 22.906 6.316 1 95.94 318 ALA B CA 1
ATOM 5238 C C . ALA B 1 318 ? -16.328 22.375 7.703 1 95.94 318 ALA B C 1
ATOM 5240 O O . ALA B 1 318 ? -15.516 22.453 8.625 1 95.94 318 ALA B O 1
ATOM 5241 N N . GLY B 1 319 ? -17.469 21.781 7.812 1 95.19 319 GLY B N 1
ATOM 5242 C CA . GLY B 1 319 ? -17.984 21.406 9.125 1 95.19 319 GLY B CA 1
ATOM 5243 C C . GLY B 1 319 ? -17.094 20.422 9.852 1 95.19 319 GLY B C 1
ATOM 5244 O O . GLY B 1 319 ? -16.781 20.609 11.031 1 95.19 319 GLY B O 1
ATOM 5245 N N . ASN B 1 320 ? -16.656 19.406 9.164 1 96.94 320 ASN B N 1
ATOM 5246 C CA . ASN B 1 320 ? -15.859 18.359 9.781 1 96.94 320 ASN B CA 1
ATOM 5247 C C . ASN B 1 320 ? -14.539 18.922 10.328 1 96.94 320 ASN B C 1
ATOM 5249 O O . ASN B 1 320 ? -14.156 18.609 11.461 1 96.94 320 ASN B O 1
ATOM 5253 N N . VAL B 1 321 ? -13.852 19.719 9.531 1 97.75 321 VAL B N 1
ATOM 5254 C CA . VAL B 1 321 ? -12.547 20.219 9.961 1 97.75 321 VAL B CA 1
ATOM 5255 C C . VAL B 1 321 ? -12.734 21.234 11.086 1 97.75 321 VAL B C 1
ATOM 5257 O O . VAL B 1 321 ? -11.922 21.297 12.016 1 97.75 321 VAL B O 1
ATOM 5260 N N . LEU B 1 322 ? -13.773 22.031 11.086 1 96.5 322 LEU B N 1
ATOM 5261 C CA . LEU B 1 322 ? -14.047 22.984 12.156 1 96.5 322 LEU B CA 1
ATOM 5262 C C . LEU B 1 322 ? -14.344 22.281 13.469 1 96.5 322 LEU B C 1
ATOM 5264 O O . LEU B 1 322 ? -13.875 22.688 14.531 1 96.5 322 LEU B O 1
ATOM 5268 N N . ASP B 1 323 ? -15.102 21.203 13.359 1 96.25 323 ASP B N 1
ATOM 5269 C CA . ASP B 1 323 ? -15.383 20.406 14.547 1 96.25 323 ASP B CA 1
ATOM 5270 C C . ASP B 1 323 ? -14.102 19.797 15.117 1 96.25 323 ASP B C 1
ATOM 5272 O O . ASP B 1 323 ? -13.906 19.781 16.328 1 96.25 323 ASP B O 1
ATOM 5276 N N . MET B 1 324 ? -13.219 19.344 14.234 1 97.56 324 MET B N 1
ATOM 5277 C CA . MET B 1 324 ? -11.953 18.75 14.656 1 97.56 324 MET B CA 1
ATOM 5278 C C . MET B 1 324 ? -11.07 19.781 15.352 1 97.56 324 MET B C 1
ATOM 5280 O O . MET B 1 324 ? -10.469 19.484 16.391 1 97.56 324 MET B O 1
ATOM 5284 N N . LEU B 1 325 ? -11.031 20.984 14.828 1 97.06 325 LEU B N 1
ATOM 5285 C CA . LEU B 1 325 ? -10.156 22.031 15.336 1 97.06 325 LEU B CA 1
ATOM 5286 C C . LEU B 1 325 ? -10.688 22.609 16.641 1 97.06 325 LEU B C 1
ATOM 5288 O O . LEU B 1 325 ? -9.922 23.109 17.469 1 97.06 325 LEU B O 1
ATOM 5292 N N . GLY B 1 326 ? -11.984 22.609 16.812 1 93.38 326 GLY B N 1
ATOM 5293 C CA . GLY B 1 326 ? -12.586 23.047 18.062 1 93.38 326 GLY B CA 1
ATOM 5294 C C . GLY B 1 326 ? -12.844 24.547 18.109 1 93.38 326 GLY B C 1
ATOM 5295 O O . GLY B 1 326 ? -12.773 25.219 17.078 1 93.38 326 GLY B O 1
ATOM 5296 N N . GLU B 1 327 ? -13.086 25.047 19.266 1 88.69 327 GLU B N 1
ATOM 5297 C CA . GLU B 1 327 ? -13.617 26.391 19.5 1 88.69 327 GLU B CA 1
ATOM 5298 C C . GLU B 1 327 ? -12.562 27.453 19.188 1 88.69 327 GLU B C 1
ATOM 5300 O O . GLU B 1 327 ? -12.906 28.578 18.812 1 88.69 327 GLU B O 1
ATOM 5305 N N . ARG B 1 328 ? -11.344 27.062 19.266 1 86.81 328 ARG B N 1
ATOM 5306 C CA . ARG B 1 328 ? -10.258 28.016 19.031 1 86.81 328 ARG B CA 1
ATOM 5307 C C . ARG B 1 328 ? -10.328 28.578 17.609 1 86.81 328 ARG B C 1
ATOM 5309 O O . ARG B 1 328 ? -9.836 29.672 17.359 1 86.81 328 ARG B O 1
ATOM 5316 N N . PHE B 1 329 ? -10.977 27.844 16.703 1 91 329 PHE B N 1
ATOM 5317 C CA . PHE B 1 329 ? -11 28.266 15.312 1 91 329 PHE B CA 1
ATOM 5318 C C . PHE B 1 329 ? -12.43 28.516 14.844 1 91 329 PHE B C 1
ATOM 5320 O O . PHE B 1 329 ? -12.695 28.516 13.641 1 91 329 PHE B O 1
ATOM 5327 N N . ALA B 1 330 ? -13.336 28.656 15.703 1 81.69 330 ALA B N 1
ATOM 5328 C CA . ALA B 1 330 ? -14.742 28.922 15.406 1 81.69 330 ALA B CA 1
ATOM 5329 C C . ALA B 1 330 ? -14.898 30.25 14.656 1 81.69 330 ALA B C 1
ATOM 5331 O O . ALA B 1 330 ? -15.852 30.422 13.898 1 81.69 330 ALA B O 1
ATOM 5332 N N . GLY B 1 331 ? -14.008 31.172 14.883 1 77.62 331 GLY B N 1
ATOM 5333 C CA . GLY B 1 331 ? -14.102 32.5 14.281 1 77.62 331 GLY B CA 1
ATOM 5334 C C . GLY B 1 331 ? -13.703 32.5 12.812 1 77.62 331 GLY B C 1
ATOM 5335 O O . GLY B 1 331 ? -13.953 33.5 12.109 1 77.62 331 GLY B O 1
ATOM 5336 N N . ILE B 1 332 ? -12.961 31.453 12.414 1 80.62 332 ILE B N 1
ATOM 5337 C CA . ILE B 1 332 ? -12.578 31.422 11.008 1 80.62 332 ILE B CA 1
ATOM 5338 C C . ILE B 1 332 ? -13.828 31.359 10.141 1 80.62 332 ILE B C 1
ATOM 5340 O O . ILE B 1 332 ? -13.844 31.891 9.023 1 80.62 332 ILE B O 1
ATOM 5344 N N . SER B 1 333 ? -14.953 30.547 10.617 1 60.34 333 SER B N 1
ATOM 5345 C CA . SER B 1 333 ? -16.203 30.406 9.891 1 60.34 333 SER B CA 1
ATOM 5346 C C . SER B 1 333 ? -16.969 31.734 9.852 1 60.34 333 SER B C 1
ATOM 5348 O O . SER B 1 333 ? -17.094 32.406 10.867 1 60.34 333 SER B O 1
ATOM 5350 N N . GLY B 1 334 ? -16.734 32.5 8.977 1 50.59 334 GLY B N 1
ATOM 5351 C CA . GLY B 1 334 ? -17.703 33.562 9.008 1 50.59 334 GLY B CA 1
ATOM 5352 C C . GLY B 1 334 ? -19.094 33.125 9.469 1 50.59 334 GLY B C 1
ATOM 5353 O O . GLY B 1 334 ? -19.984 33.969 9.625 1 50.59 334 GLY B O 1
ATOM 5354 N N . ALA B 1 335 ? -19.562 31.734 9.188 1 43.19 335 ALA B N 1
ATOM 5355 C CA . ALA B 1 335 ? -20.938 31.312 9.367 1 43.19 335 ALA B CA 1
ATOM 5356 C C . ALA B 1 335 ? -21.172 30.781 10.781 1 43.19 335 ALA B C 1
ATOM 5358 O O . ALA B 1 335 ? -20.656 29.719 11.141 1 43.19 335 ALA B O 1
ATOM 5359 N N . ARG B 1 336 ? -21.25 31.406 11.766 1 37.88 336 ARG B N 1
ATOM 5360 C CA . ARG B 1 336 ? -21.656 31.031 13.117 1 37.88 336 ARG B CA 1
ATOM 5361 C C . ARG B 1 336 ? -22.906 30.156 13.086 1 37.88 336 ARG B C 1
ATOM 5363 O O . ARG B 1 336 ? -23.594 30 14.102 1 37.88 336 ARG B O 1
ATOM 5370 N N . GLY B 1 337 ? -23.438 29.5 11.984 1 35.25 337 GLY B N 1
ATOM 5371 C CA . GLY B 1 337 ? -24.656 28.859 12.445 1 35.25 337 GLY B CA 1
ATOM 5372 C C . GLY B 1 337 ? -24.406 27.641 13.312 1 35.25 337 GLY B C 1
ATOM 5373 O O . GLY B 1 337 ? -23.531 26.828 13 1 35.25 337 GLY B O 1
ATOM 5374 N N . ALA B 1 338 ? -24.734 27.578 14.656 1 33.28 338 ALA B N 1
ATOM 5375 C CA . ALA B 1 338 ? -24.641 26.656 15.781 1 33.28 338 ALA B CA 1
ATOM 5376 C C . ALA B 1 338 ? -25.125 25.25 15.391 1 33.28 338 ALA B C 1
ATOM 5378 O O . ALA B 1 338 ? -26.328 25.031 15.242 1 33.28 338 ALA B O 1
ATOM 5379 N N . VAL B 1 339 ? -24.625 24.438 14.594 1 31.55 339 VAL B N 1
ATOM 5380 C CA . VAL B 1 339 ? -25.234 23.125 14.484 1 31.55 339 VAL B CA 1
ATOM 5381 C C . VAL B 1 339 ? -24.906 22.297 15.727 1 31.55 339 VAL B C 1
ATOM 5383 O O . VAL B 1 339 ? -23.734 22.125 16.062 1 31.55 339 VAL B O 1
ATOM 5386 N N . ALA B 1 340 ? -25.797 21.906 16.625 1 34 340 ALA B N 1
ATOM 5387 C CA . ALA B 1 340 ? -25.766 21.062 17.812 1 34 340 ALA B CA 1
ATOM 5388 C C . ALA B 1 340 ? -25.172 19.688 17.5 1 34 340 ALA B C 1
ATOM 5390 O O . ALA B 1 340 ? -25.594 19.016 16.562 1 34 340 ALA B O 1
ATOM 5391 N N . ALA B 1 341 ? -23.953 19.391 17.984 1 33.62 341 ALA B N 1
ATOM 5392 C CA . ALA B 1 341 ? -23.344 18.062 17.984 1 33.62 341 ALA B CA 1
ATOM 5393 C C . ALA B 1 341 ? -24.375 16.984 18.328 1 33.62 341 ALA B C 1
ATOM 5395 O O . ALA B 1 341 ? -25.047 17.062 19.359 1 33.62 341 ALA B O 1
ATOM 5396 N N . ARG B 1 342 ? -24.875 16.188 17.391 1 30.16 342 ARG B N 1
ATOM 5397 C CA . ARG B 1 342 ? -25.734 15.086 17.797 1 30.16 342 ARG B CA 1
ATOM 5398 C C . ARG B 1 342 ? -25 14.133 18.734 1 30.16 342 ARG B C 1
ATOM 5400 O O . ARG B 1 342 ? -23.828 13.797 18.5 1 30.16 342 ARG B O 1
ATOM 5407 N N . PRO B 1 343 ? -25.516 13.867 19.906 1 27.27 343 PRO B N 1
ATOM 5408 C CA . PRO B 1 343 ? -24.922 12.914 20.844 1 27.27 343 PRO B CA 1
ATOM 5409 C C . PRO B 1 343 ? -24.656 11.547 20.219 1 27.27 343 PRO B C 1
ATOM 5411 O O . PRO B 1 343 ? -25.359 11.148 19.281 1 27.27 343 PRO B O 1
ATOM 5414 N N . LYS B 1 344 ? -23.469 11.156 20.266 1 35.22 344 LYS B N 1
ATOM 5415 C CA . LYS B 1 344 ? -23.078 9.797 19.891 1 35.22 344 LYS B CA 1
ATOM 5416 C C . LYS B 1 344 ? -24.094 8.773 20.391 1 35.22 344 LYS B C 1
ATOM 5418 O O . LYS B 1 344 ? -24.375 8.711 21.594 1 35.22 344 LYS B O 1
ATOM 5423 N N . GLY B 1 345 ? -25.203 8.398 19.656 1 29.25 345 GLY B N 1
ATOM 5424 C CA . GLY B 1 345 ? -26.109 7.332 20.062 1 29.25 345 GLY B CA 1
ATOM 5425 C C . GLY B 1 345 ? -25.391 6.148 20.703 1 29.25 345 GLY B C 1
ATOM 5426 O O . GLY B 1 345 ? -24.266 5.84 20.344 1 29.25 345 GLY B O 1
ATOM 5427 N N . ASP B 1 346 ? -25.828 5.871 21.953 1 29.42 346 ASP B N 1
ATOM 5428 C CA . ASP B 1 346 ? -25.531 4.656 22.703 1 29.42 346 ASP B CA 1
ATOM 5429 C C . ASP B 1 346 ? -25.797 3.41 21.859 1 29.42 346 ASP B C 1
ATOM 5431 O O . ASP B 1 346 ? -26.922 3.178 21.422 1 29.42 346 ASP B O 1
ATOM 5435 N N . SER B 1 347 ? -25.016 3.047 21 1 26.39 347 SER B N 1
ATOM 5436 C CA . SER B 1 347 ? -25.172 1.798 20.266 1 26.39 347 SER B CA 1
ATOM 5437 C C . SER B 1 347 ? -25.5 0.639 21.188 1 26.39 347 SER B C 1
ATOM 5439 O O . SER B 1 347 ? -24.594 -0.003 21.734 1 26.39 347 SER B O 1
ATOM 5441 N N . THR B 1 348 ? -26.375 0.812 22.219 1 25.53 348 THR B N 1
ATOM 5442 C CA . THR B 1 348 ? -26.844 -0.42 22.828 1 25.53 348 THR B CA 1
ATOM 5443 C C . THR B 1 348 ? -27.453 -1.349 21.781 1 25.53 348 THR B C 1
ATOM 5445 O O . THR B 1 348 ? -28.188 -0.903 20.906 1 25.53 348 THR B O 1
ATOM 5448 N N . ARG B 1 349 ? -26.984 -2.604 21.781 1 24.22 349 ARG B N 1
ATOM 5449 C CA . ARG B 1 349 ? -27.422 -3.805 21.078 1 24.22 349 ARG B CA 1
ATOM 5450 C C . ARG B 1 349 ? -28.922 -4.016 21.25 1 24.22 349 ARG B C 1
ATOM 5452 O O . ARG B 1 349 ? -29.422 -4.121 22.375 1 24.22 349 ARG B O 1
ATOM 5459 N N . ILE B 1 350 ? -29.719 -3.438 20.438 1 21.31 350 ILE B N 1
ATOM 5460 C CA . ILE B 1 350 ? -31 -4.105 20.281 1 21.31 350 ILE B CA 1
ATOM 5461 C C . ILE B 1 350 ? -30.781 -5.598 20.047 1 21.31 350 ILE B C 1
ATOM 5463 O O . ILE B 1 350 ? -30.172 -5.984 19.047 1 21.31 350 ILE B O 1
ATOM 5467 N N . ALA B 1 351 ? -30.656 -6.473 21.25 1 22.89 351 ALA B N 1
ATOM 5468 C CA . ALA B 1 351 ? -30.875 -7.91 21.391 1 22.89 351 ALA B CA 1
ATOM 5469 C C . ALA B 1 351 ? -32.156 -8.344 20.703 1 22.89 351 ALA B C 1
ATOM 5471 O O . ALA B 1 351 ? -33.25 -7.922 21.078 1 22.89 351 ALA B O 1
ATOM 5472 N N . ALA B 1 352 ? -32.25 -8.492 19.469 1 19.23 352 ALA B N 1
ATOM 5473 C CA . ALA B 1 352 ? -33.344 -9.188 18.781 1 19.23 352 ALA B CA 1
ATOM 5474 C C . ALA B 1 352 ? -33.688 -10.484 19.5 1 19.23 352 ALA B C 1
ATOM 5476 O O . ALA B 1 352 ? -32.812 -11.242 19.891 1 19.23 352 ALA B O 1
ATOM 5477 N N . SER B 1 353 ? -34.812 -10.555 20.156 1 20.39 353 SER B N 1
ATOM 5478 C CA . SER B 1 353 ? -35.75 -11.656 20.375 1 20.39 353 SER B CA 1
ATOM 5479 C C . SER B 1 353 ? -35.875 -12.523 19.125 1 20.39 353 SER B C 1
ATOM 5481 O O . SER B 1 353 ? -36.625 -13.5 19.109 1 20.39 353 SER B O 1
ATOM 5483 N N . LEU B 1 354 ? -35.094 -12.438 18.016 1 19.28 354 LEU B N 1
ATOM 5484 C CA . LEU B 1 354 ? -35.406 -13.68 17.297 1 19.28 354 LEU B CA 1
ATOM 5485 C C . LEU B 1 354 ? -34.656 -14.859 17.922 1 19.28 354 LEU B C 1
ATOM 5487 O O . LEU B 1 354 ? -33.5 -14.711 18.359 1 19.28 354 LEU B O 1
#

Organism: Ectocarpus siliculosus (NCBI:txid2880)

Radius of gyration: 26.43 Å; Cα contacts (8 Å, |Δi|>4): 1334; chains: 2; bounding box: 62×76×62 Å

InterPro domains:
  IPR006680 Amidohydrolase-related [PF04909] (39-323)
  IPR032465 2-amino-3-carboxymuconate-6-semialdehyde decarboxylase [PTHR21240] (2-327)
  IPR032466 Metal-dependent hydrolase [SSF51556] (1-326)

Foldseek 3Di:
DFEAEDAEADEPQLQVLVCVVLVHHDPVCVVCVLPVLRYDVVVVVVLCVVLVHQAYEHAYDPRCVVVVVQLQDLVSVLVSQVRRLVRQLVSCVVPVLHYAYAGEFRLNALVRLLVVQCCSCVPSPHLAYEDEWADVDPQCLDPRNLSVLVSCLVSLHAYEYWYDQDQQDDPDPVCNRVGHPPCCCPQQVRLVGLLVNLQSCLVSCSCVVRVSYAYEGEALLRCCLVCVVVVVVVCVVVVPDPDPRRLVSSLRYAYENANFAADLVSNVSSCVRNNLLRYEHHQHPPPPSPDGCRSVVRSVVSLVVNVDDPVSVCSRRPVSVDVSSPDSCCVSPVDPPDPPDDPPPPPPDPDDPD/DFEAEDAEADEPQLQVLVCVVLVHHDPVCVVCVLPVLRYDVVVVVVLCVVLVHQAYEHAYDPRCVVVVVQLQDLVSVLVSQVRRLVRQLVSCVVPVLHYAYAGEFRLNALVRLLVSQCCSCVPSVHLAYEDEWADVDPQCLDPRNLSVLVSCLVSLHAYEYWYDQDQQDDPDPVCNRVGHPPCCCPQQVRLVGLLVNLQSCLVSCSCVVRVSYAYEGEALLRCCLVCVVVVVVVCVVVVPDPDPRRLVSSLRYAYENANQAADLVSNVSSCVRNNLLRYEHHQHPPPPSPDGCRSVVRSVVSLVVNVDDPVSVCSRRPVSVDVSSPDSCCVSPPDPPDDDDDPPPPPDPPPDPD

Solvent-accessible surface area (backbone atoms only — not comparable to full-atom values): 36691 Å² total; per-residue (Å²): 117,31,35,34,64,36,22,42,39,49,50,62,69,31,52,52,49,51,24,63,75,68,70,47,82,56,70,58,60,66,71,45,59,86,34,57,48,32,59,32,66,70,54,32,52,50,49,27,62,76,68,67,42,54,28,40,26,35,32,62,68,68,60,59,68,74,36,57,75,45,42,66,32,57,69,54,20,43,51,48,23,49,47,34,38,53,48,43,36,55,57,25,65,75,38,60,64,34,38,42,39,36,24,54,54,31,86,61,42,34,64,53,27,37,51,46,48,50,44,35,37,74,74,52,63,26,54,26,34,49,44,64,32,26,38,84,35,75,64,74,58,42,75,57,40,50,49,39,53,52,48,26,34,75,70,56,26,34,36,38,41,40,52,53,52,49,53,67,52,40,67,31,62,87,33,58,90,72,13,29,63,93,59,37,25,62,54,50,40,27,35,51,29,43,34,53,47,49,52,40,32,33,72,64,38,48,53,76,77,37,71,76,46,43,40,36,32,48,44,36,37,33,49,49,48,78,43,45,46,30,42,54,50,53,46,60,54,62,57,71,66,87,65,87,53,53,65,57,43,54,31,60,38,28,17,27,48,25,54,46,43,72,46,38,69,54,53,49,40,27,30,72,57,40,32,64,68,30,37,26,37,15,36,49,35,66,70,33,77,76,44,87,60,42,26,54,52,22,34,51,51,16,56,58,67,64,66,65,54,71,70,54,44,44,33,31,25,31,45,25,52,44,61,70,55,34,74,87,50,50,75,46,44,84,67,72,77,80,78,77,80,75,75,81,73,78,80,69,77,80,76,72,85,116,118,31,34,33,65,37,22,42,39,50,51,61,69,31,52,52,48,51,23,64,74,68,70,46,82,56,71,59,58,67,71,43,58,85,37,57,47,31,60,33,65,70,54,32,52,51,49,27,62,74,68,67,42,54,28,40,26,34,32,61,69,68,58,58,68,72,35,56,75,44,42,65,32,57,70,55,22,43,50,48,24,48,47,32,37,54,48,42,37,55,56,26,65,75,38,61,64,34,37,42,39,37,25,54,55,32,87,60,44,34,65,52,28,38,51,45,49,49,44,36,38,74,74,52,62,27,54,26,35,45,44,65,34,24,36,85,35,75,64,72,56,43,75,58,41,51,50,40,53,51,48,27,35,75,71,55,27,35,36,40,40,42,54,53,54,49,53,68,51,40,68,30,63,88,33,59,91,72,15,30,63,92,59,38,25,63,55,51,39,28,35,51,29,43,34,54,48,50,51,40,33,32,71,64,38,48,51,75,78,38,72,75,44,43,41,36,31,48,42,34,37,35,48,48,48,79,42,45,48,29,41,54,50,51,44,61,54,64,56,70,65,89,65,86,54,53,66,56,43,55,33,61,38,28,19,25,49,24,54,47,45,72,46,38,68,54,53,50,38,28,30,72,56,39,32,66,70,30,39,28,37,16,35,47,35,66,71,34,78,74,44,86,60,43,26,54,52,23,35,51,50,15,56,58,66,63,66,63,54,71,70,57,46,44,34,32,26,32,45,25,52,45,61,70,57,34,76,88,50,51,75,48,45,83,68,71,78,82,74,80,79,75,73,81,72,76,79,67,78,80,75,69,86,116

Nearest PDB structures (foldseek):
  4ofc-assembly1_A  TM=8.268E-01  e=4.072E-21  Homo sapiens
  7pwy-assembly2_C  TM=8.506E-01  e=9.209E-21  Homo sapiens
  7pwy-assembly2_D  TM=8.302E-01  e=1.423E-20  Homo sapiens
  4ign-assembly2_B  TM=8.161E-01  e=5.855E-20  Homo sapiens
  4icm-assembly2_G  TM=8.165E-01  e=2.891E-17  Sphingobium sp. SYK-6

Sequence (708 aa):
MKIDSYTHFACPAFMDHLEAESGHPMVFRGLFSSIPELSDIDLRIRYMDEHGIDVHCLVPLPWLECEPGLHADEGKALEACRIANDEMARVVARFPDRLIGVALIPTTTEQAMIQETTRAVKELGMAGVALFVGPTAKPPDMACFEGLYRTCEELGAVVWMHPCRPQSYADYDSYKGEGSKHQIWNTFGWIYDTSVAMVHIALAGVFRRYPGLKVVTHHHGAMVPFFTARFDTQRRNFQEVEGDDLLEDLRLFYCDTATFGESAANIQQAIDFFGKSQVLFGTDTPMDMGTRGMFTRTTIASVEALGAAPEDKESFYAGNVLDMLGERFAGISGARGAVAARPKGDSTRIAASLMKIDSYTHFACPAFMDHLEAESGHPMVFRGLFSSIPELSDIDLRIRYMDEHGIDVHCLVPLPWLECEPGLHADEGKALEACRIANDEMARVVARFPDRLIGVALIPTTTEQAMIQETTRAVKELGMAGVALFVGPTAKPPDMACFEGLYRTCEELGAVVWMHPCRPQSYADYDSYKGEGSKHQIWNTFGWIYDTSVAMVHIALAGVFRRYPGLKVVTHHHGAMVPFFTARFDTQRRNFQEVEGDDLLEDLRLFYCDTATFGESAANIQQAIDFFGKSQVLFGTDTPMDMGTRGMFTRTTIASVEALGAAPEDKESFYAGNVLDMLGERFAGISGARGAVAARPKGDSTRIAASL